Protein AF-0000000066502338 (afdb_homodimer)

Organism: Dictyostelium discoideum (NCBI:txid44689)

InterPro domains:
  IPR036424 Decaprenyl diphosphate synthase-like superfamily [G3DSA:3.40.1180.10] (1-269)

Nearest PDB structures (foldseek):
  4kt8-assembly1_A-2  TM=8.392E-01  e=2.318E-20  Mycobacterium tuberculosis
  3wql-assembly2_C  TM=8.356E-01  e=3.691E-20  Mycobacterium tuberculosis
  3wqk-assembly1_A-2  TM=8.385E-01  e=2.925E-20  Mycobacterium tuberculosis
  3wqn-assembly1_A-2  TM=8.493E-01  e=4.936E-20  Mycobacterium tuberculosis
  4cmx-assembly1_B  TM=8.249E-01  e=7.858E-20  Mycobacterium tuberculosis H37Rv

Structure (mmCIF, N/CA/C/O backbone):
data_AF-0000000066502338-model_v1
#
loop_
_entity.id
_entity.type
_entity.pdbx_description
1 polymer 'Uncharacterized protein'
#
loop_
_atom_site.group_PDB
_atom_site.id
_atom_site.type_symbol
_atom_site.label_atom_id
_atom_site.label_alt_id
_atom_site.label_comp_id
_atom_site.label_asym_id
_atom_site.label_entity_id
_atom_site.label_seq_id
_atom_site.pdbx_PDB_ins_code
_atom_site.Cartn_x
_atom_site.Cartn_y
_atom_site.Cartn_z
_atom_site.occupancy
_atom_site.B_iso_or_equiv
_atom_site.auth_seq_id
_atom_site.auth_comp_id
_atom_site.auth_asym_id
_atom_site.auth_atom_id
_atom_site.pdbx_PDB_model_num
ATOM 1 N N . MET A 1 1 ? 25.75 15.281 -12.422 1 59.78 1 MET A N 1
ATOM 2 C CA . MET A 1 1 ? 25.125 13.984 -12.195 1 59.78 1 MET A CA 1
ATOM 3 C C . MET A 1 1 ? 25.203 13.586 -10.727 1 59.78 1 MET A C 1
ATOM 5 O O . MET A 1 1 ? 26.297 13.602 -10.133 1 59.78 1 MET A O 1
ATOM 9 N N . VAL A 1 2 ? 24.125 13.711 -9.961 1 67.62 2 VAL A N 1
ATOM 10 C CA . VAL A 1 2 ? 24.109 13.375 -8.539 1 67.62 2 VAL A CA 1
ATOM 11 C C . VAL A 1 2 ? 24.312 11.875 -8.359 1 67.62 2 VAL A C 1
ATOM 13 O O . VAL A 1 2 ? 23.484 11.07 -8.812 1 67.62 2 VAL A O 1
ATOM 16 N N . THR A 1 3 ? 25.531 11.547 -7.762 1 78.06 3 THR A N 1
ATOM 17 C CA . THR A 1 3 ? 25.969 10.156 -7.742 1 78.06 3 THR A CA 1
ATOM 18 C C . THR A 1 3 ? 25.688 9.523 -6.379 1 78.06 3 THR A C 1
ATOM 20 O O . THR A 1 3 ? 25.688 8.297 -6.246 1 78.06 3 THR A O 1
ATOM 23 N N . SER A 1 4 ? 25.531 10.453 -5.469 1 90.81 4 SER A N 1
ATOM 24 C CA . SER A 1 4 ? 25.328 9.922 -4.125 1 90.81 4 SER A CA 1
ATOM 25 C C . SER A 1 4 ? 24.328 10.773 -3.346 1 90.81 4 SER A C 1
ATOM 27 O O . SER A 1 4 ? 24.094 11.938 -3.684 1 90.81 4 SER A O 1
ATOM 29 N N . PHE A 1 5 ? 23.828 10.211 -2.287 1 93.38 5 PHE A N 1
ATOM 30 C CA . PHE A 1 5 ? 22.906 10.961 -1.444 1 93.38 5 PHE A CA 1
ATOM 31 C C . PHE A 1 5 ? 23.625 12.125 -0.76 1 93.38 5 PHE A C 1
ATOM 33 O O . PHE A 1 5 ? 23.047 13.203 -0.597 1 93.38 5 PHE A O 1
ATOM 40 N N . GLU A 1 6 ? 24.844 11.891 -0.382 1 94.31 6 GLU A N 1
ATOM 41 C CA . GLU A 1 6 ? 25.609 12.93 0.293 1 94.31 6 GLU A CA 1
ATOM 42 C C . GLU A 1 6 ? 25.688 14.195 -0.565 1 94.31 6 GLU A C 1
ATOM 44 O O . GLU A 1 6 ? 25.484 15.305 -0.07 1 94.31 6 GLU A O 1
ATOM 49 N N . ASN A 1 7 ? 25.953 13.977 -1.744 1 95.94 7 ASN A N 1
ATOM 50 C CA . ASN A 1 7 ? 26.047 15.109 -2.662 1 95.94 7 ASN A CA 1
ATOM 51 C C . ASN A 1 7 ? 24.672 15.727 -2.924 1 95.94 7 ASN A C 1
ATOM 53 O O . ASN A 1 7 ? 24.547 16.953 -3.006 1 95.94 7 ASN A O 1
ATOM 57 N N . PHE A 1 8 ? 23.703 14.898 -3.041 1 96.69 8 PHE A N 1
ATOM 58 C CA . PHE A 1 8 ? 22.328 15.359 -3.242 1 96.69 8 PHE A CA 1
ATOM 59 C C . PHE A 1 8 ? 21.859 16.203 -2.061 1 96.69 8 PHE A C 1
ATOM 61 O O . PHE A 1 8 ? 21.25 17.25 -2.246 1 96.69 8 PHE A O 1
ATOM 68 N N . ASN A 1 9 ? 22.234 15.758 -0.882 1 96.69 9 ASN A N 1
ATOM 69 C CA . ASN A 1 9 ? 21.766 16.391 0.345 1 96.69 9 ASN A CA 1
ATOM 70 C C . ASN A 1 9 ? 22.422 17.75 0.564 1 96.69 9 ASN A C 1
ATOM 72 O O . ASN A 1 9 ? 21.938 18.562 1.357 1 96.69 9 ASN A O 1
ATOM 76 N N . LYS A 1 10 ? 23.5 18.031 -0.138 1 96 10 LYS A N 1
ATOM 77 C CA . LYS A 1 10 ? 24.219 19.297 -0.013 1 96 10 LYS A CA 1
ATOM 78 C C . LYS A 1 10 ? 23.609 20.375 -0.921 1 96 10 LYS A C 1
ATOM 80 O O . LYS A 1 10 ? 23.906 21.562 -0.771 1 96 10 LYS A O 1
ATOM 85 N N . LEU A 1 11 ? 22.812 19.969 -1.781 1 97.5 11 LEU A N 1
ATOM 86 C CA . LEU A 1 11 ? 22.203 20.922 -2.711 1 97.5 11 LEU A CA 1
ATOM 87 C C . LEU A 1 11 ? 21.203 21.812 -1.997 1 97.5 11 LEU A C 1
ATOM 89 O O . LEU A 1 11 ? 20.656 21.438 -0.963 1 97.5 11 LEU A O 1
ATOM 93 N N . SER A 1 12 ? 21 22.953 -2.578 1 97.19 12 SER A N 1
ATOM 94 C CA . SER A 1 12 ? 19.984 23.859 -2.059 1 97.19 12 SER A CA 1
ATOM 95 C C . SER A 1 12 ? 18.578 23.328 -2.377 1 97.19 12 SER A C 1
ATOM 97 O O . SER A 1 12 ? 18.406 22.5 -3.268 1 97.19 12 SER A O 1
ATOM 99 N N . ASP A 1 13 ? 17.609 23.844 -1.681 1 96.75 13 ASP A N 1
ATOM 100 C CA . ASP A 1 13 ? 16.234 23.453 -1.955 1 96.75 13 ASP A CA 1
ATOM 101 C C . ASP A 1 13 ? 15.852 23.766 -3.402 1 96.75 13 ASP A C 1
ATOM 103 O O . ASP A 1 13 ? 15.172 22.969 -4.055 1 96.75 13 ASP A O 1
ATOM 107 N N . LYS A 1 14 ? 16.297 24.875 -3.871 1 96.88 14 LYS A N 1
ATOM 108 C CA . LYS A 1 14 ? 16 25.281 -5.238 1 96.88 14 LYS A CA 1
ATOM 109 C C . LYS A 1 14 ? 16.609 24.312 -6.254 1 96.88 14 LYS A C 1
ATOM 111 O O . LYS A 1 14 ? 15.945 23.938 -7.223 1 96.88 14 LYS A O 1
ATOM 116 N N . GLU A 1 15 ? 17.828 23.922 -6.016 1 97.69 15 GLU A N 1
ATOM 117 C CA . GLU A 1 15 ? 18.484 22.969 -6.906 1 97.69 15 GLU A CA 1
ATOM 118 C C . GLU A 1 15 ? 17.766 21.625 -6.902 1 97.69 15 GLU A C 1
ATOM 120 O O . GLU A 1 15 ? 17.562 21.031 -7.957 1 97.69 15 GLU A O 1
ATOM 125 N N . ILE A 1 16 ? 17.406 21.172 -5.766 1 97.94 16 ILE A N 1
ATOM 126 C CA . ILE A 1 16 ? 16.672 19.922 -5.652 1 97.94 16 I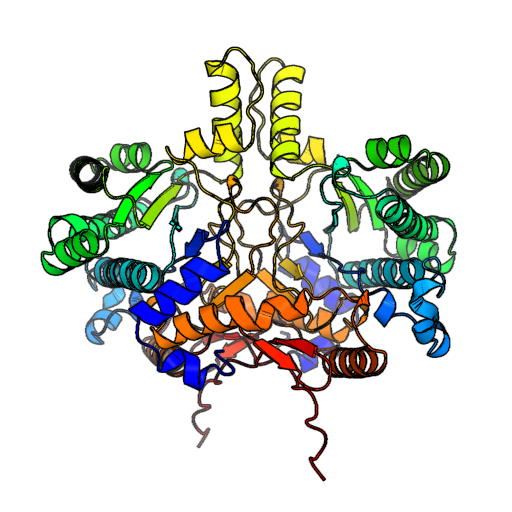LE A CA 1
ATOM 127 C C . ILE A 1 16 ? 15.312 20.047 -6.355 1 97.94 16 ILE A C 1
ATOM 129 O O . ILE A 1 16 ? 14.891 19.141 -7.066 1 97.94 16 ILE A O 1
ATOM 133 N N . SER A 1 17 ? 14.703 21.172 -6.133 1 97.94 17 SER A N 1
ATOM 134 C CA . SER A 1 17 ? 13.414 21.422 -6.773 1 97.94 17 SER A CA 1
ATOM 135 C C . SER A 1 17 ? 13.516 21.281 -8.289 1 97.94 17 SER A C 1
ATOM 137 O O . SER A 1 17 ? 12.672 20.641 -8.922 1 97.94 17 SER A O 1
ATOM 139 N N . GLU A 1 18 ? 14.523 21.812 -8.867 1 97.44 18 GLU A N 1
ATOM 140 C CA . GLU A 1 18 ? 14.719 21.75 -10.312 1 97.44 18 GLU A CA 1
ATOM 141 C C . GLU A 1 18 ? 14.914 20.312 -10.781 1 97.44 18 GLU A C 1
ATOM 143 O O . GLU A 1 18 ? 14.352 19.891 -11.797 1 97.44 18 GLU A O 1
ATOM 148 N N . ILE A 1 19 ? 15.633 19.562 -10.031 1 96.94 19 ILE A N 1
ATOM 149 C CA . ILE A 1 19 ? 15.883 18.172 -10.352 1 96.94 19 ILE A CA 1
ATOM 150 C C . ILE A 1 19 ? 14.57 17.375 -10.266 1 96.94 19 ILE A C 1
ATOM 152 O O . ILE A 1 19 ? 14.258 16.594 -11.156 1 96.94 19 ILE A O 1
ATOM 156 N N . VAL A 1 20 ? 13.789 17.578 -9.219 1 97.38 20 VAL A N 1
ATOM 157 C CA . VAL A 1 20 ? 12.539 16.859 -8.977 1 97.38 20 VAL A CA 1
ATOM 158 C C . VAL A 1 20 ? 11.539 17.172 -10.086 1 97.38 20 VAL A C 1
ATOM 160 O O . VAL A 1 20 ? 10.93 16.266 -10.648 1 97.38 20 VAL A O 1
ATOM 163 N N . ILE A 1 21 ? 11.422 18.438 -10.453 1 96.94 21 ILE A N 1
ATOM 164 C CA . ILE A 1 21 ? 10.484 18.875 -11.484 1 96.94 21 ILE A CA 1
ATOM 165 C C . ILE A 1 21 ? 10.867 18.234 -12.82 1 96.94 21 ILE A C 1
ATOM 167 O O . ILE A 1 21 ? 10 17.75 -13.555 1 96.94 21 ILE A O 1
ATOM 171 N N . GLU A 1 22 ? 12.094 18.188 -13.055 1 95.62 22 GLU A N 1
ATOM 172 C CA . GLU A 1 22 ? 12.578 17.609 -14.305 1 95.62 22 GLU A CA 1
ATOM 173 C C . GLU A 1 22 ? 12.359 16.094 -14.352 1 95.62 22 GLU A C 1
ATOM 175 O O . GLU A 1 22 ? 11.797 15.578 -15.312 1 95.62 22 GLU A O 1
ATOM 180 N N . LYS A 1 23 ? 12.688 15.383 -13.359 1 93.5 23 LYS A N 1
ATOM 181 C CA . LYS A 1 23 ? 12.719 13.922 -13.367 1 93.5 23 LYS A CA 1
ATOM 182 C C . LYS A 1 23 ? 11.32 13.344 -13.18 1 93.5 23 LYS A C 1
ATOM 184 O O . LYS A 1 23 ? 11.039 12.219 -13.609 1 93.5 23 LYS A O 1
ATOM 189 N N . LEU A 1 24 ? 10.523 13.984 -12.469 1 93.25 24 LEU A N 1
ATOM 190 C CA . LEU A 1 24 ? 9.164 13.492 -12.25 1 93.25 24 LEU A CA 1
ATOM 191 C C . LEU A 1 24 ? 8.18 14.148 -13.211 1 93.25 24 LEU A C 1
ATOM 193 O O . LEU A 1 24 ? 6.98 14.203 -12.938 1 93.25 24 LEU A O 1
ATOM 197 N N . SER A 1 25 ? 8.75 14.617 -14.266 1 85.62 25 SER A N 1
ATOM 198 C CA . SER A 1 25 ? 7.902 15.289 -15.242 1 85.62 25 SER A CA 1
ATOM 199 C C . SER A 1 25 ? 6.762 14.383 -15.695 1 85.62 25 SER A C 1
ATOM 201 O O . SER A 1 25 ? 6.988 13.227 -16.062 1 85.62 25 SER A O 1
ATOM 203 N N . GLY A 1 26 ? 5.535 14.734 -15.461 1 82.25 26 GLY A N 1
ATOM 204 C CA . GLY A 1 26 ? 4.352 14.016 -15.898 1 82.25 26 GLY A CA 1
ATOM 205 C C . GLY A 1 26 ? 3.709 13.195 -14.789 1 82.25 26 GLY A C 1
ATOM 206 O O . GLY A 1 26 ? 2.588 12.703 -14.945 1 82.25 26 GLY A O 1
ATOM 207 N N . ASN A 1 27 ? 4.461 12.977 -13.789 1 91.25 27 ASN A N 1
ATOM 208 C CA . ASN A 1 27 ? 3.908 12.195 -12.688 1 91.25 27 ASN A CA 1
ATOM 209 C C . ASN A 1 27 ? 4.449 12.672 -11.336 1 91.25 27 ASN A C 1
ATOM 211 O O . ASN A 1 27 ? 5.012 11.883 -10.578 1 91.25 27 ASN A O 1
ATOM 215 N N . ASN A 1 28 ? 4.262 13.914 -11.039 1 97.31 28 ASN A N 1
ATOM 216 C CA . ASN A 1 28 ? 4.777 14.547 -9.836 1 97.31 28 ASN A CA 1
ATOM 217 C C . ASN A 1 28 ? 3.674 14.773 -8.805 1 97.31 28 ASN A C 1
ATOM 219 O O . ASN A 1 28 ? 3.422 15.914 -8.398 1 97.31 28 ASN A O 1
ATOM 223 N N . THR A 1 29 ? 2.928 13.719 -8.5 1 98.12 29 THR A N 1
ATOM 224 C CA . THR A 1 29 ? 1.911 13.664 -7.457 1 98.12 29 THR A CA 1
ATOM 225 C C . THR A 1 29 ? 2.312 12.672 -6.363 1 98.12 29 THR A C 1
ATOM 227 O O . THR A 1 29 ? 2.705 11.547 -6.652 1 98.12 29 THR A O 1
ATOM 230 N N . ILE A 1 30 ? 2.262 13.125 -5.117 1 98.12 30 ILE A N 1
ATOM 231 C CA . ILE A 1 30 ? 2.59 12.211 -4.031 1 98.12 30 ILE A CA 1
ATOM 232 C C . ILE A 1 30 ? 1.435 12.164 -3.033 1 98.12 30 ILE A C 1
ATOM 234 O O . ILE A 1 30 ? 0.607 13.078 -2.984 1 98.12 30 ILE A O 1
ATOM 238 N N . VAL A 1 31 ? 1.323 11.094 -2.307 1 97.5 31 VAL A N 1
ATOM 239 C CA . VAL A 1 31 ? 0.443 10.984 -1.148 1 97.5 31 VAL A CA 1
ATOM 240 C C . VAL A 1 31 ? 1.262 11.109 0.135 1 97.5 31 VAL A C 1
ATOM 242 O O . VAL A 1 31 ? 2.262 10.406 0.308 1 97.5 31 VAL A O 1
ATOM 245 N N . TYR A 1 32 ? 0.946 12.055 0.908 1 97.06 32 TYR A N 1
ATOM 246 C CA . TYR A 1 32 ? 1.497 12.211 2.25 1 97.06 32 TYR A CA 1
ATOM 247 C C . TYR A 1 32 ? 0.469 11.828 3.309 1 97.06 32 TYR A C 1
ATOM 249 O O . TYR A 1 32 ? -0.317 12.672 3.75 1 97.06 32 TYR A O 1
ATOM 257 N N . ALA A 1 33 ? 0.507 10.508 3.689 1 94.06 33 ALA A N 1
ATOM 258 C CA . ALA A 1 33 ? -0.452 10 4.664 1 94.06 33 ALA A CA 1
ATOM 259 C C . ALA A 1 33 ? -0.039 10.367 6.086 1 94.06 33 ALA A C 1
ATOM 261 O O . ALA A 1 33 ? 0.289 9.492 6.891 1 94.06 33 ALA A O 1
ATOM 262 N N . PHE A 1 34 ? -0.227 11.602 6.391 1 91.12 34 PHE A N 1
ATOM 263 C CA . PHE A 1 34 ? 0.249 12.172 7.641 1 91.12 34 PHE A CA 1
ATOM 264 C C . PHE A 1 34 ? -0.513 11.594 8.828 1 91.12 34 PHE A C 1
ATOM 266 O O . PHE A 1 34 ? -1.744 11.633 8.859 1 91.12 34 PHE A O 1
ATOM 273 N N . ASP A 1 35 ? 0.251 10.969 9.672 1 81 35 ASP A N 1
ATOM 274 C CA . ASP A 1 35 ? -0.307 10.438 10.914 1 81 35 ASP A CA 1
ATOM 275 C C . ASP A 1 35 ? -0.049 11.391 12.078 1 81 35 ASP A C 1
ATOM 277 O O . ASP A 1 35 ? 1.051 11.414 12.633 1 81 35 ASP A O 1
ATOM 281 N N . GLY A 1 36 ? -1.074 12.125 12.43 1 68.81 36 GLY A N 1
ATOM 282 C CA . GLY A 1 36 ? -0.934 13.07 13.523 1 68.81 36 GLY A CA 1
ATOM 283 C C . GLY A 1 36 ? -1.499 12.555 14.836 1 68.81 36 GLY A C 1
ATOM 284 O O . GLY A 1 36 ? -1.736 13.336 15.766 1 68.81 36 GLY A O 1
ATOM 285 N N . SER A 1 37 ? -1.887 11.32 14.883 1 61.16 37 SER A N 1
ATOM 286 C CA . SER A 1 37 ? -2.646 10.781 16 1 61.16 37 SER A CA 1
ATOM 287 C C . SER A 1 37 ? -1.771 10.641 17.25 1 61.16 37 SER A C 1
ATOM 289 O O . SER A 1 37 ? -2.271 10.352 18.344 1 61.16 37 SER A O 1
ATOM 291 N N . THR A 1 38 ? -0.611 10.898 17.156 1 61 38 THR A N 1
ATOM 292 C CA . THR A 1 38 ? 0.198 10.656 18.344 1 61 38 THR A CA 1
ATOM 293 C C . THR A 1 38 ? 0.168 11.859 19.266 1 61 38 THR A C 1
ATOM 295 O O . THR A 1 38 ? 1.185 12.531 19.453 1 61 38 THR A O 1
ATOM 298 N N . PHE A 1 39 ? -0.961 12.016 19.859 1 58.03 39 PHE A N 1
ATOM 299 C CA . PHE A 1 39 ? -1.218 13.211 20.656 1 58.03 39 PHE A CA 1
ATOM 300 C C . PHE A 1 39 ? -0.359 13.219 21.906 1 58.03 39 PHE A C 1
ATOM 302 O O . PHE A 1 39 ? 0.185 14.258 22.297 1 58.03 39 PHE A O 1
ATOM 309 N N . LYS A 1 40 ? -0.246 12.094 22.328 1 60.5 40 LYS A N 1
ATOM 310 C CA . LYS A 1 40 ? 0.475 12.023 23.594 1 60.5 40 LYS A CA 1
ATOM 311 C C . LYS A 1 40 ? 1.975 12.211 23.391 1 60.5 40 LYS A C 1
ATOM 313 O O . LYS A 1 40 ? 2.668 12.727 24.266 1 60.5 40 LYS A O 1
ATOM 318 N N . LEU A 1 41 ? 2.273 11.844 22.281 1 60.5 41 LEU A N 1
ATOM 319 C CA . LEU A 1 41 ? 3.705 11.922 22.016 1 60.5 41 LEU A CA 1
ATOM 320 C C . LEU A 1 41 ? 4.156 13.367 21.875 1 60.5 41 LEU A C 1
ATOM 322 O O . LEU A 1 41 ? 5.332 13.68 22.094 1 60.5 41 LEU A O 1
ATOM 326 N N . ASN A 1 42 ? 3.279 14.102 21.594 1 59.41 42 ASN A N 1
ATOM 327 C CA . ASN A 1 42 ? 3.65 15.477 21.281 1 59.41 42 ASN A CA 1
ATOM 328 C C . ASN A 1 42 ? 3.533 16.375 22.516 1 59.41 42 ASN A C 1
ATOM 330 O O . ASN A 1 42 ? 3.898 17.547 22.469 1 59.41 42 ASN A O 1
ATOM 334 N N . SER A 1 43 ? 3.033 15.766 23.547 1 56.5 43 SER A N 1
ATOM 335 C CA . SER A 1 43 ? 2.91 16.609 24.734 1 56.5 43 SER A CA 1
ATOM 336 C C . SER A 1 43 ? 4.258 16.812 25.422 1 56.5 43 SER A C 1
ATOM 338 O O . SER A 1 43 ? 4.969 15.836 25.688 1 56.5 43 SER A O 1
ATOM 340 N N . ASN A 1 44 ? 4.984 17.812 25.156 1 53.62 44 ASN A N 1
ATOM 341 C CA . ASN A 1 44 ? 6.254 18.172 25.781 1 53.62 44 ASN A CA 1
ATOM 342 C C . ASN A 1 44 ? 6.133 18.234 27.297 1 53.62 44 ASN A C 1
ATOM 344 O O . ASN A 1 44 ? 7.137 18.344 28 1 53.62 44 ASN A O 1
ATOM 348 N N . ASN A 1 45 ? 4.996 18.375 27.859 1 49.84 45 ASN A N 1
ATOM 349 C CA . ASN A 1 45 ? 4.898 18.578 29.297 1 49.84 45 ASN A CA 1
ATOM 350 C C . ASN A 1 45 ? 4.617 17.266 30.031 1 49.84 45 ASN A C 1
ATOM 352 O O . ASN A 1 45 ? 3.605 16.609 29.781 1 49.84 45 ASN A O 1
ATOM 356 N N . GLU A 1 46 ? 5.707 16.812 30.656 1 51.88 46 GLU A N 1
ATOM 357 C CA . GLU A 1 46 ? 5.613 15.641 31.516 1 51.88 46 GLU A CA 1
ATOM 358 C C . GLU A 1 46 ? 4.344 15.672 32.344 1 51.88 46 GLU A C 1
ATOM 360 O O . GLU A 1 46 ? 3.709 14.641 32.562 1 51.88 46 GLU A O 1
ATOM 365 N N . ASN A 1 47 ? 4.18 16.797 32.906 1 50.41 47 ASN A N 1
ATOM 366 C CA . ASN A 1 47 ? 3.014 16.969 33.75 1 50.41 47 ASN A CA 1
ATOM 367 C C . ASN A 1 47 ? 1.714 16.781 32.969 1 50.41 47 ASN A C 1
ATOM 369 O O . ASN A 1 47 ? 0.717 16.312 33.531 1 50.41 47 ASN A O 1
ATOM 373 N N . ASP A 1 48 ? 1.773 17.109 31.828 1 52.38 48 ASP A N 1
ATOM 374 C CA . ASP A 1 48 ? 0.581 16.969 31 1 52.38 48 ASP A CA 1
ATOM 375 C C . ASP A 1 48 ? 0.33 15.5 30.656 1 52.38 48 ASP A C 1
ATOM 377 O O . ASP A 1 48 ? -0.815 15.086 30.453 1 52.38 48 ASP A O 1
ATOM 381 N N . MET A 1 49 ? 1.361 14.859 30.719 1 51.56 49 MET A N 1
ATOM 382 C CA . MET A 1 49 ? 1.267 13.43 30.438 1 51.56 49 MET A CA 1
ATOM 383 C C . MET A 1 49 ? 0.595 12.688 31.594 1 51.56 49 MET A C 1
ATOM 385 O O . MET A 1 49 ? -0.001 11.625 31.391 1 51.56 49 MET A O 1
ATOM 389 N N . GLU A 1 50 ? 0.922 13.086 32.875 1 48.12 50 GLU A N 1
ATOM 390 C CA . GLU A 1 50 ? 0.309 12.445 34.031 1 48.12 50 GLU A CA 1
ATOM 391 C C . GLU A 1 50 ? -1.203 12.648 34.062 1 48.12 50 GLU A C 1
ATOM 393 O O . GLU A 1 50 ? -1.942 11.82 34.594 1 48.12 50 GLU A O 1
ATOM 398 N N . ASN A 1 51 ? -1.659 13.797 33.781 1 42.06 51 ASN A N 1
ATOM 399 C CA . ASN A 1 51 ? -3.088 14.094 33.75 1 42.06 51 ASN A CA 1
ATOM 400 C C . ASN A 1 51 ? -3.666 14 32.344 1 42.06 51 ASN A C 1
ATOM 402 O O . ASN A 1 51 ? -4.266 14.953 31.844 1 42.06 51 ASN A O 1
ATOM 406 N N . ILE A 1 52 ? -3.191 13.188 31.766 1 46.31 52 ILE A N 1
ATOM 407 C CA . ILE A 1 52 ? -3.459 12.93 30.344 1 46.31 52 ILE A CA 1
ATOM 408 C C . ILE A 1 52 ? -4.965 12.875 30.109 1 46.31 52 ILE A C 1
ATOM 410 O O . ILE A 1 52 ? -5.43 13.094 28.984 1 46.31 52 ILE A O 1
ATOM 414 N N . ASP A 1 53 ? -5.582 12.281 31.109 1 43.41 53 ASP A N 1
ATOM 415 C CA . ASP A 1 53 ? -7.027 12.406 30.984 1 43.41 53 ASP A CA 1
ATOM 416 C C . ASP A 1 53 ? -7.438 13.859 30.766 1 43.41 53 ASP A C 1
ATOM 418 O O . ASP A 1 53 ? -8.43 14.133 30.094 1 43.41 53 ASP A O 1
ATOM 422 N N . GLN A 1 54 ? -6.785 14.719 31.609 1 38.81 54 GLN A N 1
ATOM 423 C CA . GLN A 1 54 ? -7.07 16.156 31.578 1 38.81 54 GLN A CA 1
ATOM 424 C C . GLN A 1 54 ? -6.145 16.875 30.594 1 38.81 54 GLN A C 1
ATOM 426 O O . GLN A 1 54 ? -6.227 18.094 30.438 1 38.81 54 GLN A O 1
ATOM 431 N N . CYS A 1 55 ? -4.883 16.5 30.516 1 40.94 55 CYS A N 1
ATOM 432 C CA . CYS A 1 55 ? -3.977 17.172 29.578 1 40.94 55 CYS A CA 1
ATOM 433 C C . CYS A 1 55 ? -4.695 17.547 28.297 1 40.94 55 CYS A C 1
ATOM 435 O O . CYS A 1 55 ? -5.32 16.688 27.656 1 40.94 55 CYS A O 1
ATOM 437 N N . SER A 1 56 ? -4.883 18.734 28.125 1 39.25 56 SER A N 1
ATOM 438 C CA . SER A 1 56 ? -5.746 19.516 27.25 1 39.25 56 SER A CA 1
ATOM 439 C C . SER A 1 56 ? -5.629 19.062 25.797 1 39.25 56 SER A C 1
ATOM 441 O O . SER A 1 56 ? -4.555 19.156 25.203 1 39.25 56 SER A O 1
ATOM 443 N N . THR A 1 57 ? -6.168 17.969 25.391 1 44.66 57 THR A N 1
ATOM 444 C CA . THR A 1 57 ? -6.727 17.531 24.109 1 44.66 57 THR A CA 1
ATOM 445 C C . THR A 1 57 ? -6.629 18.641 23.078 1 44.66 57 THR A C 1
ATOM 447 O O . THR A 1 57 ? -6.68 18.391 21.875 1 44.66 57 THR A O 1
ATOM 450 N N . ALA A 1 58 ? -6.559 19.844 23.688 1 44.62 58 ALA A N 1
ATOM 451 C CA . ALA A 1 58 ? -6.75 20.984 22.781 1 44.62 58 ALA A CA 1
ATOM 452 C C . ALA A 1 58 ? -5.457 21.328 22.062 1 44.62 58 ALA A C 1
ATOM 454 O O . ALA A 1 58 ? -5.488 21.828 20.922 1 44.62 58 ALA A O 1
ATOM 455 N N . MET A 1 59 ? -4.207 21.078 22.766 1 49.94 59 MET A N 1
ATOM 456 C CA . MET A 1 59 ? -3.021 21.672 22.156 1 49.94 59 MET A CA 1
ATOM 457 C C . MET A 1 59 ? -2.371 20.703 21.172 1 49.94 59 MET A C 1
ATOM 459 O O . MET A 1 59 ? -1.755 21.125 20.188 1 49.94 59 MET A O 1
ATOM 463 N N . ALA A 1 60 ? -2.604 19.422 21.391 1 55.5 60 ALA A N 1
ATOM 464 C CA . ALA A 1 60 ? -1.879 18.391 20.656 1 55.5 60 ALA A CA 1
ATOM 465 C C . ALA A 1 60 ? -2.281 18.375 19.188 1 55.5 60 ALA A C 1
ATOM 467 O O . ALA A 1 60 ? -1.425 18.312 18.312 1 55.5 60 ALA A O 1
ATOM 468 N N . PRO A 1 61 ? -3.473 18.672 19.016 1 59.66 61 PRO A N 1
ATOM 469 C CA . PRO A 1 61 ? -3.832 18.672 17.594 1 59.66 61 PRO A CA 1
ATOM 470 C C . PRO A 1 61 ? -3.217 19.828 16.828 1 59.66 61 PRO A C 1
ATOM 472 O O . PRO A 1 61 ? -2.865 19.688 15.656 1 59.66 61 PRO A O 1
ATOM 475 N N . ASN A 1 62 ? -2.803 20.812 17.625 1 71.88 62 ASN A N 1
ATOM 476 C CA . ASN A 1 62 ? -2.271 22 16.953 1 71.88 62 ASN A CA 1
ATOM 477 C C . ASN A 1 62 ? -0.818 21.797 16.531 1 71.88 62 ASN A C 1
ATOM 479 O O . ASN A 1 62 ? -0.412 22.219 15.453 1 71.88 62 ASN A O 1
ATOM 483 N N . VAL A 1 63 ? -0.168 21.062 17.344 1 76.5 63 VAL A N 1
ATOM 484 C CA . VAL A 1 63 ? 1.24 20.828 17.031 1 76.5 63 VAL A CA 1
ATOM 485 C C . VAL A 1 63 ? 1.36 19.938 15.812 1 76.5 63 VAL A C 1
ATOM 487 O O . VAL A 1 63 ? 2.156 20.203 14.906 1 76.5 63 VAL A O 1
ATOM 490 N N . SER A 1 64 ? 0.569 18.984 15.734 1 84.38 64 SER A N 1
ATOM 491 C CA . SER A 1 64 ? 0.613 18.031 14.633 1 84.38 64 SER A CA 1
ATOM 492 C C . SER A 1 64 ? 0.207 18.703 13.32 1 84.38 64 SER A C 1
ATOM 494 O O . SER A 1 64 ? 0.851 18.5 12.289 1 84.38 64 SER A O 1
ATOM 496 N N . ILE A 1 65 ? -0.807 19.484 13.359 1 87.75 65 ILE A N 1
ATOM 497 C CA . ILE A 1 65 ? -1.285 20.125 12.141 1 87.75 65 ILE A CA 1
ATOM 498 C C . ILE A 1 65 ? -0.271 21.172 11.672 1 87.75 65 ILE A C 1
ATOM 500 O O . ILE A 1 65 ? -0.056 21.344 10.469 1 87.75 65 ILE A O 1
ATOM 504 N N . ASN A 1 66 ? 0.302 21.844 12.68 1 88.81 66 ASN A N 1
ATOM 505 C CA . ASN A 1 66 ? 1.35 22.797 12.32 1 88.81 66 ASN A CA 1
ATOM 506 C C . ASN A 1 66 ? 2.516 22.109 11.617 1 88.81 66 ASN A C 1
ATOM 508 O O . ASN A 1 66 ? 2.998 22.594 10.586 1 88.81 66 ASN A O 1
ATOM 512 N N . LYS A 1 67 ? 2.914 21.047 12.164 1 91.69 67 LYS A N 1
ATOM 513 C CA . LYS A 1 67 ? 3.959 20.25 11.523 1 91.69 67 LYS A CA 1
ATOM 514 C C . LYS A 1 67 ? 3.557 19.859 10.102 1 91.69 67 LYS A C 1
ATOM 516 O O . LYS A 1 67 ? 4.359 19.953 9.172 1 91.69 67 LYS A O 1
ATOM 521 N N . LEU A 1 68 ? 2.375 19.438 9.977 1 94.31 68 LEU A N 1
ATOM 522 C CA . LEU A 1 68 ? 1.859 19.062 8.664 1 94.31 68 LEU A CA 1
ATOM 523 C C . LEU A 1 68 ? 1.981 20.219 7.688 1 94.31 68 LEU A C 1
ATOM 525 O O . LEU A 1 68 ? 2.525 20.062 6.59 1 94.31 68 LEU A O 1
ATOM 529 N N . LEU A 1 69 ? 1.535 21.375 8.078 1 96.12 69 LEU A N 1
ATOM 530 C CA . LEU A 1 69 ? 1.503 22.531 7.191 1 96.12 69 LEU A CA 1
ATOM 531 C C . LEU A 1 69 ? 2.914 22.938 6.781 1 96.12 69 LEU A C 1
ATOM 533 O O . LEU A 1 69 ? 3.154 23.281 5.621 1 96.12 69 LEU A O 1
ATOM 537 N N . TYR A 1 70 ? 3.846 22.875 7.676 1 96.25 70 TYR A N 1
ATOM 538 C CA . TYR A 1 70 ? 5.227 23.219 7.355 1 96.25 70 TYR A CA 1
ATOM 539 C C . TYR A 1 70 ? 5.871 22.141 6.492 1 96.25 70 TYR A C 1
ATOM 541 O O . TYR A 1 70 ? 6.668 22.453 5.602 1 96.25 70 TYR A O 1
ATOM 549 N N . ASP A 1 71 ? 5.57 20.906 6.738 1 97.19 71 ASP A N 1
ATOM 550 C CA . ASP A 1 71 ? 6.066 19.828 5.887 1 97.19 71 ASP A CA 1
ATOM 551 C C . ASP A 1 71 ? 5.598 20 4.445 1 97.19 71 ASP A C 1
ATOM 553 O O . ASP A 1 71 ? 6.367 19.781 3.506 1 97.19 71 ASP A O 1
ATOM 557 N N . LEU A 1 72 ? 4.359 20.375 4.285 1 98.19 72 LEU A N 1
ATOM 558 C CA . LEU A 1 72 ? 3.799 20.547 2.947 1 98.19 72 LEU A CA 1
ATOM 559 C C . LEU A 1 72 ? 4.539 21.625 2.178 1 98.19 72 LEU A C 1
ATOM 561 O O . LEU A 1 72 ? 4.883 21.453 1.007 1 98.19 72 LEU A O 1
ATOM 565 N N . VAL A 1 73 ? 4.812 22.719 2.85 1 97.94 73 VAL A N 1
ATOM 566 C CA . VAL A 1 73 ? 5.57 23.781 2.205 1 97.94 73 VAL A CA 1
ATOM 567 C C . VAL A 1 73 ? 6.965 23.266 1.842 1 97.94 73 VAL A C 1
ATOM 569 O O . VAL A 1 73 ? 7.445 23.5 0.73 1 97.94 73 VAL A O 1
ATOM 572 N N . MET A 1 74 ? 7.582 22.609 2.771 1 97.94 74 MET A N 1
ATOM 573 C CA . MET A 1 74 ? 8.922 22.062 2.553 1 97.94 74 MET A CA 1
ATOM 574 C C . MET A 1 74 ? 8.945 21.141 1.342 1 97.94 74 MET A C 1
ATOM 576 O O . MET A 1 74 ? 9.836 21.234 0.499 1 97.94 74 MET A O 1
ATOM 580 N N . MET A 1 75 ? 7.973 20.312 1.192 1 98.56 75 MET A N 1
ATOM 581 C CA . MET A 1 75 ? 7.895 19.375 0.082 1 98.56 75 MET A CA 1
ATOM 582 C C . MET A 1 75 ? 7.691 20.109 -1.241 1 98.56 75 MET A C 1
ATOM 584 O O . MET A 1 75 ? 8.336 19.781 -2.242 1 98.56 75 MET A O 1
ATOM 588 N N . CYS A 1 76 ? 6.82 21.094 -1.224 1 98.56 76 CYS A N 1
ATOM 589 C CA . CYS A 1 76 ? 6.605 21.906 -2.412 1 98.56 76 CYS A CA 1
ATOM 590 C C . CYS A 1 76 ? 7.883 22.641 -2.809 1 98.56 76 CYS A C 1
ATOM 592 O O . CYS A 1 76 ? 8.234 22.688 -3.988 1 98.56 76 CYS A O 1
ATOM 594 N N . GLN A 1 77 ? 8.578 23.125 -1.831 1 98.31 77 GLN A N 1
ATOM 595 C CA . GLN A 1 77 ? 9.828 23.844 -2.084 1 98.31 77 GLN A CA 1
ATOM 596 C C . GLN A 1 77 ? 10.891 22.906 -2.658 1 98.31 77 GLN A C 1
ATOM 598 O O . GLN A 1 77 ? 11.867 23.359 -3.264 1 98.31 77 GLN A O 1
ATOM 603 N N . HIS A 1 78 ? 10.719 21.641 -2.436 1 98.5 78 HIS A N 1
ATOM 604 C CA . HIS A 1 78 ? 11.617 20.641 -3.01 1 98.5 78 HIS A CA 1
ATOM 605 C C . HIS A 1 78 ? 11.125 20.188 -4.383 1 98.5 78 HIS A C 1
ATOM 607 O O . HIS A 1 78 ? 11.68 19.25 -4.961 1 98.5 78 HIS A O 1
ATOM 613 N N . GLY A 1 79 ? 10.031 20.766 -4.914 1 98.19 79 GLY A N 1
ATOM 614 C CA . GLY A 1 79 ? 9.672 20.562 -6.312 1 98.19 79 GLY A CA 1
ATOM 615 C C . GLY A 1 79 ? 8.461 19.672 -6.496 1 98.19 79 GLY A C 1
ATOM 616 O O . GLY A 1 79 ? 8.047 19.406 -7.629 1 98.19 79 GLY A O 1
ATOM 617 N N . ILE A 1 80 ? 7.848 19.188 -5.414 1 98.56 80 ILE A N 1
ATOM 618 C CA . ILE A 1 80 ? 6.633 18.391 -5.551 1 98.56 80 ILE A CA 1
ATOM 619 C C . ILE A 1 80 ? 5.5 19.266 -6.082 1 98.56 80 ILE A C 1
ATOM 621 O O . ILE A 1 80 ? 5.262 20.375 -5.57 1 98.56 80 ILE A O 1
ATOM 625 N N . LYS A 1 81 ? 4.793 18.781 -7.02 1 98.25 81 LYS A N 1
ATOM 626 C CA . LYS A 1 81 ? 3.76 19.578 -7.68 1 98.25 81 LYS A CA 1
ATOM 627 C C . LYS A 1 81 ? 2.416 19.438 -6.973 1 98.25 81 LYS A C 1
ATOM 629 O O . LYS A 1 81 ? 1.726 20.422 -6.727 1 98.25 81 LYS A O 1
ATOM 634 N N . THR A 1 82 ? 2.02 18.219 -6.762 1 98.38 82 THR A N 1
ATOM 635 C CA . THR A 1 82 ? 0.739 17.953 -6.117 1 98.38 82 THR A CA 1
ATOM 636 C C . THR A 1 82 ? 0.923 17.031 -4.918 1 98.38 82 THR A C 1
ATOM 638 O O . THR A 1 82 ? 1.582 15.992 -5.02 1 98.38 82 THR A O 1
ATOM 641 N N . ILE A 1 83 ? 0.409 17.422 -3.809 1 98.31 83 ILE A N 1
ATOM 642 C CA . ILE A 1 83 ? 0.429 16.609 -2.604 1 98.31 83 ILE A CA 1
ATOM 643 C C . ILE A 1 83 ? -1.001 16.297 -2.16 1 98.31 83 ILE A C 1
ATOM 645 O O . ILE A 1 83 ? -1.785 17.219 -1.908 1 98.31 83 ILE A O 1
ATOM 649 N N . CYS A 1 84 ? -1.344 15.047 -2.096 1 97.25 84 CYS A N 1
ATOM 650 C CA . CYS A 1 84 ? -2.625 14.609 -1.553 1 97.25 84 CYS A CA 1
ATOM 651 C C . CYS A 1 84 ? -2.473 14.141 -0.11 1 97.25 84 CYS A C 1
ATOM 653 O O . CYS A 1 84 ? -1.661 13.258 0.18 1 97.25 84 CYS A O 1
ATOM 655 N N . VAL A 1 85 ? -3.252 14.75 0.767 1 96.12 85 VAL A N 1
ATOM 656 C CA . VAL A 1 85 ? -3.23 14.414 2.188 1 96.12 85 VAL A CA 1
ATOM 657 C C . VAL A 1 85 ? -4.602 13.891 2.615 1 96.12 85 VAL A C 1
ATOM 659 O O . VAL A 1 85 ? -5.492 14.672 2.951 1 96.12 85 VAL A O 1
ATOM 662 N N . PRO A 1 86 ? -4.684 12.609 2.652 1 91.75 86 PRO A N 1
ATOM 663 C CA . PRO A 1 86 ? -5.953 12.07 3.146 1 91.75 86 PRO A CA 1
ATOM 664 C C . PRO A 1 86 ? -6.113 12.234 4.656 1 91.75 86 PRO A C 1
ATOM 666 O O . PRO A 1 86 ? -5.246 11.805 5.422 1 91.75 86 PRO A O 1
ATOM 669 N N . MET A 1 87 ? -7.09 13 5.039 1 78.75 87 MET A N 1
ATOM 670 C CA . MET A 1 87 ? -7.422 13.148 6.453 1 78.75 87 MET A CA 1
ATOM 671 C C . MET A 1 87 ? -8.656 12.336 6.809 1 78.75 87 MET A C 1
ATOM 673 O O . MET A 1 87 ? -9.781 12.758 6.543 1 78.75 87 MET A O 1
ATOM 677 N N . TRP A 1 88 ? -8.461 11.172 7.062 1 66.5 88 TRP A N 1
ATOM 678 C CA . TRP A 1 88 ? -9.523 10.172 7.121 1 66.5 88 TRP A CA 1
ATOM 679 C C . TRP A 1 88 ? -10.133 10.109 8.516 1 66.5 88 TRP A C 1
ATOM 681 O O . TRP A 1 88 ? -9.414 10.18 9.516 1 66.5 88 TRP A O 1
ATOM 691 N N . CYS A 1 89 ? -11.375 10.188 8.398 1 62.94 89 CYS A N 1
ATOM 692 C CA . CYS A 1 89 ? -12.227 9.859 9.531 1 62.94 89 CYS A CA 1
ATOM 693 C C . CYS A 1 89 ? -13.039 8.602 9.258 1 62.94 89 CYS A C 1
ATOM 695 O O . CYS A 1 89 ? -13.617 8.453 8.18 1 62.94 89 CYS A O 1
ATOM 697 N N . ASP A 1 90 ? -12.68 7.531 9.844 1 61.88 90 ASP A N 1
ATOM 698 C CA . ASP A 1 90 ? -13.547 6.371 9.664 1 61.88 90 ASP A CA 1
ATOM 699 C C . ASP A 1 90 ? -15.023 6.773 9.672 1 61.88 90 ASP A C 1
ATOM 701 O O . ASP A 1 90 ? -15.344 7.953 9.844 1 61.88 90 ASP A O 1
ATOM 705 N N . LYS A 1 91 ? -15.945 5.832 9.555 1 65.44 91 LYS A N 1
ATOM 706 C CA . LYS A 1 91 ? -17.391 6.059 9.539 1 65.44 91 LYS A CA 1
ATOM 707 C C . LYS A 1 91 ? -17.812 6.938 10.711 1 65.44 91 LYS A C 1
ATOM 709 O O . LYS A 1 91 ? -17.703 6.535 11.875 1 65.44 91 LYS A O 1
ATOM 714 N N . ILE A 1 92 ? -18.25 8.094 10.273 1 68.31 92 ILE A N 1
ATOM 715 C CA . ILE A 1 92 ? -18.609 9.109 11.25 1 68.31 92 ILE A CA 1
ATOM 716 C C . ILE A 1 92 ? -19.594 8.531 12.258 1 68.31 92 ILE A C 1
ATOM 718 O O . ILE A 1 92 ? -19.547 8.844 13.453 1 68.31 92 ILE A O 1
ATOM 722 N N . GLU A 1 93 ? -20.438 7.699 11.711 1 69.88 93 GLU A N 1
ATOM 723 C CA . GLU A 1 93 ? -21.484 7.133 12.562 1 69.88 93 GLU A CA 1
ATOM 724 C C . GLU A 1 93 ? -20.891 6.246 13.648 1 69.88 93 GLU A C 1
ATOM 726 O O . GLU A 1 93 ? -21.5 6.055 14.703 1 69.88 93 GLU A O 1
ATOM 731 N N . ASP A 1 94 ? -19.781 5.789 13.328 1 71.25 94 ASP A N 1
ATOM 732 C CA . ASP A 1 94 ? -19.156 4.848 14.25 1 71.25 94 ASP A CA 1
ATOM 733 C C . ASP A 1 94 ? -18.297 5.578 15.273 1 71.25 94 ASP A C 1
ATOM 735 O O . ASP A 1 94 ? -17.766 4.957 16.203 1 71.25 94 ASP A O 1
ATOM 739 N N . LYS A 1 95 ? -18.297 6.844 15.094 1 75.69 95 LYS A N 1
ATOM 740 C CA . LYS A 1 95 ? -17.391 7.574 15.969 1 75.69 95 LYS A CA 1
ATOM 741 C C . LYS A 1 95 ? -18.141 8.266 17.094 1 75.69 95 LYS A C 1
ATOM 743 O O . LYS A 1 95 ? -19.25 8.75 16.906 1 75.69 95 LYS A O 1
ATOM 748 N N . SER A 1 96 ? -17.5 8.25 18.188 1 78.31 96 SER A N 1
ATOM 749 C CA . SER A 1 96 ? -18.062 8.93 19.344 1 78.31 96 SER A CA 1
ATOM 750 C C . SER A 1 96 ? -18.016 10.445 19.172 1 78.31 96 SER A C 1
ATOM 752 O O . SER A 1 96 ? -17.219 10.961 18.391 1 78.31 96 SER A O 1
ATOM 754 N N . SER A 1 97 ? -18.906 11 19.906 1 80.94 97 SER A N 1
ATOM 755 C CA . SER A 1 97 ? -18.953 12.461 19.891 1 80.94 97 SER A CA 1
ATOM 756 C C . SER A 1 97 ? -17.625 13.055 20.328 1 80.94 97 SER A C 1
ATOM 758 O O . SER A 1 97 ? -17.188 14.07 19.781 1 80.94 97 SER A O 1
ATOM 760 N N . ASP A 1 98 ? -16.969 12.422 21.172 1 79.5 98 ASP A N 1
ATOM 761 C CA . ASP A 1 98 ? -15.672 12.883 21.656 1 79.5 98 ASP A CA 1
ATOM 762 C C . ASP A 1 98 ? -14.625 12.836 20.547 1 79.5 98 ASP A C 1
ATOM 764 O O . ASP A 1 98 ? -13.859 13.781 20.375 1 79.5 98 ASP A O 1
ATOM 768 N N . TYR A 1 99 ? -14.703 11.812 19.828 1 78.12 99 TYR A N 1
ATOM 769 C CA . TYR A 1 99 ? -13.75 11.672 18.75 1 78.12 99 TYR A CA 1
ATOM 770 C C . TYR A 1 99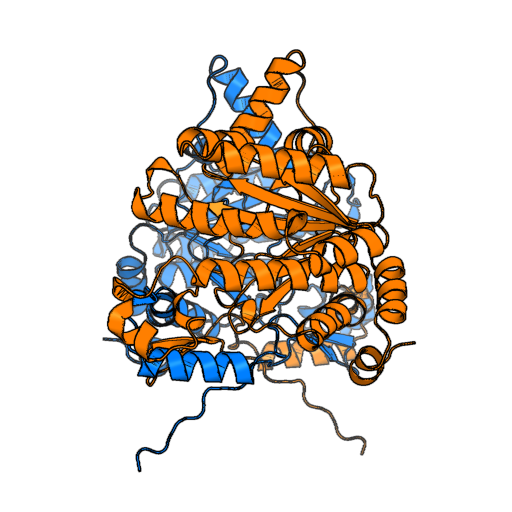 ? -13.969 12.75 17.688 1 78.12 99 TYR A C 1
ATOM 772 O O . TYR A 1 99 ? -13.008 13.359 17.203 1 78.12 99 TYR A O 1
ATOM 780 N N . LEU A 1 100 ? -15.211 12.961 17.422 1 83.62 100 LEU A N 1
ATOM 781 C CA . LEU A 1 100 ? -15.539 13.953 16.406 1 83.62 100 LEU A CA 1
ATOM 782 C C . LEU A 1 100 ? -15.102 15.344 16.828 1 83.62 100 LEU A C 1
ATOM 784 O O . LEU A 1 100 ? -14.562 16.109 16.031 1 83.62 100 LEU A O 1
ATOM 788 N N . SER A 1 101 ? -15.297 15.609 18.062 1 83.81 101 SER A N 1
ATOM 789 C CA . SER A 1 101 ? -14.875 16.906 18.594 1 83.81 101 SER A CA 1
ATOM 790 C C . SER A 1 101 ? -13.359 17.078 18.484 1 83.81 101 SER A C 1
ATOM 792 O O . SER A 1 101 ? -12.891 18.141 18.078 1 83.81 101 SER A O 1
ATOM 794 N N . TYR A 1 102 ? -12.719 16.031 18.734 1 80.12 102 TYR A N 1
ATOM 795 C CA . TYR A 1 102 ? -11.258 16.078 18.625 1 80.12 102 TYR A CA 1
ATOM 796 C C . TYR A 1 102 ? -10.82 16.266 17.188 1 80.12 102 TYR A C 1
ATOM 798 O O . TYR A 1 102 ? -9.883 17.016 16.906 1 80.12 102 TYR A O 1
ATOM 806 N N . PHE A 1 103 ? -11.461 15.586 16.406 1 83.94 103 PHE A N 1
ATOM 807 C CA . PHE A 1 103 ? -11.109 15.664 14.992 1 83.94 103 PHE A CA 1
ATOM 808 C C . PHE A 1 103 ? -11.359 17.062 14.453 1 83.94 103 PHE A C 1
ATOM 810 O O . PHE A 1 103 ? -10.547 17.594 13.688 1 83.94 103 PHE A O 1
ATOM 817 N N . ILE A 1 104 ? -12.445 17.641 14.867 1 87.56 104 ILE A N 1
ATOM 818 C CA . ILE A 1 104 ? -12.758 19 14.445 1 87.56 104 ILE A CA 1
ATOM 819 C C . ILE A 1 104 ? -11.711 19.969 14.992 1 87.56 104 ILE A C 1
ATOM 821 O O . ILE A 1 104 ? -11.273 20.891 14.289 1 87.56 104 ILE A O 1
ATOM 825 N N . GLN A 1 105 ? -11.305 19.766 16.156 1 84.44 105 GLN A N 1
ATOM 826 C CA . GLN A 1 105 ? -10.242 20.578 16.734 1 84.44 105 GLN A CA 1
ATOM 827 C C . GLN A 1 105 ? -8.953 20.453 15.945 1 84.44 105 GLN A C 1
ATOM 829 O O . GLN A 1 105 ? -8.25 21.438 15.727 1 84.44 105 GLN A O 1
ATOM 834 N N . TYR A 1 106 ? -8.727 19.25 15.57 1 84.12 106 TYR A N 1
ATOM 835 C CA . TYR A 1 106 ? -7.574 19 14.711 1 84.12 106 TYR A CA 1
ATOM 836 C C . TYR A 1 106 ? -7.684 19.781 13.406 1 84.12 106 TYR A C 1
ATOM 838 O O . TYR A 1 106 ? -6.754 20.5 13.023 1 84.12 106 TYR A O 1
ATOM 846 N N . LEU A 1 107 ? -8.82 19.781 12.82 1 89.94 107 LEU A N 1
ATOM 847 C CA . LEU A 1 107 ? -9.039 20.469 11.547 1 89.94 107 LEU A CA 1
ATOM 848 C C . LEU A 1 107 ? -8.969 21.984 11.727 1 89.94 107 LEU A C 1
ATOM 850 O O . LEU A 1 107 ? -8.594 22.703 10.797 1 89.94 107 LEU A O 1
ATOM 854 N N . GLN A 1 108 ? -9.297 22.422 12.914 1 91.44 108 GLN A N 1
ATOM 855 C CA . GLN A 1 108 ? -9.25 23.844 13.195 1 91.44 108 GLN A CA 1
ATOM 856 C C . GLN A 1 108 ? -7.828 24.391 13.047 1 91.44 108 GLN A C 1
ATOM 858 O O . GLN A 1 108 ? -7.641 25.562 12.719 1 91.44 108 GLN A O 1
ATOM 863 N N . GLY A 1 109 ? -6.859 23.484 13.234 1 91.12 109 GLY A N 1
ATOM 864 C CA . GLY A 1 109 ? -5.473 23.891 13.055 1 91.12 109 GLY A CA 1
ATOM 865 C C . GLY A 1 109 ? -5.168 24.375 11.648 1 91.12 109 GLY A C 1
ATOM 866 O O . GLY A 1 109 ? -4.227 25.141 11.438 1 91.12 109 GLY A O 1
ATOM 867 N N . LEU A 1 110 ? -5.973 24.031 10.711 1 94.06 110 LEU A N 1
ATOM 868 C CA . LEU A 1 110 ? -5.766 24.422 9.32 1 94.06 110 LEU A CA 1
ATOM 869 C C . LEU A 1 110 ? -6.051 25.922 9.141 1 94.06 110 LEU A C 1
ATOM 871 O O . LEU A 1 110 ? -5.656 26.516 8.133 1 94.06 110 LEU A O 1
ATOM 875 N N . SER A 1 111 ? -6.707 26.469 10.109 1 94.38 111 SER A N 1
ATOM 876 C CA . SER A 1 111 ? -6.996 27.906 10.047 1 94.38 111 SER A CA 1
ATOM 877 C C . SER A 1 111 ? -5.715 28.734 10.094 1 94.38 111 SER A C 1
ATOM 879 O O . SER A 1 111 ? -5.727 29.922 9.766 1 94.38 111 SER A O 1
ATOM 881 N N . GLU A 1 112 ? -4.66 28.094 10.469 1 94.5 112 GLU A N 1
ATOM 882 C CA . GLU A 1 112 ? -3.359 28.75 10.477 1 94.5 112 GLU A CA 1
ATOM 883 C C . GLU A 1 112 ? -2.99 29.266 9.086 1 94.5 112 GLU A C 1
ATOM 885 O O . GLU A 1 112 ? -2.195 30.203 8.953 1 94.5 112 GLU A O 1
ATOM 890 N N . LEU A 1 113 ? -3.564 28.719 8.102 1 95.81 113 LEU A N 1
ATOM 891 C CA . LEU A 1 113 ? -3.309 29.125 6.727 1 95.81 113 LEU A CA 1
ATOM 892 C C . LEU A 1 113 ? -3.92 30.5 6.445 1 95.81 113 LEU A C 1
ATOM 894 O O . LEU A 1 113 ? -3.662 31.094 5.398 1 95.81 113 LEU A O 1
ATOM 898 N N . LEU A 1 114 ? -4.703 31.031 7.375 1 95.94 114 LEU A N 1
ATOM 899 C CA . LEU A 1 114 ? -5.27 32.375 7.285 1 95.94 114 LEU A CA 1
ATOM 900 C C . LEU A 1 114 ? -4.688 33.281 8.359 1 95.94 114 LEU A C 1
ATOM 902 O O . LEU A 1 114 ? -4.59 34.5 8.172 1 95.94 114 LEU A O 1
ATOM 906 N N . GLU A 1 115 ? -4.289 32.688 9.477 1 94.19 115 GLU A N 1
ATOM 907 C CA . GLU A 1 115 ? -4.082 33.438 10.695 1 94.19 115 GLU A CA 1
ATOM 908 C C . GLU A 1 115 ? -2.6 33.594 11.023 1 94.19 115 GLU A C 1
ATOM 910 O O . GLU A 1 115 ? -2.195 34.5 11.742 1 94.19 115 GLU A O 1
ATOM 915 N N . ASN A 1 116 ? -1.835 32.656 10.625 1 94.69 116 ASN A N 1
ATOM 916 C CA . ASN A 1 116 ? -0.395 32.688 10.859 1 94.69 116 ASN A CA 1
ATOM 917 C C . ASN A 1 116 ? 0.341 33.406 9.734 1 94.69 116 ASN A C 1
ATOM 919 O O . ASN A 1 116 ? 0.538 32.812 8.656 1 94.69 116 ASN A O 1
ATOM 923 N N . GLU A 1 117 ? 0.855 34.531 9.977 1 96.06 117 GLU A N 1
ATOM 924 C CA . GLU A 1 117 ? 1.44 35.406 8.969 1 96.06 117 GLU A CA 1
ATOM 925 C C . GLU A 1 117 ? 2.619 34.719 8.273 1 96.06 117 GLU A C 1
ATOM 927 O O . GLU A 1 117 ? 2.77 34.844 7.051 1 96.06 117 GLU A O 1
ATOM 932 N N . GLN A 1 118 ? 3.381 34.125 9.031 1 96.12 118 GLN A N 1
ATOM 933 C CA . GLN A 1 118 ? 4.555 33.469 8.469 1 96.12 118 GLN A CA 1
ATOM 934 C C . GLN A 1 118 ? 4.156 32.344 7.5 1 96.12 118 GLN A C 1
ATOM 936 O O . GLN A 1 118 ? 4.695 32.25 6.398 1 96.12 118 GLN A O 1
ATOM 941 N N . LEU A 1 119 ? 3.232 31.547 7.906 1 95.12 119 LEU A N 1
ATOM 942 C CA . LEU A 1 119 ? 2.773 30.453 7.066 1 95.12 119 LEU A CA 1
ATOM 943 C C . LEU A 1 119 ? 2.096 30.969 5.805 1 95.12 119 LEU A C 1
ATOM 945 O O . LEU A 1 119 ? 2.363 30.484 4.703 1 95.12 119 LEU A O 1
ATOM 949 N N . VAL A 1 120 ? 1.271 31.922 6.008 1 96.25 120 VAL A N 1
ATOM 950 C CA . VAL A 1 120 ? 0.572 32.531 4.879 1 96.25 120 VAL A CA 1
ATOM 951 C C . VAL A 1 120 ? 1.584 33.062 3.863 1 96.25 120 VAL A C 1
ATOM 953 O O . VAL A 1 120 ? 1.448 32.812 2.66 1 96.25 120 VAL A O 1
ATOM 956 N N . LYS A 1 121 ? 2.58 33.719 4.344 1 97.06 121 LYS A N 1
ATOM 957 C CA . LYS A 1 121 ? 3.627 34.25 3.473 1 97.06 121 LYS A CA 1
ATOM 958 C C . LYS A 1 121 ? 4.348 33.125 2.73 1 97.06 121 LYS A C 1
ATOM 960 O O . LYS A 1 121 ? 4.586 33.219 1.525 1 97.06 121 LYS A O 1
ATOM 965 N N . MET A 1 122 ? 4.703 32.094 3.424 1 96.81 122 MET A N 1
ATOM 966 C CA . MET A 1 122 ? 5.406 30.969 2.816 1 96.81 122 MET A CA 1
ATOM 967 C C . MET A 1 122 ? 4.566 30.328 1.72 1 96.81 122 MET A C 1
ATOM 969 O O . MET A 1 122 ? 5.078 30 0.648 1 96.81 122 MET A O 1
ATOM 973 N N . TYR A 1 123 ? 3.273 30.109 1.983 1 96.69 123 TYR A N 1
ATOM 974 C CA . TYR A 1 123 ? 2.379 29.516 1.002 1 96.69 123 TYR A CA 1
ATOM 975 C C . TYR A 1 123 ? 2.227 30.406 -0.22 1 96.69 123 TYR A C 1
ATOM 977 O O . TYR A 1 123 ? 2.197 29.922 -1.354 1 96.69 123 TYR A O 1
ATOM 985 N N . LYS A 1 124 ? 2.172 31.688 -0.008 1 96.62 124 LYS A N 1
ATOM 986 C CA . LYS A 1 124 ? 2.07 32.656 -1.097 1 96.62 124 LYS A CA 1
ATOM 987 C C . LYS A 1 124 ? 3.35 32.688 -1.928 1 96.62 124 LYS A C 1
ATOM 989 O O . LYS A 1 124 ? 3.299 32.594 -3.156 1 96.62 124 LYS A O 1
ATOM 994 N N . GLU A 1 125 ? 4.465 32.781 -1.265 1 97.19 125 GLU A N 1
ATOM 995 C CA . GLU A 1 125 ? 5.754 32.875 -1.944 1 97.19 125 GLU A CA 1
ATOM 996 C C . GLU A 1 125 ? 6.031 31.594 -2.74 1 97.19 125 GLU A C 1
ATOM 998 O O . GLU A 1 125 ? 6.672 31.641 -3.793 1 97.19 125 GLU A O 1
ATOM 1003 N N . THR A 1 126 ? 5.559 30.484 -2.25 1 97.38 126 THR A N 1
ATOM 1004 C CA . THR A 1 126 ? 5.75 29.203 -2.922 1 97.38 126 THR A CA 1
ATOM 1005 C C . THR A 1 126 ? 4.645 28.953 -3.947 1 97.38 126 THR A C 1
ATOM 1007 O O . THR A 1 126 ? 4.68 27.969 -4.688 1 97.38 126 THR A O 1
ATOM 1010 N N . ASN A 1 127 ? 3.592 29.844 -3.961 1 98.06 127 ASN A N 1
ATOM 1011 C CA . ASN A 1 127 ? 2.482 29.812 -4.906 1 98.06 127 ASN A CA 1
ATOM 1012 C C . ASN A 1 127 ? 1.7 28.5 -4.812 1 98.06 127 ASN A C 1
ATOM 1014 O O . ASN A 1 127 ? 1.485 27.828 -5.824 1 98.06 127 ASN A O 1
ATOM 1018 N N . ILE A 1 128 ? 1.265 28.203 -3.598 1 98.44 128 ILE A N 1
ATOM 1019 C CA . ILE A 1 128 ? 0.587 26.953 -3.289 1 98.44 128 ILE A CA 1
ATOM 1020 C C . ILE A 1 128 ? -0.926 27.156 -3.326 1 98.44 128 ILE A C 1
ATOM 1022 O O . ILE A 1 128 ? -1.451 28.062 -2.668 1 98.44 128 ILE A O 1
ATOM 1026 N N . ARG A 1 129 ? -1.603 26.375 -4.043 1 98.31 129 ARG A N 1
ATOM 1027 C CA . ARG A 1 129 ? -3.059 26.281 -4.016 1 98.31 129 ARG A CA 1
ATOM 1028 C C . ARG A 1 129 ? -3.521 25.219 -3.033 1 98.31 129 ARG A C 1
ATOM 1030 O O . ARG A 1 129 ? -2.98 24.109 -3.01 1 98.31 129 ARG A O 1
ATOM 1037 N N . VAL A 1 130 ? -4.523 25.531 -2.242 1 98.31 130 VAL A N 1
ATOM 1038 C CA . VAL A 1 130 ? -5.082 24.578 -1.287 1 98.31 130 VAL A CA 1
ATOM 1039 C C . VAL A 1 130 ? -6.508 24.219 -1.692 1 98.31 130 VAL A C 1
ATOM 1041 O O . VAL A 1 130 ? -7.328 25.094 -1.962 1 98.31 130 VAL A O 1
ATOM 1044 N N . ILE A 1 131 ? -6.805 22.969 -1.768 1 97.94 131 ILE A N 1
ATOM 1045 C CA . ILE A 1 131 ? -8.133 22.469 -2.104 1 97.94 131 ILE A CA 1
ATOM 1046 C C . ILE A 1 131 ? -8.594 21.469 -1.035 1 97.94 131 ILE A C 1
ATOM 1048 O O . ILE A 1 131 ? -7.887 20.516 -0.718 1 97.94 131 ILE A O 1
ATOM 1052 N N . PHE A 1 132 ? -9.695 21.75 -0.447 1 97.12 132 PHE A N 1
ATOM 1053 C CA . PHE A 1 132 ? -10.367 20.766 0.396 1 97.12 132 PHE A CA 1
ATOM 1054 C C . PHE A 1 132 ? -11.32 19.906 -0.427 1 97.12 132 PHE A C 1
ATOM 1056 O O . PHE A 1 132 ? -12.156 20.438 -1.166 1 97.12 132 PHE A O 1
ATOM 1063 N N . TYR A 1 133 ? -11.172 18.578 -0.32 1 94.5 133 TYR A N 1
ATOM 1064 C CA . TYR A 1 133 ? -12.031 17.688 -1.099 1 94.5 133 TYR A CA 1
ATOM 1065 C C . TYR A 1 133 ? -12.688 16.656 -0.206 1 94.5 133 TYR A C 1
ATOM 1067 O O . TYR A 1 133 ? -12.406 16.578 0.994 1 94.5 133 TYR A O 1
ATOM 1075 N N . GLY A 1 134 ? -13.617 15.891 -0.819 1 92.31 134 GLY A N 1
ATOM 1076 C CA . GLY A 1 134 ? -14.336 14.867 -0.081 1 92.31 134 GLY A CA 1
ATOM 1077 C C . GLY A 1 134 ? -15.547 15.406 0.663 1 92.31 134 GLY A C 1
ATOM 1078 O O . GLY A 1 134 ? -16.328 16.172 0.106 1 92.31 134 GLY A O 1
ATOM 1079 N N . ASP A 1 135 ? -15.68 15 1.969 1 91 135 ASP A N 1
ATOM 1080 C CA . ASP A 1 135 ? -16.922 15.227 2.699 1 91 135 ASP A CA 1
ATOM 1081 C C . ASP A 1 135 ? -16.75 16.328 3.754 1 91 135 ASP A C 1
ATOM 1083 O O . ASP A 1 135 ? -17.406 16.297 4.797 1 91 135 ASP A O 1
ATOM 1087 N N . PHE A 1 136 ? -15.836 17.172 3.529 1 92.38 136 PHE A N 1
ATOM 1088 C CA . PHE A 1 136 ? -15.523 18.156 4.566 1 92.38 136 PHE A CA 1
ATOM 1089 C C . PHE A 1 136 ? -16.734 19.031 4.859 1 92.38 136 PHE A C 1
ATOM 1091 O O . PHE A 1 136 ? -17 19.359 6.016 1 92.38 136 PHE A O 1
ATOM 1098 N N . LYS A 1 137 ? -17.531 19.406 3.797 1 94.25 137 LYS A N 1
ATOM 1099 C CA . LYS A 1 137 ? -18.703 20.25 4.016 1 94.25 137 LYS A CA 1
ATOM 1100 C C . LYS A 1 137 ? -19.734 19.531 4.875 1 94.25 137 LYS A C 1
ATOM 1102 O O . LYS A 1 137 ? -20.266 20.094 5.836 1 94.25 137 LYS A O 1
ATOM 1107 N N . LEU A 1 138 ? -19.984 18.312 4.504 1 91.19 138 LEU A N 1
ATOM 1108 C CA . LEU A 1 138 ? -20.953 17.516 5.25 1 91.19 138 LEU A CA 1
ATOM 1109 C C . LEU A 1 138 ? -20.5 17.312 6.691 1 91.19 138 LEU A C 1
ATOM 1111 O O . LEU A 1 138 ? -21.312 17.438 7.621 1 91.19 138 LEU A O 1
ATOM 1115 N N . LEU A 1 139 ? -19.25 16.969 6.863 1 91.75 139 LEU A N 1
ATOM 1116 C CA . LEU A 1 139 ? -18.688 16.75 8.195 1 91.75 139 LEU A CA 1
ATOM 1117 C C . LEU A 1 139 ? -18.844 18 9.062 1 91.75 139 LEU A C 1
ATOM 1119 O O . LEU A 1 139 ? -19.344 17.922 10.188 1 91.75 139 LEU A O 1
ATOM 1123 N N . LEU A 1 140 ? -18.438 19.109 8.531 1 94.56 140 LEU A N 1
ATOM 1124 C CA . LEU A 1 140 ? -18.422 20.344 9.305 1 94.56 140 LEU A CA 1
ATOM 1125 C C . LEU A 1 140 ? -19.844 20.828 9.586 1 94.56 140 LEU A C 1
ATOM 1127 O O . LEU A 1 140 ? -20.109 21.359 10.664 1 94.56 140 LEU A O 1
ATOM 1131 N N . LYS A 1 141 ? -20.734 20.609 8.688 1 94.38 141 LYS A N 1
ATOM 1132 C CA . LYS A 1 141 ? -22.141 20.922 8.93 1 94.38 141 LYS A CA 1
ATOM 1133 C C . LYS A 1 141 ? -22.719 20.016 10.008 1 94.38 141 LYS A C 1
ATOM 1135 O O . LYS A 1 141 ? -23.438 20.484 10.898 1 94.38 141 LYS A O 1
ATOM 1140 N N . HIS A 1 142 ? -22.422 18.75 9.883 1 89.69 142 HIS A N 1
ATOM 1141 C CA . HIS A 1 142 ? -22.891 17.781 10.844 1 89.69 142 HIS A CA 1
ATOM 1142 C C . HIS A 1 142 ? -22.438 18.125 12.258 1 89.69 142 HIS A C 1
ATOM 1144 O O . HIS A 1 142 ? -23.203 17.953 13.219 1 89.69 142 HIS A O 1
ATOM 1150 N N . CYS A 1 143 ? -21.297 18.656 12.383 1 91.56 143 CYS A N 1
ATOM 1151 C CA . CYS A 1 143 ? -20.734 18.969 13.695 1 91.56 143 CYS A CA 1
ATOM 1152 C C . CYS A 1 143 ? -21 20.422 14.055 1 91.56 143 CYS A C 1
ATOM 1154 O O . CYS A 1 143 ? -20.438 20.938 15.031 1 91.56 143 CYS A O 1
ATOM 1156 N N . ASN A 1 144 ? -21.75 21.078 13.328 1 93.75 144 ASN A N 1
ATOM 1157 C CA . ASN A 1 144 ? -22.109 22.484 13.531 1 93.75 144 ASN A CA 1
ATOM 1158 C C . ASN A 1 144 ? -20.875 23.375 13.633 1 93.75 144 ASN A C 1
ATOM 1160 O O . ASN A 1 144 ? -20.812 24.266 14.477 1 93.75 144 ASN A O 1
ATOM 1164 N N . ALA A 1 145 ? -19.891 23.047 12.859 1 95.31 145 ALA A N 1
ATOM 1165 C CA . ALA A 1 145 ? -18.656 23.828 12.789 1 95.31 145 ALA A CA 1
ATOM 1166 C C . ALA A 1 145 ? -18.672 24.75 11.57 1 95.31 145 ALA A C 1
ATOM 1168 O O . ALA A 1 145 ? -17.734 24.719 10.766 1 95.31 145 ALA A O 1
ATOM 1169 N N . LEU A 1 146 ? -19.594 25.625 11.523 1 97.12 146 LEU A N 1
ATOM 1170 C CA . LEU A 1 146 ? -19.844 26.453 10.352 1 97.12 146 LEU A CA 1
ATOM 1171 C C . LEU A 1 146 ? -18.75 27.516 10.188 1 97.12 146 LEU A C 1
ATOM 1173 O O . LEU A 1 146 ? -18.406 27.875 9.062 1 97.12 146 LEU A O 1
ATOM 1177 N N . GLU A 1 147 ? -18.25 28.016 11.273 1 97 147 GLU A N 1
ATOM 1178 C CA . GLU A 1 147 ? -17.156 28.969 11.195 1 97 147 GLU A CA 1
ATOM 1179 C C . GLU A 1 147 ? -15.93 28.359 10.508 1 97 147 GLU A C 1
ATOM 1181 O O . GLU A 1 147 ? -15.305 29 9.656 1 97 147 GLU A O 1
ATOM 1186 N N . LEU A 1 148 ? -15.68 27.188 10.867 1 96.25 148 LEU A N 1
ATOM 1187 C CA . LEU A 1 148 ? -14.562 26.484 10.25 1 96.25 148 LEU A CA 1
ATOM 1188 C C . LEU A 1 148 ? -14.82 26.25 8.773 1 96.25 148 LEU A C 1
ATOM 1190 O O . LEU A 1 148 ? -13.914 26.359 7.945 1 96.25 148 LEU A O 1
ATOM 1194 N N . LEU A 1 149 ? -16 25.875 8.414 1 97.81 149 LEU A N 1
ATOM 1195 C CA . LEU A 1 149 ? -16.391 25.703 7.016 1 97.81 149 LEU A CA 1
ATOM 1196 C C . LEU A 1 149 ? -16.094 26.969 6.215 1 97.81 149 LEU A C 1
ATOM 1198 O O . LEU A 1 149 ? -15.516 26.906 5.129 1 97.81 149 LEU A O 1
ATOM 1202 N N . ASN A 1 150 ? -16.484 28.062 6.766 1 98.06 150 ASN A N 1
ATOM 1203 C CA . ASN A 1 150 ? -16.234 29.328 6.105 1 98.06 150 ASN A CA 1
ATOM 1204 C C . ASN A 1 150 ? -14.734 29.578 5.922 1 98.06 150 ASN A C 1
ATOM 1206 O O . ASN A 1 150 ? -14.305 30.094 4.887 1 98.06 150 ASN A O 1
ATOM 1210 N N . LYS A 1 151 ? -14.016 29.281 6.883 1 97.69 151 LYS A N 1
ATOM 1211 C CA . LYS A 1 151 ? -12.57 29.438 6.797 1 97.69 151 LYS A CA 1
ATOM 1212 C C . LYS A 1 151 ? -11.984 28.578 5.691 1 97.69 151 LYS A C 1
ATOM 1214 O O . LYS A 1 151 ? -11.094 29.016 4.953 1 97.69 151 LYS A O 1
ATOM 1219 N N . PHE A 1 152 ? -12.406 27.344 5.59 1 97.75 152 PHE A N 1
ATOM 1220 C CA . PHE A 1 152 ? -11.945 26.453 4.527 1 97.75 152 PHE A CA 1
ATOM 1221 C C . PHE A 1 152 ? -12.25 27.047 3.156 1 97.75 152 PHE A C 1
ATOM 1223 O O . PHE A 1 152 ? -11.391 27.047 2.271 1 97.75 152 PHE A O 1
ATOM 1230 N N . GLU A 1 153 ? -13.453 27.547 3.021 1 98 153 GLU A N 1
ATOM 1231 C CA . GLU A 1 153 ? -13.844 28.172 1.756 1 98 153 GLU A CA 1
ATOM 1232 C C . GLU A 1 153 ? -12.992 29.391 1.453 1 98 153 GLU A C 1
ATOM 1234 O O . GLU A 1 153 ? -12.586 29.609 0.307 1 98 153 GLU A O 1
ATOM 1239 N N . LEU A 1 154 ? -12.727 30.141 2.463 1 98.19 154 LEU A N 1
ATOM 1240 C CA . LEU A 1 154 ? -11.891 31.328 2.295 1 98.19 154 LEU A CA 1
ATOM 1241 C C . LEU A 1 154 ? -10.469 30.938 1.883 1 98.19 154 LEU A C 1
ATOM 1243 O O . LEU A 1 154 ? -9.875 31.578 1.015 1 98.19 154 LEU A O 1
ATOM 1247 N N . ILE A 1 155 ? -9.914 29.906 2.523 1 98.06 155 ILE A N 1
ATOM 1248 C CA . ILE A 1 155 ? -8.594 29.406 2.172 1 98.06 155 ILE A CA 1
ATOM 1249 C C . ILE A 1 155 ? -8.555 29.016 0.697 1 98.06 155 ILE A C 1
ATOM 1251 O O . ILE A 1 155 ? -7.645 29.406 -0.035 1 98.06 155 ILE A O 1
ATOM 1255 N N . MET A 1 156 ? -9.539 28.281 0.257 1 98 156 MET A N 1
ATOM 1256 C CA . MET A 1 156 ? -9.609 27.828 -1.134 1 98 156 MET A CA 1
ATOM 1257 C C . MET A 1 156 ? -9.719 29.031 -2.078 1 98 156 MET A C 1
ATOM 1259 O O . MET A 1 156 ? -9.062 29.062 -3.119 1 98 156 MET A O 1
ATOM 1263 N N . GLU A 1 157 ? -10.5 30 -1.722 1 97.75 157 GLU A N 1
ATOM 1264 C CA . GLU A 1 157 ? -10.688 31.188 -2.553 1 97.75 157 GLU A CA 1
ATOM 1265 C C . GLU A 1 157 ? -9.398 31.984 -2.666 1 97.75 157 GLU A C 1
ATOM 1267 O O . GLU A 1 157 ? -9.008 32.406 -3.762 1 97.75 157 GLU A O 1
ATOM 1272 N N . GLN A 1 158 ? -8.719 32.156 -1.619 1 96.88 158 GLN A N 1
ATOM 1273 C CA . GLN A 1 158 ? -7.527 33 -1.578 1 96.88 158 GLN A CA 1
ATOM 1274 C C . GLN A 1 158 ? -6.375 32.375 -2.338 1 96.88 158 GLN A C 1
ATOM 1276 O O . GLN A 1 158 ? -5.445 33.062 -2.77 1 96.88 158 GLN A O 1
ATOM 1281 N N . THR A 1 159 ? -6.414 31.078 -2.414 1 97.56 159 THR A N 1
ATOM 1282 C CA . THR A 1 159 ? -5.289 30.406 -3.039 1 97.56 159 THR A CA 1
ATOM 1283 C C . THR A 1 159 ? -5.664 29.891 -4.43 1 97.56 159 THR A C 1
ATOM 1285 O O . THR A 1 159 ? -4.859 29.25 -5.102 1 97.56 159 THR A O 1
ATOM 1288 N N . LYS A 1 160 ? -6.848 30.188 -4.953 1 96.56 160 LYS A N 1
ATOM 1289 C CA . LYS A 1 160 ? -7.418 29.594 -6.164 1 96.56 160 LYS A CA 1
ATOM 1290 C C . LYS A 1 160 ? -6.574 29.938 -7.391 1 96.56 160 LYS A C 1
ATOM 1292 O O . LYS A 1 160 ? -6.555 29.172 -8.367 1 96.56 160 LYS A O 1
ATOM 1297 N N . ASN A 1 161 ? -5.809 31 -7.383 1 95.38 161 ASN A N 1
ATOM 1298 C CA . ASN A 1 161 ? -5.055 31.453 -8.547 1 95.38 161 ASN A CA 1
ATOM 1299 C C . ASN A 1 161 ? -3.594 31.016 -8.477 1 95.38 161 ASN A C 1
ATOM 1301 O O . ASN A 1 161 ? -2.82 31.25 -9.406 1 95.38 161 ASN A O 1
ATOM 1305 N N . ASN A 1 162 ? -3.234 30.359 -7.371 1 95.56 162 ASN A N 1
ATOM 1306 C CA . ASN A 1 162 ? -1.91 29.75 -7.309 1 95.56 162 ASN A CA 1
ATOM 1307 C C . ASN A 1 162 ? -1.829 28.5 -8.18 1 95.56 162 ASN A C 1
ATOM 1309 O O . ASN A 1 162 ? -2.729 27.656 -8.148 1 95.56 162 ASN A O 1
ATOM 1313 N N . THR A 1 163 ? -0.734 28.344 -8.961 1 92.38 163 THR A N 1
ATOM 1314 C CA . THR A 1 163 ? -0.747 27.281 -9.961 1 92.38 163 THR A CA 1
ATOM 1315 C C . THR A 1 163 ? 0.534 26.453 -9.883 1 92.38 163 THR A C 1
ATOM 1317 O O . THR A 1 163 ? 0.652 25.422 -10.547 1 92.38 163 THR A O 1
ATOM 1320 N N . ASN A 1 164 ? 1.487 26.875 -9.094 1 96.06 164 ASN A N 1
ATOM 1321 C CA . ASN A 1 164 ? 2.764 26.156 -9.078 1 96.06 164 ASN A CA 1
ATOM 1322 C C . ASN A 1 164 ? 2.645 24.797 -8.391 1 96.06 164 ASN A C 1
ATOM 1324 O O . ASN A 1 164 ? 3.201 23.812 -8.867 1 96.06 164 ASN A O 1
ATOM 1328 N N . HIS A 1 165 ? 2.004 24.828 -7.281 1 97.94 165 HIS A N 1
ATOM 1329 C CA . HIS A 1 165 ? 1.815 23.625 -6.477 1 97.94 165 HIS A CA 1
ATOM 1330 C C . HIS A 1 165 ? 0.376 23.516 -5.988 1 97.94 165 HIS A C 1
ATOM 1332 O O . HIS A 1 165 ? -0.308 24.516 -5.812 1 97.94 165 HIS A O 1
ATOM 1338 N N . THR A 1 166 ? -0.085 22.281 -5.785 1 98.19 166 THR A N 1
ATOM 1339 C CA . THR A 1 166 ? -1.438 22.047 -5.289 1 98.19 166 THR A CA 1
ATOM 1340 C C . THR A 1 166 ? -1.42 21.094 -4.102 1 98.19 166 THR A C 1
ATOM 1342 O O . THR A 1 166 ? -0.801 20.031 -4.164 1 98.19 166 THR A O 1
ATOM 1345 N N . ILE A 1 167 ? -2.037 21.5 -3.066 1 98.31 167 ILE A N 1
ATOM 1346 C CA . ILE A 1 167 ? -2.25 20.641 -1.903 1 98.31 167 ILE A CA 1
ATOM 1347 C C . ILE A 1 167 ? -3.723 20.25 -1.809 1 98.31 167 ILE A C 1
ATOM 1349 O O . ILE A 1 167 ? -4.598 21.125 -1.79 1 98.31 167 ILE A O 1
ATOM 1353 N N . LEU A 1 168 ? -3.969 18.984 -1.771 1 97.56 168 LEU A N 1
ATOM 1354 C CA . LEU A 1 168 ? -5.309 18.422 -1.624 1 97.56 168 LEU A CA 1
ATOM 1355 C C . LEU A 1 168 ? -5.512 17.859 -0.224 1 97.56 168 LEU A C 1
ATOM 1357 O O . LEU A 1 168 ? -4.879 16.859 0.144 1 97.56 168 LEU A O 1
ATOM 1361 N N . LEU A 1 169 ? -6.363 18.469 0.535 1 96.5 169 LEU A N 1
ATOM 1362 C CA . LEU A 1 169 ? -6.699 18 1.876 1 96.5 169 LEU A CA 1
ATOM 1363 C C . LEU A 1 169 ? -8.062 17.328 1.889 1 96.5 169 LEU A C 1
ATOM 1365 O O . LEU A 1 169 ? -9.094 17.969 1.672 1 96.5 169 LEU A O 1
ATOM 1369 N N . GLY A 1 170 ? -8.023 15.984 2.152 1 93.88 170 GLY A N 1
ATOM 1370 C CA . GLY A 1 170 ? -9.25 15.219 1.988 1 93.88 170 GLY A CA 1
ATOM 1371 C C . GLY A 1 170 ? -9.836 14.742 3.303 1 93.88 170 GLY A C 1
ATOM 1372 O O . GLY A 1 170 ? -9.109 14.258 4.172 1 93.88 170 GLY A O 1
ATOM 1373 N N . THR A 1 171 ? -11.148 14.945 3.391 1 89 171 THR A N 1
ATOM 1374 C CA . THR A 1 171 ? -11.891 14.383 4.516 1 89 171 THR A CA 1
ATOM 1375 C C . THR A 1 171 ? -12.945 13.398 4.027 1 89 171 THR A C 1
ATOM 1377 O O . THR A 1 171 ? -13.742 13.711 3.141 1 89 171 THR A O 1
ATOM 1380 N N . ASN A 1 172 ? -12.812 12.211 4.457 1 82.12 172 ASN A N 1
ATOM 1381 C CA . ASN A 1 172 ? -13.844 11.219 4.172 1 82.12 172 ASN A CA 1
ATOM 1382 C C . ASN A 1 172 ? -14.539 10.742 5.445 1 82.12 172 ASN A C 1
ATOM 1384 O O . ASN A 1 172 ? -13.875 10.492 6.457 1 82.12 172 ASN A O 1
ATOM 1388 N N . ILE A 1 173 ? -15.844 10.703 5.402 1 82.69 173 ILE A N 1
ATOM 1389 C CA . ILE A 1 173 ? -16.578 10.281 6.582 1 82.69 173 ILE A CA 1
ATOM 1390 C C . ILE A 1 173 ? -17.266 8.945 6.312 1 82.69 173 ILE A C 1
ATOM 1392 O O . ILE A 1 173 ? -17.953 8.406 7.18 1 82.69 173 ILE A O 1
ATOM 1396 N N . GLU A 1 174 ? -17.188 8.477 5.105 1 83.38 174 GLU A N 1
ATOM 1397 C CA . GLU A 1 174 ? -17.656 7.148 4.703 1 83.38 174 GLU A CA 1
ATOM 1398 C C . GLU A 1 174 ? -16.484 6.258 4.281 1 83.38 174 GLU A C 1
ATOM 1400 O O . GLU A 1 174 ? -15.375 6.75 4.051 1 83.38 174 GLU A O 1
ATOM 1405 N N . GLU A 1 175 ? -16.828 5 4.227 1 84.56 175 GLU A N 1
ATOM 1406 C CA . GLU A 1 175 ? -15.812 4.098 3.688 1 84.56 175 GLU A CA 1
ATOM 1407 C C . GLU A 1 175 ? -15.469 4.449 2.244 1 84.56 175 GLU A C 1
ATOM 1409 O O . GLU A 1 175 ? -16.344 4.844 1.471 1 84.56 175 GLU A O 1
ATOM 1414 N N . PRO A 1 176 ? -14.203 4.281 1.891 1 86.75 176 PRO A N 1
ATOM 1415 C CA . PRO A 1 176 ? -13.773 4.676 0.547 1 86.75 176 PRO A CA 1
ATOM 1416 C C . PRO A 1 176 ? -14.602 4.012 -0.554 1 86.75 176 PRO A C 1
ATOM 1418 O O . PRO A 1 176 ? -14.922 4.652 -1.561 1 86.75 176 PRO A O 1
ATOM 1421 N N . SER A 1 177 ? -14.961 2.758 -0.361 1 87.06 177 SER A N 1
ATOM 1422 C CA . SER A 1 177 ? -15.766 2.064 -1.361 1 87.06 177 SER A CA 1
ATOM 1423 C C . SER A 1 177 ? -17.125 2.732 -1.534 1 87.06 177 SER A C 1
ATOM 1425 O O . SER A 1 177 ? -17.609 2.893 -2.658 1 87.06 177 SER A O 1
ATOM 1427 N N . GLU A 1 178 ? -17.688 3.131 -0.469 1 88.44 178 GLU A N 1
ATOM 1428 C CA . GLU A 1 178 ? -18.969 3.812 -0.526 1 88.44 178 GLU A CA 1
ATOM 1429 C C . GLU A 1 178 ? -18.859 5.156 -1.239 1 88.44 178 GLU A C 1
ATOM 1431 O O . GLU A 1 178 ? -19.734 5.523 -2.027 1 88.44 178 GLU A O 1
ATOM 1436 N N . THR A 1 179 ? -17.812 5.816 -0.927 1 87.44 179 THR A N 1
ATOM 1437 C CA . THR A 1 179 ? -17.562 7.105 -1.566 1 87.44 179 THR A CA 1
ATOM 1438 C C . THR A 1 179 ? -17.453 6.945 -3.078 1 87.44 179 THR A C 1
ATOM 1440 O O . THR A 1 179 ? -18.047 7.715 -3.84 1 87.44 179 THR A O 1
ATOM 1443 N N . ILE A 1 180 ? -16.75 5.992 -3.508 1 89.81 180 ILE A N 1
ATOM 1444 C CA . ILE A 1 180 ? -16.531 5.762 -4.934 1 89.81 180 ILE A CA 1
ATOM 1445 C C . ILE A 1 180 ? -17.859 5.359 -5.594 1 89.81 180 ILE A C 1
ATOM 1447 O O . ILE A 1 180 ? -18.188 5.844 -6.676 1 89.81 180 ILE A O 1
ATOM 1451 N N . ILE A 1 181 ? -18.609 4.461 -4.961 1 93.69 181 ILE A N 1
ATOM 1452 C CA . ILE A 1 181 ? -19.891 4.031 -5.477 1 93.69 181 ILE A CA 1
ATOM 1453 C C . ILE A 1 181 ? -20.812 5.242 -5.652 1 93.69 181 ILE A C 1
ATOM 1455 O O . ILE A 1 181 ? -21.375 5.445 -6.727 1 93.69 181 ILE A O 1
ATOM 1459 N N . ASN A 1 182 ? -20.844 6.059 -4.633 1 92.75 182 ASN A N 1
ATOM 1460 C CA . ASN A 1 182 ? -21.672 7.254 -4.668 1 92.75 182 ASN A CA 1
ATOM 1461 C C . ASN A 1 182 ? -21.25 8.203 -5.785 1 92.75 182 ASN A C 1
ATOM 1463 O O . ASN A 1 182 ? -22.094 8.734 -6.508 1 92.75 182 ASN A O 1
ATOM 1467 N N . ASN A 1 183 ? -20.016 8.391 -5.926 1 93.25 183 ASN A N 1
ATOM 1468 C CA . ASN A 1 183 ? -19.5 9.305 -6.938 1 93.25 183 ASN A CA 1
ATOM 1469 C C . ASN A 1 183 ? -19.797 8.805 -8.352 1 93.25 183 ASN A C 1
ATOM 1471 O O . ASN A 1 183 ? -20.156 9.594 -9.227 1 93.25 183 ASN A O 1
ATOM 1475 N N . ILE A 1 184 ? -19.656 7.547 -8.555 1 95.81 184 ILE A N 1
ATOM 1476 C CA . ILE A 1 184 ? -19.859 6.957 -9.875 1 95.81 184 ILE A CA 1
ATOM 1477 C C . ILE A 1 184 ? -21.344 7.051 -10.25 1 95.81 184 ILE A C 1
ATOM 1479 O O . ILE A 1 184 ? -21.688 7.5 -11.344 1 95.81 184 ILE A O 1
ATOM 1483 N N . ILE A 1 185 ? -22.188 6.66 -9.352 1 96.56 185 ILE A N 1
ATOM 1484 C CA . ILE A 1 185 ? -23.625 6.664 -9.609 1 96.56 185 ILE A CA 1
ATOM 1485 C C . ILE A 1 185 ? -24.109 8.102 -9.781 1 96.56 185 ILE A C 1
ATOM 1487 O O . ILE A 1 185 ? -24.922 8.383 -10.656 1 96.56 185 ILE A O 1
ATOM 1491 N N . SER A 1 186 ? -23.609 8.977 -8.914 1 95.62 186 SER A N 1
ATOM 1492 C CA . SER A 1 186 ? -23.984 10.383 -9.039 1 95.62 186 SER A CA 1
ATOM 1493 C C . SER A 1 186 ? -23.625 10.93 -10.422 1 95.62 186 SER A C 1
ATOM 1495 O O . SER A 1 186 ? -24.438 11.57 -11.07 1 95.62 186 SER A O 1
ATOM 1497 N N . PHE A 1 187 ? -22.453 10.703 -10.852 1 96.44 187 PHE A N 1
ATOM 1498 C CA . PHE A 1 187 ? -22.016 11.141 -12.18 1 96.44 187 PHE A CA 1
ATOM 1499 C C . PHE A 1 187 ? -22.906 10.531 -13.266 1 96.44 187 PHE A C 1
ATOM 1501 O O . PHE A 1 187 ? -23.359 11.234 -14.164 1 96.44 187 PHE A O 1
ATOM 1508 N N . TYR A 1 188 ? -23.094 9.219 -13.148 1 96.19 188 TYR A N 1
ATOM 1509 C CA . TYR A 1 188 ? -23.875 8.469 -14.125 1 96.19 188 TYR A CA 1
ATOM 1510 C C . TYR A 1 188 ? -25.266 9.07 -14.273 1 96.19 188 TYR A C 1
ATOM 1512 O O . TYR A 1 188 ? -25.734 9.297 -15.391 1 96.19 188 TYR A O 1
ATOM 1520 N N . ASN A 1 189 ? -25.891 9.383 -13.203 1 95 189 ASN A N 1
ATOM 1521 C CA . ASN A 1 189 ? -27.25 9.922 -13.203 1 95 189 ASN A CA 1
ATOM 1522 C C . ASN A 1 189 ? -27.281 11.367 -13.695 1 95 189 ASN A C 1
ATOM 1524 O O . ASN A 1 189 ? -28.156 11.742 -14.477 1 95 189 ASN A O 1
ATOM 1528 N N . LEU A 1 190 ? -26.391 12.164 -13.258 1 95.19 190 LEU A N 1
ATOM 1529 C CA . LEU A 1 190 ? -26.359 13.594 -13.57 1 95.19 190 LEU A CA 1
ATOM 1530 C C . LEU A 1 190 ? -26.047 13.82 -15.047 1 95.19 190 LEU A C 1
ATOM 1532 O O . LEU A 1 190 ? -26.422 14.844 -15.617 1 95.19 190 LEU A O 1
ATOM 1536 N N . ASN A 1 191 ? -25.375 12.883 -15.711 1 95.88 191 ASN A N 1
ATOM 1537 C CA . ASN A 1 191 ? -24.922 13.078 -17.078 1 95.88 191 ASN A CA 1
ATOM 1538 C C . ASN A 1 191 ? -25.703 12.211 -18.062 1 95.88 191 ASN A C 1
ATOM 1540 O O . ASN A 1 191 ? -25.172 11.773 -19.078 1 95.88 191 ASN A O 1
ATOM 1544 N N . GLY A 1 192 ? -26.906 11.844 -17.797 1 94.31 192 GLY A N 1
ATOM 1545 C CA . GLY A 1 192 ? -27.781 11.141 -18.719 1 94.31 192 GLY A CA 1
ATOM 1546 C C . GLY A 1 192 ? -27.422 9.68 -18.906 1 94.31 192 GLY A C 1
ATOM 1547 O O . GLY A 1 192 ? -27.469 9.164 -20.016 1 94.31 192 GLY A O 1
ATOM 1548 N N . ASN A 1 193 ? -26.938 9.078 -17.891 1 93.88 193 ASN A N 1
ATOM 1549 C CA . ASN A 1 193 ? -26.609 7.656 -17.891 1 93.88 193 ASN A CA 1
ATOM 1550 C C . ASN A 1 193 ? -25.391 7.359 -18.75 1 93.88 193 ASN A C 1
ATOM 1552 O O . ASN A 1 193 ? -25.359 6.359 -19.469 1 93.88 193 ASN A O 1
ATOM 1556 N N . VAL A 1 194 ? -24.531 8.32 -18.719 1 95.62 194 VAL A N 1
ATOM 1557 C CA . VAL A 1 194 ? -23.25 8.117 -19.375 1 95.62 194 VAL A CA 1
ATOM 1558 C C . VAL A 1 194 ? -22.219 7.609 -18.359 1 95.62 194 VAL A C 1
ATOM 1560 O O . VAL A 1 194 ? -22.062 8.188 -17.297 1 95.62 194 VAL A O 1
ATOM 1563 N N . LYS A 1 195 ? -21.641 6.555 -18.672 1 95.5 195 LYS A N 1
ATOM 1564 C CA . LYS A 1 195 ? -20.609 5.977 -17.812 1 95.5 195 LYS A CA 1
ATOM 1565 C C . LYS A 1 195 ? -19.422 6.926 -17.688 1 95.5 195 LYS A C 1
ATOM 1567 O O . LYS A 1 195 ? -18.875 7.395 -18.688 1 95.5 195 LYS A O 1
ATOM 1572 N N . PRO A 1 196 ? -18.984 7.207 -16.453 1 96.44 196 PRO A N 1
ATOM 1573 C CA . PRO A 1 196 ? -17.812 8.086 -16.297 1 96.44 196 PRO A CA 1
ATOM 1574 C C . PRO A 1 196 ? -16.5 7.395 -16.641 1 96.44 196 PRO A C 1
ATOM 1576 O O . PRO A 1 196 ? -16.375 6.18 -16.484 1 96.44 196 PRO A O 1
ATOM 1579 N N . THR A 1 197 ? -15.57 8.172 -17.109 1 93.75 197 THR A N 1
ATOM 1580 C CA . THR A 1 197 ? -14.172 7.746 -17.156 1 93.75 197 THR A CA 1
ATOM 1581 C C . THR A 1 197 ? -13.477 8.023 -15.836 1 93.75 197 THR A C 1
ATOM 1583 O O . THR A 1 197 ? -14.016 8.734 -14.984 1 93.75 197 THR A O 1
ATOM 1586 N N . SER A 1 198 ? -12.352 7.453 -15.703 1 91.81 198 SER A N 1
ATOM 1587 C CA . SER A 1 198 ? -11.562 7.75 -14.516 1 91.81 198 SER A CA 1
ATOM 1588 C C . SER A 1 198 ? -11.258 9.242 -14.414 1 91.81 198 SER A C 1
ATOM 1590 O O . SER A 1 198 ? -11.273 9.812 -13.32 1 91.81 198 SER A O 1
ATOM 1592 N N . ILE A 1 199 ? -11.039 9.852 -15.523 1 93.81 199 ILE A N 1
ATOM 1593 C CA . ILE A 1 199 ? -10.727 11.273 -15.578 1 93.81 199 ILE A CA 1
ATOM 1594 C C . ILE A 1 199 ? -11.93 12.094 -15.125 1 93.81 199 ILE A C 1
ATOM 1596 O O . ILE A 1 199 ? -11.781 13.055 -14.367 1 93.81 199 ILE A O 1
ATOM 1600 N N . ASP A 1 200 ? -13.094 11.672 -15.539 1 96.19 200 ASP A N 1
ATOM 1601 C CA . ASP A 1 200 ? -14.32 12.336 -15.117 1 96.19 200 ASP A CA 1
ATOM 1602 C C . ASP A 1 200 ? -14.477 12.297 -13.602 1 96.19 200 ASP A C 1
ATOM 1604 O O . ASP A 1 200 ? -14.789 13.312 -12.977 1 96.19 200 ASP A O 1
ATOM 1608 N N . LEU A 1 201 ? -14.227 11.188 -13.055 1 96 201 LEU A N 1
ATOM 1609 C CA . LEU A 1 201 ? -14.398 11 -11.617 1 96 201 LEU A CA 1
ATOM 1610 C C . LEU A 1 201 ? -13.367 11.805 -10.836 1 96 201 LEU A C 1
ATOM 1612 O O . LEU A 1 201 ? -13.688 12.375 -9.789 1 96 201 LEU A O 1
ATOM 1616 N N . ILE A 1 202 ? -12.156 11.805 -11.32 1 95.62 202 ILE A N 1
ATOM 1617 C CA . ILE A 1 202 ? -11.094 12.562 -10.672 1 95.62 202 ILE A CA 1
ATOM 1618 C C . ILE A 1 202 ? -11.461 14.039 -10.641 1 95.62 202 ILE A C 1
ATOM 1620 O O . ILE A 1 202 ? -11.406 14.68 -9.586 1 95.62 202 ILE A O 1
ATOM 1624 N N . LYS A 1 203 ? -11.891 14.562 -11.727 1 96 203 LYS A N 1
ATOM 1625 C CA . LYS A 1 203 ? -12.266 15.969 -11.797 1 96 203 LYS A CA 1
ATOM 1626 C C . LYS A 1 203 ? -13.461 16.266 -10.898 1 96 203 LYS A C 1
ATOM 1628 O O . LYS A 1 203 ? -13.5 17.312 -10.234 1 96 203 LYS A O 1
ATOM 1633 N N . GLN A 1 204 ? -14.352 15.414 -10.914 1 95.06 204 GLN A N 1
ATOM 1634 C CA . GLN A 1 204 ? -15.531 15.586 -10.078 1 95.06 204 GLN A CA 1
ATOM 1635 C C . GLN A 1 204 ? -15.172 15.57 -8.602 1 95.06 204 GLN A C 1
ATOM 1637 O O . GLN A 1 204 ? -15.672 16.391 -7.824 1 95.06 204 GLN A O 1
ATOM 1642 N N . TYR A 1 205 ? -14.32 14.688 -8.242 1 94.69 205 TYR A N 1
ATOM 1643 C CA . TYR A 1 205 ? -14.039 14.43 -6.828 1 94.69 205 TYR A CA 1
ATOM 1644 C C . TYR A 1 205 ? -13.086 15.484 -6.266 1 94.69 205 TYR A C 1
ATOM 1646 O O . TYR A 1 205 ? -13.297 15.992 -5.16 1 94.69 205 TYR A O 1
ATOM 1654 N N . TYR A 1 206 ? -12.094 15.844 -7.012 1 95 206 TYR A N 1
ATOM 1655 C CA . TYR A 1 206 ? -11.062 16.734 -6.5 1 95 206 TYR A CA 1
ATOM 1656 C C . TYR A 1 206 ? -11.305 18.172 -6.961 1 95 206 TYR A C 1
ATOM 1658 O O . TYR A 1 206 ? -10.703 19.109 -6.434 1 95 206 TYR A O 1
ATOM 1666 N N . GLY A 1 207 ? -12.117 18.359 -7.957 1 93.81 207 GLY A N 1
ATOM 1667 C CA . GLY A 1 207 ? -12.383 19.688 -8.516 1 93.81 207 GLY A CA 1
ATOM 1668 C C . GLY A 1 207 ? -11.352 20.109 -9.547 1 93.81 207 GLY A C 1
ATOM 1669 O O . GLY A 1 207 ? -11.516 21.141 -10.195 1 93.81 207 GLY A O 1
ATOM 1670 N N . VAL A 1 208 ? -10.273 19.375 -9.664 1 94.88 208 VAL A N 1
ATOM 1671 C CA . VAL A 1 208 ? -9.211 19.609 -10.633 1 94.88 208 VAL A CA 1
ATOM 1672 C C . VAL A 1 208 ? -8.664 18.281 -11.148 1 94.88 208 VAL A C 1
ATOM 1674 O O . VAL A 1 208 ? -8.938 17.219 -10.57 1 94.88 208 VAL A O 1
ATOM 1677 N N . MET A 1 209 ? -7.953 18.375 -12.25 1 94.31 209 MET A N 1
ATOM 1678 C CA . MET A 1 209 ? -7.246 17.172 -12.719 1 94.31 209 MET A CA 1
ATOM 1679 C C . MET A 1 209 ? -6.07 16.859 -11.812 1 94.31 209 MET A C 1
ATOM 1681 O O . MET A 1 209 ? -5.293 17.734 -11.445 1 94.31 209 MET A O 1
ATOM 1685 N N . VAL A 1 210 ? -5.988 15.68 -11.383 1 95.69 210 VAL A N 1
ATOM 1686 C CA . VAL A 1 210 ? -4.887 15.18 -10.562 1 95.69 210 VAL A CA 1
ATOM 1687 C C . VAL A 1 210 ? -4.246 13.969 -11.227 1 95.69 210 VAL A C 1
ATOM 1689 O O . VAL A 1 210 ? -4.938 13.023 -11.609 1 95.69 210 VAL A O 1
ATOM 1692 N N . ASP A 1 211 ? -2.955 14.023 -11.359 1 94.38 211 ASP A N 1
ATOM 1693 C CA . ASP A 1 211 ? -2.225 12.914 -11.961 1 94.38 211 ASP A CA 1
ATOM 1694 C C . ASP A 1 211 ? -2.131 11.727 -11 1 94.38 211 ASP A C 1
ATOM 1696 O O . ASP A 1 211 ? -2.361 11.883 -9.797 1 94.38 211 ASP A O 1
ATOM 1700 N N . GLN A 1 212 ? -1.754 10.617 -11.586 1 94.12 212 GLN A N 1
ATOM 1701 C CA . GLN A 1 212 ? -1.506 9.422 -10.781 1 94.12 21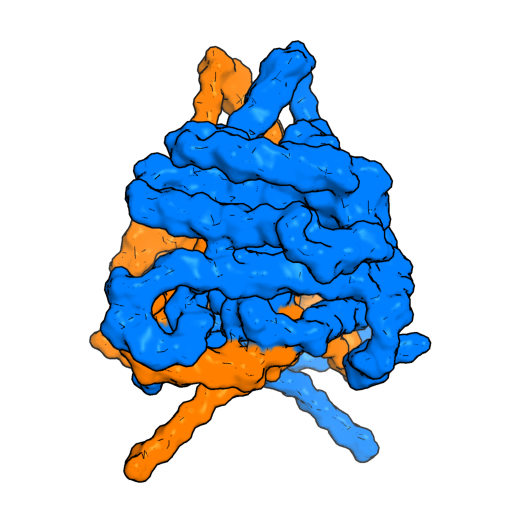2 GLN A CA 1
ATOM 1702 C C . GLN A 1 212 ? -0.378 9.656 -9.781 1 94.12 212 GLN A C 1
ATOM 1704 O O . GLN A 1 212 ? 0.532 10.445 -10.039 1 94.12 212 GLN A O 1
ATOM 1709 N N . VAL A 1 213 ? -0.452 8.969 -8.695 1 96.25 213 VAL A N 1
ATOM 1710 C CA . VAL A 1 213 ? 0.513 9.133 -7.613 1 96.25 213 VAL A CA 1
ATOM 1711 C C . VAL A 1 213 ? 1.806 8.391 -7.957 1 96.25 213 VAL A C 1
ATOM 1713 O O . VAL A 1 213 ? 1.771 7.246 -8.406 1 96.25 213 VAL A O 1
ATOM 1716 N N . SER A 1 214 ? 2.902 9.047 -7.723 1 95.62 214 SER A N 1
ATOM 1717 C CA . SER A 1 214 ? 4.203 8.445 -7.992 1 95.62 214 SER A CA 1
ATOM 1718 C C . SER A 1 214 ? 4.82 7.867 -6.723 1 95.62 214 SER A C 1
ATOM 1720 O O . SER A 1 214 ? 5.594 6.91 -6.777 1 95.62 214 SER A O 1
ATOM 1722 N N . LEU A 1 215 ? 4.496 8.492 -5.645 1 95.88 215 LEU A N 1
ATOM 1723 C CA . LEU A 1 215 ? 5.102 8.078 -4.383 1 95.88 215 LEU A CA 1
ATOM 1724 C C . LEU A 1 215 ? 4.113 8.234 -3.232 1 95.88 215 LEU A C 1
ATOM 1726 O O . LEU A 1 215 ? 3.348 9.203 -3.188 1 95.88 215 LEU A O 1
ATOM 1730 N N . TYR A 1 216 ? 4.078 7.27 -2.387 1 96.94 216 TYR A N 1
ATOM 1731 C CA . TYR A 1 216 ? 3.293 7.266 -1.155 1 96.94 216 TYR A CA 1
ATOM 1732 C C . TYR A 1 216 ? 4.199 7.328 0.068 1 96.94 216 TYR A C 1
ATOM 1734 O O . TYR A 1 216 ? 5.109 6.508 0.219 1 96.94 216 TYR A O 1
ATOM 1742 N N . LEU A 1 217 ? 4.008 8.312 0.87 1 97.19 217 LEU A N 1
ATOM 1743 C CA . LEU A 1 217 ? 4.758 8.453 2.115 1 97.19 217 LEU A CA 1
ATOM 1744 C C . LEU A 1 217 ? 3.852 8.234 3.322 1 97.19 217 LEU A C 1
ATOM 1746 O O . LEU A 1 217 ? 3.051 9.109 3.666 1 97.19 217 LEU A O 1
ATOM 1750 N N . GLY A 1 218 ? 4.02 7.055 3.914 1 95.06 218 GLY A N 1
ATOM 1751 C CA . GLY A 1 218 ? 3.242 6.695 5.09 1 95.06 218 GLY A CA 1
ATOM 1752 C C . GLY A 1 218 ? 4.035 6.777 6.379 1 95.06 218 GLY A C 1
ATOM 1753 O O . GLY A 1 218 ? 5.172 7.258 6.383 1 95.06 218 GLY A O 1
ATOM 1754 N N . SER A 1 219 ? 3.404 6.406 7.48 1 90.31 219 SER A N 1
ATOM 1755 C CA . SER A 1 219 ? 4.027 6.465 8.797 1 90.31 219 SER A CA 1
ATOM 1756 C C . SER A 1 219 ? 4.43 5.074 9.281 1 90.31 219 SER A C 1
ATOM 1758 O O . SER A 1 219 ? 4.496 4.133 8.484 1 90.31 219 SER A O 1
ATOM 1760 N N . HIS A 1 220 ? 4.688 4.953 10.562 1 85.62 220 HIS A N 1
ATOM 1761 C CA . HIS A 1 220 ? 5.215 3.756 11.211 1 85.62 220 HIS A CA 1
ATOM 1762 C C . HIS A 1 220 ? 4.188 2.631 11.203 1 85.62 220 HIS A C 1
ATOM 1764 O O . HIS A 1 220 ? 4.52 1.478 11.484 1 85.62 220 HIS A O 1
ATOM 1770 N N . LYS A 1 221 ? 2.994 2.832 10.797 1 83.56 221 LYS A N 1
ATOM 1771 C CA . LYS A 1 221 ? 1.958 1.804 10.805 1 83.56 221 LYS A CA 1
ATOM 1772 C C . LYS A 1 221 ? 2.154 0.814 9.656 1 83.56 221 LYS A C 1
ATOM 1774 O O . LYS A 1 221 ? 1.634 -0.302 9.703 1 83.56 221 LYS A O 1
ATOM 1779 N N . PHE A 1 222 ? 2.82 1.116 8.672 1 90.38 222 PHE A N 1
ATOM 1780 C CA . PHE A 1 222 ? 3.172 0.269 7.535 1 90.38 222 PHE A CA 1
ATOM 1781 C C . PHE A 1 222 ? 1.92 -0.277 6.859 1 90.38 222 PHE A C 1
ATOM 1783 O O . PHE A 1 222 ? 1.793 -1.487 6.66 1 90.38 222 PHE A O 1
ATOM 1790 N N . THR A 1 223 ? 0.994 0.536 6.582 1 92.69 223 THR A N 1
ATOM 1791 C CA . THR A 1 223 ? -0.24 0.335 5.832 1 92.69 223 THR A CA 1
ATOM 1792 C C . THR A 1 223 ? -0.407 1.417 4.77 1 92.69 223 THR A C 1
ATOM 1794 O O . THR A 1 223 ? 0.446 2.295 4.629 1 92.69 223 THR A O 1
ATOM 1797 N N . THR A 1 224 ? -1.398 1.282 4.008 1 93.06 224 THR A N 1
ATOM 1798 C CA . THR A 1 224 ? -1.715 2.348 3.062 1 93.06 224 THR A CA 1
ATOM 1799 C C . THR A 1 224 ? -3.049 3 3.41 1 93.06 224 THR A C 1
ATOM 1801 O O . THR A 1 224 ? -3.836 3.332 2.521 1 93.06 224 THR A O 1
ATOM 1804 N N . GLN A 1 225 ? -3.236 3.119 4.645 1 86.88 225 GLN A N 1
ATOM 1805 C CA . GLN A 1 225 ? -4.461 3.766 5.098 1 86.88 225 GLN A CA 1
ATOM 1806 C C . GLN A 1 225 ? -4.621 5.145 4.465 1 86.88 225 GLN A C 1
ATOM 1808 O O . GLN A 1 225 ? -3.666 5.922 4.402 1 86.88 225 GLN A O 1
ATOM 1813 N N . GLY A 1 226 ? -5.82 5.402 3.973 1 81.31 226 GLY A N 1
ATOM 1814 C CA . GLY A 1 226 ? -6.117 6.703 3.389 1 81.31 226 GLY A CA 1
ATOM 1815 C C . GLY A 1 226 ? -5.668 6.824 1.945 1 81.31 226 GLY A C 1
ATOM 1816 O O . GLY A 1 226 ? -5.816 7.883 1.329 1 81.31 226 GLY A O 1
ATOM 1817 N N . ARG A 1 227 ? -5.117 5.781 1.417 1 88.88 227 ARG A N 1
ATOM 1818 C CA . ARG A 1 227 ? -4.691 5.805 0.021 1 88.88 227 ARG A CA 1
ATOM 1819 C C . ARG A 1 227 ? -5.863 6.109 -0.903 1 88.88 227 ARG A C 1
ATOM 1821 O O . ARG A 1 227 ? -6.871 5.402 -0.891 1 88.88 227 ARG A O 1
ATOM 1828 N N . PRO A 1 228 ? -5.727 7.129 -1.688 1 90.38 228 PRO A N 1
ATOM 1829 C CA . PRO A 1 228 ? -6.84 7.488 -2.57 1 90.38 228 PRO A CA 1
ATOM 1830 C C . PRO A 1 228 ? -7.02 6.504 -3.723 1 90.38 228 PRO A C 1
ATOM 1832 O O . PRO A 1 228 ? -6.125 6.363 -4.562 1 90.38 228 PRO A O 1
ATOM 1835 N N . ILE A 1 229 ? -8.102 6.02 -3.855 1 88 229 ILE A N 1
ATOM 1836 C CA . ILE A 1 229 ? -8.359 4.914 -4.773 1 88 229 ILE A CA 1
ATOM 1837 C C . ILE A 1 229 ? -8.289 5.41 -6.215 1 88 229 ILE A C 1
ATOM 1839 O O . ILE A 1 229 ? -7.738 4.73 -7.082 1 88 229 ILE A O 1
ATOM 1843 N N . LEU A 1 230 ? -8.742 6.594 -6.523 1 90.25 230 LEU A N 1
ATOM 1844 C CA . LEU A 1 230 ? -8.883 7.074 -7.891 1 90.25 230 LEU A CA 1
ATOM 1845 C C . LEU A 1 230 ? -7.52 7.395 -8.5 1 90.25 230 LEU A C 1
ATOM 1847 O O . LEU A 1 230 ? -7.32 7.238 -9.703 1 90.25 230 LEU A O 1
ATOM 1851 N N . ILE A 1 231 ? -6.621 7.809 -7.672 1 93.56 231 ILE A N 1
ATOM 1852 C CA . ILE A 1 231 ? -5.352 8.258 -8.227 1 93.56 231 ILE A CA 1
ATOM 1853 C C . ILE A 1 231 ? -4.242 7.281 -7.844 1 93.56 231 ILE A C 1
ATOM 1855 O O . ILE A 1 231 ? -3.07 7.508 -8.156 1 93.56 231 ILE A O 1
ATOM 1859 N N . CYS A 1 232 ? -4.59 6.219 -7.145 1 92.62 232 CYS A N 1
ATOM 1860 C CA . CYS A 1 232 ? -3.678 5.133 -6.801 1 92.62 232 CYS A CA 1
ATOM 1861 C C . CYS A 1 232 ? -4.246 3.785 -7.223 1 92.62 232 CYS A C 1
ATOM 1863 O O . CYS A 1 232 ? -4.004 2.771 -6.562 1 92.62 232 CYS A O 1
ATOM 1865 N N . ASP A 1 233 ? -5.043 3.748 -8.219 1 88.25 233 ASP A N 1
ATOM 1866 C CA . ASP A 1 233 ? -5.816 2.551 -8.539 1 88.25 233 ASP A CA 1
ATOM 1867 C C . ASP A 1 233 ? -4.906 1.416 -9 1 88.25 233 ASP A C 1
ATOM 1869 O O . ASP A 1 233 ? -5.18 0.245 -8.727 1 88.25 233 ASP A O 1
ATOM 1873 N N . LYS A 1 234 ? -3.797 1.715 -9.547 1 86.69 234 LYS A N 1
ATOM 1874 C CA . LYS A 1 234 ? -2.904 0.68 -10.062 1 86.69 234 LYS A CA 1
ATOM 1875 C C . LYS A 1 234 ? -1.985 0.152 -8.961 1 86.69 234 LYS A C 1
ATOM 1877 O O . LYS A 1 234 ? -1.396 -0.922 -9.102 1 86.69 234 LYS A O 1
ATOM 1882 N N . GLY A 1 235 ? -1.787 0.958 -7.957 1 90.31 235 GLY A N 1
ATOM 1883 C CA . GLY A 1 235 ? -0.917 0.558 -6.859 1 90.31 235 GLY A CA 1
ATOM 1884 C C . GLY A 1 235 ? 0.554 0.57 -7.234 1 90.31 235 GLY A C 1
ATOM 1885 O O . GLY A 1 235 ? 1.358 -0.142 -6.629 1 90.31 235 GLY A O 1
ATOM 1886 N N . ASN A 1 236 ? 0.976 1.384 -8.227 1 89.06 236 ASN A N 1
ATOM 1887 C CA . ASN A 1 236 ? 2.344 1.363 -8.734 1 89.06 236 ASN A CA 1
ATOM 1888 C C . ASN A 1 236 ? 3.221 2.391 -8.023 1 89.06 236 ASN A C 1
ATOM 1890 O O . ASN A 1 236 ? 4.43 2.451 -8.266 1 89.06 236 ASN A O 1
ATOM 1894 N N . GLU A 1 237 ? 2.619 3.176 -7.203 1 94 237 GLU A N 1
ATOM 1895 C CA . GLU A 1 237 ? 3.426 4.184 -6.52 1 94 237 GLU A CA 1
ATOM 1896 C C . GLU A 1 237 ? 4.461 3.533 -5.605 1 94 237 GLU A C 1
ATOM 1898 O O . GLU A 1 237 ? 4.191 2.498 -4.992 1 94 237 GLU A O 1
ATOM 1903 N N . ASP A 1 238 ? 5.637 4.152 -5.574 1 95.06 238 ASP A N 1
ATOM 1904 C CA . ASP A 1 238 ? 6.66 3.693 -4.641 1 95.06 238 ASP A CA 1
ATOM 1905 C C . ASP A 1 238 ? 6.266 4 -3.199 1 95.06 238 ASP A C 1
ATOM 1907 O O . ASP A 1 238 ? 5.789 5.098 -2.9 1 95.06 238 ASP A O 1
ATOM 1911 N N . LEU A 1 239 ? 6.445 3.031 -2.355 1 96.38 239 LEU A N 1
ATOM 1912 C CA . LEU A 1 239 ? 6.031 3.197 -0.967 1 96.38 239 LEU A CA 1
ATOM 1913 C C . LEU A 1 239 ? 7.223 3.555 -0.084 1 96.38 239 LEU A C 1
ATOM 1915 O O . LEU A 1 239 ? 8.297 2.967 -0.22 1 96.38 239 LEU A O 1
ATOM 1919 N N . TYR A 1 240 ? 7.035 4.516 0.754 1 96.62 240 TYR A N 1
ATOM 1920 C CA . TYR A 1 240 ? 7.988 4.914 1.783 1 96.62 240 TYR A CA 1
ATOM 1921 C C . TYR A 1 240 ? 7.297 5.094 3.129 1 96.62 240 TYR A C 1
ATOM 1923 O O . TYR A 1 240 ? 6.16 5.57 3.191 1 96.62 240 TYR A O 1
ATOM 1931 N N . TYR A 1 241 ? 8.039 4.758 4.18 1 95.19 241 TYR A N 1
ATOM 1932 C CA . TYR A 1 241 ? 7.461 4.848 5.516 1 95.19 241 TYR A CA 1
ATOM 1933 C C . TYR A 1 241 ? 8.469 5.418 6.508 1 95.19 241 TYR A C 1
ATOM 1935 O O . TYR A 1 241 ? 9.586 4.906 6.633 1 95.19 241 TYR A O 1
ATOM 1943 N N . SER A 1 242 ? 8.031 6.457 7.164 1 93.44 242 SER A N 1
ATOM 1944 C CA . SER A 1 242 ? 8.844 6.879 8.305 1 93.44 242 SER A CA 1
ATOM 1945 C C . SER A 1 242 ? 8.836 5.82 9.406 1 93.44 242 SER A C 1
ATOM 1947 O O . SER A 1 242 ? 7.871 5.066 9.547 1 93.44 242 SER A O 1
ATOM 1949 N N . ILE A 1 243 ? 9.891 5.848 10.125 1 90.94 243 ILE A N 1
ATOM 1950 C CA . ILE A 1 243 ? 9.984 4.879 11.211 1 90.94 243 ILE A CA 1
ATOM 1951 C C . ILE A 1 243 ? 9.062 5.301 12.359 1 90.94 243 ILE A C 1
ATOM 1953 O O . ILE A 1 243 ? 8.477 4.453 13.031 1 90.94 243 ILE A O 1
ATOM 1957 N N . GLY A 1 244 ? 8.961 6.559 12.57 1 85.88 244 GLY A N 1
ATOM 1958 C CA . GLY A 1 244 ? 8.047 7.117 13.555 1 85.88 244 GLY A CA 1
ATOM 1959 C C . GLY A 1 244 ? 6.941 7.949 12.938 1 85.88 244 GLY A C 1
ATOM 1960 O O . GLY A 1 244 ? 6.777 7.961 11.719 1 85.88 244 GLY A O 1
ATOM 1961 N N . SER A 1 245 ? 6.172 8.477 13.812 1 85.5 245 SER A N 1
ATOM 1962 C CA . SER A 1 245 ? 5.156 9.398 13.32 1 85.5 245 SER A CA 1
ATOM 1963 C C . SER A 1 245 ? 5.781 10.508 12.484 1 85.5 245 SER A C 1
ATOM 1965 O O . SER A 1 245 ? 6.977 10.789 12.602 1 85.5 245 SER A O 1
ATOM 1967 N N . HIS A 1 246 ? 5.02 11.055 11.609 1 89.5 246 HIS A N 1
ATOM 1968 C CA . HIS A 1 246 ? 5.527 12.039 10.656 1 89.5 246 HIS A CA 1
ATOM 1969 C C . HIS A 1 246 ? 5.98 13.312 11.367 1 89.5 246 HIS A C 1
ATOM 1971 O O . HIS A 1 246 ? 6.707 14.117 10.789 1 89.5 246 HIS A O 1
ATOM 1977 N N . GLU A 1 247 ? 5.578 13.461 12.539 1 85.44 247 GLU A N 1
ATOM 1978 C CA . GLU A 1 247 ? 6.047 14.602 13.312 1 85.44 247 GLU A CA 1
ATOM 1979 C C . GLU A 1 247 ? 7.566 14.594 13.461 1 85.44 247 GLU A C 1
ATOM 1981 O O . GLU A 1 247 ? 8.18 15.641 13.672 1 85.44 247 GLU A O 1
ATOM 1986 N N . TYR A 1 248 ? 8.141 13.531 13.273 1 87.69 248 TYR A N 1
ATOM 1987 C CA . TYR A 1 248 ? 9.578 13.383 13.484 1 87.69 248 TYR A CA 1
ATOM 1988 C C . TYR A 1 248 ? 10.32 13.312 12.148 1 87.69 248 TYR A C 1
ATOM 1990 O O . TYR A 1 248 ? 11.547 13.273 12.117 1 87.69 248 TYR A O 1
ATOM 1998 N N . LEU A 1 249 ? 9.586 13.227 11.094 1 91 249 LEU A N 1
ATOM 1999 C CA . LEU A 1 249 ? 10.234 13.172 9.797 1 91 249 LEU A CA 1
ATOM 2000 C C . LEU A 1 249 ? 11.016 14.453 9.523 1 91 249 LEU A C 1
ATOM 2002 O O . LEU A 1 249 ? 10.445 15.547 9.547 1 91 249 LEU A O 1
ATOM 2006 N N . SER A 1 250 ? 12.273 14.359 9.266 1 94.44 250 SER A N 1
ATOM 2007 C CA . SER A 1 250 ? 13.117 15.516 9.008 1 94.44 250 SER A CA 1
ATOM 2008 C C . SER A 1 250 ? 13.203 15.82 7.516 1 94.44 250 SER A C 1
ATOM 2010 O O . SER A 1 250 ? 12.812 15 6.684 1 94.44 250 SER A O 1
ATOM 2012 N N . LYS A 1 251 ? 13.711 16.984 7.25 1 96.69 251 LYS A N 1
ATOM 2013 C CA . LYS A 1 251 ? 13.992 17.359 5.871 1 96.69 251 LYS A CA 1
ATOM 2014 C C . LYS A 1 251 ? 14.953 16.375 5.211 1 96.69 251 LYS A C 1
ATOM 2016 O O . LYS A 1 251 ? 14.758 16 4.055 1 96.69 251 LYS A O 1
ATOM 2021 N N . ASN A 1 252 ? 15.914 15.984 5.996 1 96.06 252 ASN A N 1
ATOM 2022 C CA . ASN A 1 252 ? 16.875 15.016 5.477 1 96.06 252 ASN A CA 1
ATOM 2023 C C . ASN A 1 252 ? 16.203 13.68 5.156 1 96.06 252 ASN A C 1
ATOM 2025 O O . ASN A 1 252 ? 16.547 13.039 4.156 1 96.06 252 ASN A O 1
ATOM 2029 N N . GLY A 1 253 ? 15.328 13.273 6.016 1 95.75 253 GLY A N 1
ATOM 2030 C CA . GLY A 1 253 ? 14.562 12.07 5.727 1 95.75 253 GLY A CA 1
ATOM 2031 C C . GLY A 1 253 ? 13.797 12.148 4.422 1 95.75 253 GLY A C 1
ATOM 2032 O O . GLY A 1 253 ? 13.805 11.203 3.629 1 95.75 253 GLY A O 1
ATOM 2033 N N . PHE A 1 254 ? 13.195 13.312 4.18 1 97.88 254 PHE A N 1
ATOM 2034 C CA . PHE A 1 254 ? 12.445 13.5 2.945 1 97.88 254 PHE A CA 1
ATOM 2035 C C . PHE A 1 254 ? 13.375 13.516 1.742 1 97.88 254 PHE A C 1
ATOM 2037 O O . PHE A 1 254 ? 13.062 12.961 0.691 1 97.88 254 PHE A O 1
ATOM 2044 N N . ARG A 1 255 ? 14.484 14.086 1.888 1 97.94 255 ARG A N 1
ATOM 2045 C CA . ARG A 1 255 ? 15.453 14.125 0.797 1 97.94 255 ARG A CA 1
ATOM 2046 C C . ARG A 1 255 ? 15.969 12.727 0.472 1 97.94 255 ARG A C 1
ATOM 2048 O O . ARG A 1 255 ? 16.25 12.422 -0.687 1 97.94 255 ARG A O 1
ATOM 2055 N N . LYS A 1 256 ? 16.062 11.852 1.445 1 96.94 256 LYS A N 1
ATOM 2056 C CA . LYS A 1 256 ? 16.422 10.453 1.184 1 96.94 256 LYS A CA 1
ATOM 2057 C C . LYS A 1 256 ? 15.367 9.781 0.308 1 96.94 256 LYS A C 1
ATOM 2059 O O . LYS A 1 256 ? 15.703 9.031 -0.61 1 96.94 256 LYS A O 1
ATOM 2064 N N . VAL A 1 257 ? 14.133 10.039 0.643 1 97.31 257 VAL A N 1
ATOM 2065 C CA . VAL A 1 257 ? 13.023 9.516 -0.151 1 97.31 257 VAL A CA 1
ATOM 2066 C C . VAL A 1 257 ? 13.148 9.992 -1.596 1 97.31 257 VAL A C 1
ATOM 2068 O O . VAL A 1 257 ? 13.086 9.188 -2.529 1 97.31 257 VAL A O 1
ATOM 2071 N N . LEU A 1 258 ? 13.391 11.289 -1.737 1 97.38 258 LEU A N 1
ATOM 2072 C CA . LEU A 1 258 ? 13.508 11.859 -3.074 1 97.38 258 LEU A CA 1
ATOM 2073 C C . LEU A 1 258 ? 14.68 11.242 -3.826 1 97.38 258 LEU A C 1
ATOM 2075 O O . LEU A 1 258 ? 14.555 10.906 -5.008 1 97.38 258 LEU A O 1
ATOM 2079 N N . PHE A 1 259 ? 15.766 11.109 -3.154 1 96.44 259 PHE A N 1
ATOM 2080 C CA . PHE A 1 259 ? 16.953 10.562 -3.801 1 96.44 259 PHE A CA 1
ATOM 2081 C C . PHE A 1 259 ? 16.688 9.141 -4.293 1 96.44 259 PHE A C 1
ATOM 2083 O O . PHE A 1 259 ? 17.031 8.797 -5.426 1 96.44 259 PHE A O 1
ATOM 2090 N N . ASP A 1 260 ? 16.141 8.344 -3.461 1 95.62 260 ASP A N 1
ATOM 2091 C CA . ASP A 1 260 ? 15.812 6.98 -3.881 1 95.62 260 ASP A CA 1
ATOM 2092 C C . ASP A 1 260 ? 14.875 6.988 -5.086 1 95.62 260 ASP A C 1
ATOM 2094 O O . ASP A 1 260 ? 15.148 6.34 -6.098 1 95.62 260 ASP A O 1
ATOM 2098 N N . LYS A 1 261 ? 13.797 7.73 -5 1 95.19 261 LYS A N 1
ATOM 2099 C CA . LYS A 1 261 ? 12.773 7.816 -6.043 1 95.19 261 LYS A CA 1
ATOM 2100 C C . LYS A 1 261 ? 13.383 8.219 -7.379 1 95.19 261 LYS A C 1
ATOM 2102 O O . LYS A 1 261 ? 13.047 7.656 -8.422 1 95.19 261 LYS A O 1
ATOM 2107 N N . LEU A 1 262 ? 14.281 9.125 -7.316 1 94.31 262 LEU A N 1
ATOM 2108 C CA . LEU A 1 262 ? 14.766 9.766 -8.539 1 94.31 262 LEU A CA 1
ATOM 2109 C C . LEU A 1 262 ? 15.938 8.992 -9.125 1 94.31 262 LEU A C 1
ATOM 2111 O O . LEU A 1 262 ? 16.125 8.961 -10.344 1 94.31 262 LEU A O 1
ATOM 2115 N N . PHE A 1 263 ? 16.703 8.328 -8.273 1 91.81 263 PHE A N 1
ATOM 2116 C CA . PHE A 1 263 ? 17.969 7.84 -8.781 1 91.81 263 PHE A CA 1
ATOM 2117 C C . PHE A 1 263 ? 18.125 6.344 -8.523 1 91.81 263 PHE A C 1
ATOM 2119 O O . PHE A 1 263 ? 18.75 5.633 -9.305 1 91.81 263 PHE A O 1
ATOM 2126 N N . CYS A 1 264 ? 17.578 5.828 -7.426 1 91.06 264 CYS A N 1
ATOM 2127 C CA . CYS A 1 264 ? 17.859 4.441 -7.07 1 91.06 264 CYS A CA 1
ATOM 2128 C C . CYS A 1 264 ? 16.781 3.51 -7.598 1 91.06 264 CYS A C 1
ATOM 2130 O O . CYS A 1 264 ? 17.078 2.496 -8.227 1 91.06 264 CYS A O 1
ATOM 2132 N N . ARG A 1 265 ? 15.477 3.801 -7.359 1 86.94 265 ARG A N 1
ATOM 2133 C CA . ARG A 1 265 ? 14.336 2.943 -7.684 1 86.94 265 ARG A CA 1
ATOM 2134 C C . ARG A 1 265 ? 14.242 2.709 -9.188 1 86.94 265 ARG A C 1
ATOM 2136 O O . ARG A 1 265 ? 13.695 1.696 -9.625 1 86.94 265 ARG A O 1
ATOM 2143 N N . LYS A 1 266 ? 14.688 3.531 -9.984 1 70.94 266 LYS A N 1
ATOM 2144 C CA . LYS A 1 266 ? 14.562 3.455 -11.438 1 70.94 266 LYS A CA 1
ATOM 2145 C C . LYS A 1 266 ? 15.258 2.213 -11.984 1 70.94 266 LYS A C 1
ATOM 2147 O O . LYS A 1 266 ? 14.82 1.64 -12.984 1 70.94 266 LYS A O 1
ATOM 2152 N N . VAL A 1 267 ? 16.281 1.705 -11.273 1 59.44 267 VAL A N 1
ATOM 2153 C CA . VAL A 1 267 ? 17.062 0.561 -11.719 1 59.44 267 VAL A CA 1
ATOM 2154 C C . VAL A 1 267 ? 16.266 -0.725 -11.523 1 59.44 267 VAL A C 1
ATOM 2156 O O . VAL A 1 267 ? 16.312 -1.63 -12.359 1 59.44 267 VAL A O 1
ATOM 2159 N N . ALA A 1 268 ? 15.625 -0.783 -10.297 1 55.81 268 ALA A N 1
ATOM 2160 C CA . ALA A 1 268 ? 14.828 -1.972 -10 1 55.81 268 ALA A CA 1
ATOM 2161 C C . ALA A 1 268 ? 13.859 -2.283 -11.141 1 55.81 268 ALA A C 1
ATOM 2163 O O . ALA A 1 268 ? 13.5 -3.441 -11.359 1 55.81 268 ALA A O 1
ATOM 2164 N N . ASN A 1 269 ? 13.617 -1.189 -11.828 1 54.5 269 ASN A N 1
ATOM 2165 C CA . ASN A 1 269 ? 12.664 -1.349 -12.922 1 54.5 269 ASN A CA 1
ATOM 2166 C C . ASN A 1 269 ? 13.359 -1.684 -14.234 1 54.5 269 ASN A C 1
ATOM 2168 O O . ASN A 1 269 ? 12.711 -1.791 -15.273 1 54.5 269 ASN A O 1
ATOM 2172 N N . ALA A 1 270 ? 14.695 -1.719 -14.062 1 52.09 270 ALA A N 1
ATOM 2173 C CA . ALA A 1 270 ? 15.375 -2.082 -15.305 1 52.09 270 ALA A CA 1
ATOM 2174 C C . ALA A 1 270 ? 14.992 -3.492 -15.742 1 52.09 270 ALA A C 1
ATOM 2176 O O . ALA A 1 270 ? 14.797 -4.379 -14.914 1 52.09 270 ALA A O 1
ATOM 2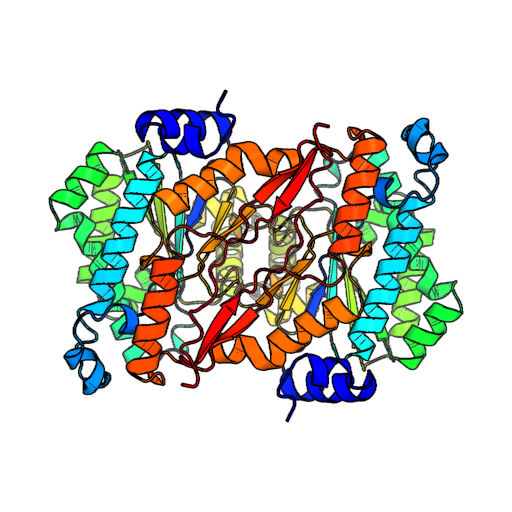177 N N . LYS A 1 271 ? 14.672 -3.572 -16.969 1 58.03 271 LYS A N 1
ATOM 2178 C CA . LYS A 1 271 ? 14.188 -4.773 -17.656 1 58.03 271 LYS A CA 1
ATOM 2179 C C . LYS A 1 271 ? 15.195 -5.91 -17.547 1 58.03 271 LYS A C 1
ATOM 2181 O O . LYS A 1 271 ? 16.391 -5.711 -17.797 1 58.03 271 LYS A O 1
ATOM 2186 N N . GLU A 1 272 ? 14.852 -6.895 -16.812 1 57.75 272 GLU A N 1
ATOM 2187 C CA . GLU A 1 272 ? 15.609 -8.117 -16.609 1 57.75 272 GLU A CA 1
ATOM 2188 C C . GLU A 1 272 ? 16.422 -8.492 -17.844 1 57.75 272 GLU A C 1
ATOM 2190 O O . GLU A 1 272 ? 17.547 -8.992 -17.734 1 57.75 272 GLU A O 1
ATOM 2195 N N . TYR A 1 273 ? 15.867 -7.996 -18.922 1 58.91 273 TYR A N 1
ATOM 2196 C CA . TYR A 1 273 ? 16.516 -8.445 -20.156 1 58.91 273 TYR A CA 1
ATOM 2197 C C . TYR A 1 273 ? 17.781 -7.66 -20.422 1 58.91 273 TYR A C 1
ATOM 2199 O O . TYR A 1 273 ? 18.609 -8.062 -21.25 1 58.91 273 TYR A O 1
ATOM 2207 N N . GLN A 1 274 ? 17.922 -6.656 -19.656 1 65.94 274 GLN A N 1
ATOM 2208 C CA . GLN A 1 274 ? 19.109 -5.84 -19.875 1 65.94 274 GLN A CA 1
ATOM 2209 C C . GLN A 1 274 ? 20.219 -6.215 -18.906 1 65.94 274 GLN A C 1
ATOM 2211 O O . GLN A 1 274 ? 21.344 -5.711 -19.016 1 65.94 274 GLN A O 1
ATOM 2216 N N . LEU A 1 275 ? 19.875 -7.188 -18.156 1 71.81 275 LEU A N 1
ATOM 2217 C CA . LEU A 1 275 ? 20.875 -7.543 -17.141 1 71.81 275 LEU A CA 1
ATOM 2218 C C . LEU A 1 275 ? 21.859 -8.57 -17.688 1 71.81 275 LEU A C 1
ATOM 2220 O O . LEU A 1 275 ? 21.484 -9.445 -18.469 1 71.81 275 LEU A O 1
ATOM 2224 N N . LYS A 1 276 ? 23.109 -8.414 -17.359 1 75.19 276 LYS A N 1
ATOM 2225 C CA . LYS A 1 276 ? 24.156 -9.383 -17.688 1 75.19 276 LYS A CA 1
ATOM 2226 C C . LYS A 1 276 ? 24.078 -10.609 -16.781 1 75.19 276 LYS A C 1
ATOM 2228 O O . LYS A 1 276 ? 23.484 -10.555 -15.711 1 75.19 276 LYS A O 1
ATOM 2233 N N . ILE A 1 277 ? 24.641 -11.617 -17.25 1 76.44 277 ILE A N 1
ATOM 2234 C CA . ILE A 1 277 ? 24.641 -12.875 -16.516 1 76.44 277 ILE A CA 1
ATOM 2235 C C . ILE A 1 277 ? 25.219 -12.664 -15.125 1 76.44 277 ILE A C 1
ATOM 2237 O O . ILE A 1 277 ? 24.703 -13.195 -14.133 1 76.44 277 ILE A O 1
ATOM 2241 N N . HIS A 1 278 ? 26.25 -11.906 -15.117 1 80.75 278 HIS A N 1
ATOM 2242 C CA . HIS A 1 278 ? 26.906 -11.625 -13.844 1 80.75 278 HIS A CA 1
ATOM 2243 C C . HIS A 1 278 ? 25.938 -10.922 -12.883 1 80.75 278 HIS A C 1
ATOM 2245 O O . HIS A 1 278 ? 25.875 -11.273 -11.703 1 80.75 278 HIS A O 1
ATOM 2251 N N . ASP A 1 279 ? 25.172 -9.961 -13.344 1 80 279 ASP A N 1
ATOM 2252 C CA . ASP A 1 279 ? 24.219 -9.219 -12.539 1 80 279 ASP A CA 1
ATOM 2253 C C . ASP A 1 279 ? 23.125 -10.141 -12.008 1 80 279 ASP A C 1
ATOM 2255 O O . ASP A 1 279 ? 22.734 -10.047 -10.836 1 80 279 ASP A O 1
ATOM 2259 N N . ILE A 1 280 ? 22.766 -11.055 -12.781 1 80.56 280 ILE A N 1
ATOM 2260 C CA . ILE A 1 280 ? 21.703 -11.992 -12.422 1 80.56 280 ILE A CA 1
ATOM 2261 C C . ILE A 1 280 ? 22.188 -12.914 -11.305 1 80.56 280 ILE A C 1
ATOM 2263 O O . ILE A 1 280 ? 21.453 -13.188 -10.352 1 80.56 280 ILE A O 1
ATOM 2267 N N . LYS A 1 281 ? 23.422 -13.367 -11.477 1 83.56 281 LYS A N 1
ATOM 2268 C CA . LYS A 1 281 ? 23.984 -14.25 -10.453 1 83.56 281 LYS A CA 1
ATOM 2269 C C . LYS A 1 281 ? 24.078 -13.539 -9.102 1 83.56 281 LYS A C 1
ATOM 2271 O O . LYS A 1 281 ? 23.734 -14.117 -8.07 1 83.56 281 LYS A O 1
ATOM 2276 N N . MET A 1 282 ? 24.469 -12.344 -9.125 1 84.94 282 MET A N 1
ATOM 2277 C CA . MET A 1 282 ? 24.578 -11.562 -7.898 1 84.94 282 MET A CA 1
ATOM 2278 C C . MET A 1 282 ? 23.203 -11.305 -7.289 1 84.94 282 MET A C 1
ATOM 2280 O O . MET A 1 282 ? 23.031 -11.383 -6.07 1 84.94 282 MET A O 1
ATOM 2284 N N . MET A 1 283 ? 22.312 -11.039 -8.109 1 85.5 283 MET A N 1
ATOM 2285 C CA . MET A 1 283 ? 20.938 -10.812 -7.652 1 85.5 283 MET A CA 1
ATOM 2286 C C . MET A 1 283 ? 20.359 -12.07 -7.016 1 85.5 283 MET A C 1
ATOM 2288 O O . MET A 1 283 ? 19.75 -12.008 -5.953 1 85.5 283 MET A O 1
ATOM 2292 N N . LYS A 1 284 ? 20.594 -13.164 -7.672 1 85.06 284 LYS A N 1
ATOM 2293 C CA . LYS A 1 284 ? 20.109 -14.438 -7.152 1 85.06 284 LYS A CA 1
ATOM 2294 C C . LYS A 1 284 ? 20.703 -14.734 -5.777 1 85.06 284 LYS A C 1
ATOM 2296 O O . LYS A 1 284 ? 20 -15.148 -4.863 1 85.06 284 LYS A O 1
ATOM 2301 N N . GLN A 1 285 ? 21.984 -14.523 -5.684 1 88.25 285 GLN A N 1
ATOM 2302 C CA . GLN A 1 285 ? 22.656 -14.766 -4.41 1 88.25 285 GLN A CA 1
ATOM 2303 C C . GLN A 1 285 ? 22.109 -13.844 -3.318 1 88.25 285 GLN A C 1
ATOM 2305 O O . GLN A 1 285 ? 21.906 -14.273 -2.182 1 88.25 285 GLN A O 1
ATOM 2310 N N . PHE A 1 286 ? 21.875 -12.688 -3.686 1 89.38 286 PHE A N 1
ATOM 2311 C CA . PHE A 1 286 ? 21.297 -11.734 -2.752 1 89.38 286 PHE A CA 1
ATOM 2312 C C . PHE A 1 286 ? 19.906 -12.195 -2.297 1 89.38 286 PHE A C 1
ATOM 2314 O O . PHE A 1 286 ? 19.609 -12.164 -1.104 1 89.38 286 PHE A O 1
ATOM 2321 N N . TYR A 1 287 ? 19.062 -12.602 -3.242 1 88.19 287 TYR A N 1
ATOM 2322 C CA . TYR A 1 287 ? 17.719 -13.07 -2.926 1 88.19 287 TYR A CA 1
ATOM 2323 C C . TYR A 1 287 ? 17.766 -14.32 -2.049 1 88.19 287 TYR A C 1
ATOM 2325 O O . TYR A 1 287 ? 17 -14.445 -1.092 1 88.19 287 TYR A O 1
ATOM 2333 N N . LEU A 1 288 ? 18.719 -15.188 -2.334 1 91.19 288 LEU A N 1
ATOM 2334 C CA . LEU A 1 288 ? 18.859 -16.406 -1.553 1 91.19 288 LEU A CA 1
ATOM 2335 C C . LEU A 1 288 ? 19.297 -16.094 -0.125 1 91.19 288 LEU A C 1
ATOM 2337 O O . LEU A 1 288 ? 18.766 -16.672 0.83 1 91.19 288 LEU A O 1
ATOM 2341 N N . ASN A 1 289 ? 20.203 -15.141 0.019 1 92.56 289 ASN A N 1
ATOM 2342 C CA . ASN A 1 289 ? 20.688 -14.742 1.336 1 92.56 289 ASN A CA 1
ATOM 2343 C C . ASN A 1 289 ? 19.594 -14.109 2.174 1 92.56 289 ASN A C 1
ATOM 2345 O O . ASN A 1 289 ? 19.688 -14.062 3.402 1 92.56 289 ASN A O 1
ATOM 2349 N N . ASN A 1 290 ? 18.562 -13.617 1.476 1 94.06 290 ASN A N 1
ATOM 2350 C CA . ASN A 1 290 ? 17.5 -12.906 2.172 1 94.06 290 ASN A CA 1
ATOM 2351 C C . ASN A 1 290 ? 16.172 -13.656 2.084 1 94.06 290 ASN A C 1
ATOM 2353 O O . ASN A 1 290 ? 15.109 -13.062 2.221 1 94.06 290 ASN A O 1
ATOM 2357 N N . CYS A 1 291 ? 16.25 -14.961 1.842 1 92.94 291 CYS A N 1
ATOM 2358 C CA . CYS A 1 291 ? 15.055 -15.75 1.592 1 92.94 291 CYS A CA 1
ATOM 2359 C C . CYS A 1 291 ? 14.18 -15.812 2.836 1 92.94 291 CYS A C 1
ATOM 2361 O O . CYS A 1 291 ? 12.984 -16.125 2.744 1 92.94 291 CYS A O 1
ATOM 2363 N N . GLU A 1 292 ? 14.734 -15.469 4.02 1 92.94 292 GLU A N 1
ATOM 2364 C CA . GLU A 1 292 ? 13.977 -15.523 5.262 1 92.94 292 GLU A CA 1
ATOM 2365 C C . GLU A 1 292 ? 13.688 -14.125 5.801 1 92.94 292 GLU A C 1
ATOM 2367 O O . GLU A 1 292 ? 13.047 -13.969 6.844 1 92.94 292 GLU A O 1
ATOM 2372 N N . ASN A 1 293 ? 14.164 -13.141 5.09 1 92.5 293 ASN A N 1
ATOM 2373 C CA . ASN A 1 293 ? 13.969 -11.758 5.527 1 92.5 293 ASN A CA 1
ATOM 2374 C C . ASN A 1 293 ? 12.773 -11.117 4.828 1 92.5 293 ASN A C 1
ATOM 2376 O O . ASN A 1 293 ? 12.578 -11.297 3.627 1 92.5 293 ASN A O 1
ATOM 2380 N N . VAL A 1 294 ? 11.977 -10.516 5.633 1 94.44 294 VAL A N 1
ATOM 2381 C CA . VAL A 1 294 ? 10.758 -9.891 5.125 1 94.44 294 VAL A CA 1
ATOM 2382 C C . VAL A 1 294 ? 10.656 -8.461 5.66 1 94.44 294 VAL A C 1
ATOM 2384 O O . VAL A 1 294 ? 10.648 -8.25 6.875 1 94.44 294 VAL A O 1
ATOM 2387 N N . MET A 1 295 ? 10.562 -7.492 4.754 1 93.12 295 MET A N 1
ATOM 2388 C CA . MET A 1 295 ? 10.297 -6.117 5.172 1 93.12 295 MET A CA 1
ATOM 2389 C C . MET A 1 295 ? 8.883 -5.977 5.73 1 93.12 295 MET A C 1
ATOM 2391 O O . MET A 1 295 ? 7.934 -6.523 5.168 1 93.12 295 MET A O 1
ATOM 2395 N N . GLY A 1 296 ? 8.766 -5.168 6.789 1 92.88 296 GLY A N 1
ATOM 2396 C CA . GLY A 1 296 ? 7.484 -4.992 7.453 1 92.88 296 GLY A CA 1
ATOM 2397 C C . GLY A 1 296 ? 7.348 -5.82 8.719 1 92.88 296 GLY A C 1
ATOM 2398 O O . GLY A 1 296 ? 6.422 -5.617 9.5 1 92.88 296 GLY A O 1
ATOM 2399 N N . VAL A 1 297 ? 8.25 -6.797 8.836 1 94.06 297 VAL A N 1
ATOM 2400 C CA . VAL A 1 297 ? 8.297 -7.551 10.086 1 94.06 297 VAL A CA 1
ATOM 2401 C C . VAL A 1 297 ? 8.992 -6.719 11.156 1 94.06 297 VAL A C 1
ATOM 2403 O O . VAL A 1 297 ? 9.969 -6.02 10.875 1 94.06 297 VAL A O 1
ATOM 2406 N N . GLY A 1 298 ? 8.438 -6.766 12.328 1 92.31 298 GLY A N 1
ATOM 2407 C CA . GLY A 1 298 ? 9.023 -6.027 13.438 1 92.31 298 GLY A CA 1
ATOM 2408 C C . GLY A 1 298 ? 8.93 -6.758 14.758 1 92.31 298 GLY A C 1
ATOM 2409 O O . GLY A 1 298 ? 8.758 -7.977 14.789 1 92.31 298 GLY A O 1
ATOM 2410 N N . ASN A 1 299 ? 9.266 -6.008 15.758 1 89.81 299 ASN A N 1
ATOM 2411 C CA . ASN A 1 299 ? 9.25 -6.516 17.125 1 89.81 299 ASN A CA 1
ATOM 2412 C C . ASN A 1 299 ? 8.617 -5.508 18.094 1 89.81 299 ASN A C 1
ATOM 2414 O O . ASN A 1 299 ? 8.344 -4.367 17.703 1 89.81 299 ASN A O 1
ATOM 2418 N N . VAL A 1 300 ? 8.367 -6.008 19.234 1 88.12 300 VAL A N 1
ATOM 2419 C CA . VAL A 1 300 ? 7.848 -5.16 20.297 1 88.12 300 VAL A CA 1
ATOM 2420 C C . VAL A 1 300 ? 8.969 -4.781 21.266 1 88.12 300 VAL A C 1
ATOM 2422 O O . VAL A 1 300 ? 9.727 -5.645 21.703 1 88.12 300 VAL A O 1
ATOM 2425 N N . ASN A 1 301 ? 9.07 -3.512 21.438 1 85.62 301 ASN A N 1
ATOM 2426 C CA . ASN A 1 301 ? 10.039 -3.094 22.453 1 85.62 301 ASN A CA 1
ATOM 2427 C C . ASN A 1 301 ? 9.594 -3.48 23.859 1 85.62 301 ASN A C 1
ATOM 2429 O O . ASN A 1 301 ? 8.547 -3.025 24.328 1 85.62 301 ASN A O 1
ATOM 2433 N N . PRO A 1 302 ? 10.359 -4.219 24.516 1 79.5 302 PRO A N 1
ATOM 2434 C CA . PRO A 1 302 ? 9.93 -4.668 25.828 1 79.5 302 PRO A CA 1
ATOM 2435 C C . PRO A 1 302 ? 9.898 -3.531 26.859 1 79.5 302 PRO A C 1
ATOM 2437 O O . PRO A 1 302 ? 9.188 -3.621 27.859 1 79.5 302 PRO A O 1
ATOM 2440 N N . ASN A 1 303 ? 10.688 -2.477 26.719 1 77.12 303 ASN A N 1
ATOM 2441 C CA . ASN A 1 303 ? 10.758 -1.373 27.656 1 77.12 303 ASN A CA 1
ATOM 2442 C C . ASN A 1 303 ? 9.82 -0.236 27.281 1 77.12 303 ASN A C 1
ATOM 2444 O O . ASN A 1 303 ? 9.656 0.725 28.031 1 77.12 303 ASN A O 1
ATOM 2448 N N . GLY A 1 304 ? 9.023 -0.329 26.328 1 75.88 304 GLY A N 1
ATOM 2449 C CA . GLY A 1 304 ? 8.164 0.761 25.891 1 75.88 304 GLY A CA 1
ATOM 2450 C C . GLY A 1 304 ? 6.855 0.286 25.297 1 75.88 304 GLY A C 1
ATOM 2451 O O . GLY A 1 304 ? 5.926 1.076 25.109 1 75.88 304 GLY A O 1
ATOM 2452 N N . ASN A 1 305 ? 6.855 -0.991 24.984 1 80.62 305 ASN A N 1
ATOM 2453 C CA . ASN A 1 305 ? 5.645 -1.646 24.5 1 80.62 305 ASN A CA 1
ATOM 2454 C C . ASN A 1 305 ? 5.164 -1.039 23.188 1 80.62 305 ASN A C 1
ATOM 2456 O O . ASN A 1 305 ? 3.99 -0.691 23.047 1 80.62 305 ASN A O 1
ATOM 2460 N N . TYR A 1 306 ? 6.031 -0.687 22.344 1 80.94 306 TYR A N 1
ATOM 2461 C CA . TYR A 1 306 ? 5.703 -0.229 21 1 80.94 306 TYR A CA 1
ATOM 2462 C C . TYR A 1 306 ? 6.34 -1.126 19.953 1 80.94 306 TYR A C 1
ATOM 2464 O O . TYR A 1 306 ? 7.363 -1.763 20.203 1 80.94 306 TYR A O 1
ATOM 2472 N N . TRP A 1 307 ? 5.668 -1.236 18.875 1 87.88 307 TRP A N 1
ATOM 2473 C CA . TRP A 1 307 ? 6.172 -1.995 17.734 1 87.88 307 TRP A CA 1
ATOM 2474 C C . TRP A 1 307 ? 7.215 -1.191 16.969 1 87.88 307 TRP A C 1
ATOM 2476 O O . TRP A 1 307 ? 7.059 0.017 16.781 1 87.88 307 TRP A O 1
ATOM 2486 N N . TYR A 1 308 ? 8.273 -1.814 16.531 1 88.06 308 TYR A N 1
ATOM 2487 C CA . TYR A 1 308 ? 9.266 -1.222 15.641 1 88.06 308 TYR A CA 1
ATOM 2488 C C . TYR A 1 308 ? 9.703 -2.215 14.57 1 88.06 308 TYR A C 1
ATOM 2490 O O . TYR A 1 308 ? 9.773 -3.42 14.828 1 88.06 308 TYR A O 1
ATOM 2498 N N . PRO A 1 309 ? 9.875 -1.736 13.359 1 89.75 309 PRO A N 1
ATOM 2499 C CA . PRO A 1 309 ? 10.328 -2.629 12.289 1 89.75 309 PRO A CA 1
ATOM 2500 C C . PRO A 1 309 ? 11.766 -3.102 12.492 1 89.75 309 PRO A C 1
ATOM 2502 O O . PRO A 1 309 ? 12.617 -2.334 12.961 1 89.75 309 PRO A O 1
ATOM 2505 N N . ASP A 1 310 ? 12.062 -4.324 12.117 1 88.62 310 ASP A N 1
ATOM 2506 C CA . ASP A 1 310 ? 13.406 -4.879 12.172 1 88.62 310 ASP A CA 1
ATOM 2507 C C . ASP A 1 310 ? 14.172 -4.602 10.883 1 88.62 310 ASP A C 1
ATOM 2509 O O . ASP A 1 310 ? 13.578 -4.543 9.805 1 88.62 310 ASP A O 1
ATOM 2513 N N . PRO A 1 311 ? 15.484 -4.363 11.102 1 83.44 311 PRO A N 1
ATOM 2514 C CA . PRO A 1 311 ? 16.281 -4.328 9.875 1 83.44 311 PRO A CA 1
ATOM 2515 C C . PRO A 1 311 ? 16.438 -5.707 9.234 1 83.44 311 PRO A C 1
ATOM 2517 O O . PRO A 1 311 ? 17.281 -6.504 9.68 1 83.44 311 PRO A O 1
ATOM 2520 N N . GLN A 1 312 ? 15.727 -6.152 8.25 1 77.88 312 GLN A N 1
ATOM 2521 C CA . GLN A 1 312 ? 15.57 -7.512 7.738 1 77.88 312 GLN A CA 1
ATOM 2522 C C . GLN A 1 312 ? 16.391 -7.719 6.465 1 77.88 312 GLN A C 1
ATOM 2524 O O . GLN A 1 312 ? 16.125 -8.656 5.707 1 77.88 312 GLN A O 1
ATOM 2529 N N . VAL A 1 313 ? 17.297 -6.879 6.176 1 86.25 313 VAL A N 1
ATOM 2530 C CA . VAL A 1 313 ? 17.984 -7.062 4.902 1 86.25 313 VAL A CA 1
ATOM 2531 C C . VAL A 1 313 ? 19.469 -7.32 5.148 1 86.25 313 VAL A C 1
ATOM 2533 O O . VAL A 1 313 ? 20.125 -6.562 5.863 1 86.25 313 VAL A O 1
ATOM 2536 N N . ILE A 1 314 ? 19.922 -8.414 4.672 1 86.62 314 ILE A N 1
ATOM 2537 C CA . ILE A 1 314 ? 21.359 -8.664 4.578 1 86.62 314 ILE A CA 1
ATOM 2538 C C . ILE A 1 314 ? 21.922 -8 3.32 1 86.62 314 ILE A C 1
ATOM 2540 O O . ILE A 1 314 ? 21.5 -8.32 2.205 1 86.62 314 ILE A O 1
ATOM 2544 N N . LEU A 1 315 ? 22.828 -7.18 3.514 1 86.88 315 LEU A N 1
ATOM 2545 C CA . LEU A 1 315 ? 23.359 -6.391 2.408 1 86.88 315 LEU A CA 1
ATOM 2546 C C . LEU A 1 315 ? 24.203 -7.254 1.48 1 86.88 315 LEU A C 1
ATOM 2548 O O . LEU A 1 315 ? 24.766 -8.273 1.903 1 86.88 315 LEU A O 1
ATOM 2552 N N . PRO A 1 316 ? 24.188 -6.859 0.28 1 83.81 316 PRO A N 1
ATOM 2553 C CA . PRO A 1 316 ? 25.047 -7.609 -0.645 1 83.81 316 PRO A CA 1
ATOM 2554 C C . PRO A 1 316 ? 26.531 -7.551 -0.263 1 83.81 316 PRO A C 1
ATOM 2556 O O . PRO A 1 316 ? 26.969 -6.57 0.336 1 83.81 316 PRO A O 1
ATOM 2559 N N . SER A 1 317 ? 27.297 -8.789 -0.473 1 71.88 317 SER A N 1
ATOM 2560 C CA . SER A 1 317 ? 28.734 -8.836 -0.203 1 71.88 317 SER A CA 1
ATOM 2561 C C . SER A 1 317 ? 29.5 -7.902 -1.132 1 71.88 317 SER A C 1
ATOM 2563 O O . SER A 1 317 ? 29.188 -7.793 -2.316 1 71.88 317 SER A O 1
ATOM 2565 N N . VAL A 1 318 ? 30.141 -6.871 -0.634 1 61.84 318 VAL A N 1
ATOM 2566 C CA . VAL A 1 318 ? 31.047 -6.043 -1.441 1 61.84 318 VAL A CA 1
ATOM 2567 C C . VAL A 1 318 ? 32.219 -6.875 -1.909 1 61.84 318 VAL A C 1
ATOM 2569 O O . VAL A 1 318 ? 32.938 -7.457 -1.092 1 61.84 318 VAL A O 1
ATOM 2572 N N . ASP A 1 319 ? 32.312 -7.727 -2.807 1 52.03 319 ASP A N 1
ATOM 2573 C CA . ASP A 1 319 ? 33.625 -8.242 -3.236 1 52.03 319 ASP A CA 1
ATOM 2574 C C . ASP A 1 319 ? 34.688 -7.156 -3.152 1 52.03 319 ASP A C 1
ATOM 2576 O O . ASP A 1 319 ? 34.406 -5.98 -3.393 1 52.03 319 ASP A O 1
ATOM 2580 N N . GLY A 1 320 ? 35.969 -7.391 -2.467 1 36.16 320 GLY A N 1
ATOM 2581 C CA . GLY A 1 320 ? 37.219 -6.652 -2.504 1 36.16 320 GLY A CA 1
ATOM 2582 C C . GLY A 1 320 ? 37.531 -6.07 -3.871 1 36.16 320 GLY A C 1
ATOM 2583 O O . GLY A 1 320 ? 37.469 -6.777 -4.879 1 36.16 320 GLY A O 1
ATOM 2584 N N . ALA A 1 321 ? 37.75 -4.816 -4.137 1 29.97 321 ALA A N 1
ATOM 2585 C CA . ALA A 1 321 ? 38.781 -4.125 -4.906 1 29.97 321 ALA A CA 1
ATOM 2586 C C . ALA A 1 321 ? 40.156 -4.777 -4.703 1 29.97 321 ALA A C 1
ATOM 2588 O O . ALA A 1 321 ? 41.156 -4.227 -5.117 1 29.97 321 ALA A O 1
ATOM 2589 N N . ASN A 1 322 ? 40.219 -5.918 -3.979 1 25.59 322 ASN A N 1
ATOM 2590 C CA . ASN A 1 322 ? 41.594 -6.215 -4.312 1 25.59 322 ASN A CA 1
ATOM 2591 C C . ASN A 1 322 ? 41.75 -6.715 -5.75 1 25.59 322 ASN A C 1
ATOM 2593 O O . ASN A 1 322 ? 40.969 -7.57 -6.191 1 25.59 322 ASN A O 1
ATOM 2597 N N . MET B 1 1 ? 1.718 -20.031 25.391 1 59.97 1 MET B N 1
ATOM 2598 C CA . MET B 1 1 ? 1.861 -18.656 24.953 1 59.97 1 MET B CA 1
ATOM 2599 C C . MET B 1 1 ? 3.143 -18.453 24.141 1 59.97 1 MET B C 1
ATOM 2601 O O . MET B 1 1 ? 4.223 -18.859 24.594 1 59.97 1 MET B O 1
ATOM 2605 N N . VAL B 1 2 ? 3.035 -18.375 22.844 1 68.06 2 VAL B N 1
ATOM 2606 C CA . VAL B 1 2 ? 4.199 -18.203 21.984 1 68.06 2 VAL B CA 1
ATOM 2607 C C . VAL B 1 2 ? 4.832 -16.844 22.25 1 68.06 2 VAL B C 1
ATOM 2609 O O . VAL B 1 2 ? 4.203 -15.805 22 1 68.06 2 VAL B O 1
ATOM 2612 N N . THR B 1 3 ? 6.09 -16.906 22.844 1 78.12 3 THR B N 1
ATOM 2613 C CA . THR B 1 3 ? 6.703 -15.68 23.344 1 78.12 3 THR B CA 1
ATOM 2614 C C . THR B 1 3 ? 7.762 -15.172 22.375 1 78.12 3 THR B C 1
ATOM 2616 O O . THR B 1 3 ? 8.188 -14.016 22.453 1 78.12 3 THR B O 1
ATOM 2619 N N . SER B 1 4 ? 8.133 -16.109 21.562 1 90.75 4 SER B N 1
ATOM 2620 C CA . SER B 1 4 ? 9.18 -15.711 20.625 1 90.75 4 SER B CA 1
ATOM 2621 C C . SER B 1 4 ? 8.984 -16.359 19.266 1 90.75 4 SER B C 1
ATOM 2623 O O . SER B 1 4 ? 8.297 -17.375 19.141 1 90.75 4 SER B O 1
ATOM 2625 N N . PHE B 1 5 ? 9.648 -15.836 18.297 1 93.5 5 PHE B N 1
ATOM 2626 C CA . PHE B 1 5 ? 9.578 -16.422 16.969 1 93.5 5 PHE B CA 1
ATOM 2627 C C . PHE B 1 5 ? 10.219 -17.797 16.938 1 93.5 5 PHE B C 1
ATOM 2629 O O . PHE B 1 5 ? 9.734 -18.703 16.266 1 93.5 5 PHE B O 1
ATOM 2636 N N . GLU B 1 6 ? 11.297 -17.906 17.656 1 94.31 6 GLU B N 1
ATOM 2637 C CA . GLU B 1 6 ? 11.992 -19.188 17.688 1 94.31 6 GLU B CA 1
ATOM 2638 C C . GLU B 1 6 ? 11.062 -20.312 18.141 1 94.31 6 GLU B C 1
ATOM 2640 O O . GLU B 1 6 ? 11.039 -21.391 17.531 1 94.31 6 GLU B O 1
ATOM 2645 N N . ASN B 1 7 ? 10.352 -20.031 19.109 1 95.88 7 ASN B N 1
ATOM 2646 C CA . ASN B 1 7 ? 9.414 -21.031 19.609 1 95.88 7 ASN B CA 1
ATOM 2647 C C . ASN B 1 7 ? 8.25 -21.234 18.641 1 95.88 7 ASN B C 1
ATOM 2649 O O . ASN B 1 7 ? 7.801 -22.375 18.438 1 95.88 7 ASN B O 1
ATOM 2653 N N . PHE B 1 8 ? 7.805 -20.188 18.062 1 96.69 8 PHE B N 1
ATOM 2654 C CA . PHE B 1 8 ? 6.734 -20.25 17.078 1 96.69 8 PHE B CA 1
ATOM 2655 C C . PHE B 1 8 ? 7.16 -21.078 15.867 1 96.69 8 PHE B C 1
ATOM 2657 O O . PHE B 1 8 ? 6.387 -21.906 15.375 1 96.69 8 PHE B O 1
ATOM 2664 N N . ASN B 1 9 ? 8.398 -20.891 15.477 1 96.69 9 ASN B N 1
ATOM 2665 C CA . ASN B 1 9 ? 8.906 -21.531 14.273 1 96.69 9 ASN B CA 1
ATOM 2666 C C . ASN B 1 9 ? 9.117 -23.016 14.477 1 96.69 9 ASN B C 1
ATOM 2668 O O . ASN B 1 9 ? 9.242 -23.766 13.508 1 96.69 9 ASN B O 1
ATOM 2672 N N . LYS B 1 10 ? 9.141 -23.484 15.711 1 96.12 10 LYS B N 1
ATOM 2673 C CA . LYS B 1 10 ? 9.336 -24.906 16.031 1 96.12 10 LYS B CA 1
ATOM 2674 C C . LYS B 1 10 ? 8.016 -25.656 16 1 96.12 10 LYS B C 1
ATOM 2676 O O . LYS B 1 10 ? 8 -26.891 15.984 1 96.12 10 LYS B O 1
ATOM 2681 N N . LEU B 1 11 ? 6.984 -24.969 15.984 1 97.5 11 LEU B N 1
ATOM 2682 C CA . LEU B 1 11 ? 5.672 -25.609 15.977 1 97.5 11 LEU B CA 1
ATOM 2683 C C . LEU B 1 11 ? 5.41 -26.312 14.648 1 97.5 11 LEU B C 1
ATOM 2685 O O . LEU B 1 11 ? 5.98 -25.938 13.625 1 97.5 11 LEU B O 1
ATOM 2689 N N . SER B 1 12 ? 4.555 -27.281 14.703 1 97.19 12 SER B N 1
ATOM 2690 C CA . SER B 1 12 ? 4.129 -27.938 13.477 1 97.19 12 SER B CA 1
ATOM 2691 C C . SER B 1 12 ? 3.201 -27.047 12.664 1 97.19 12 SER B C 1
ATOM 2693 O O . SER B 1 12 ? 2.631 -26.094 13.188 1 97.19 12 SER B O 1
ATOM 2695 N N . ASP B 1 13 ? 3.066 -27.375 11.414 1 96.81 13 ASP B N 1
ATOM 2696 C CA . ASP B 1 13 ? 2.146 -26.625 10.57 1 96.81 13 ASP B CA 1
ATOM 2697 C C . ASP B 1 13 ? 0.73 -26.656 11.141 1 96.81 13 ASP B C 1
ATOM 2699 O O . ASP B 1 13 ? 0.035 -25.641 11.125 1 96.81 13 ASP B O 1
ATOM 2703 N N . LYS B 1 14 ? 0.34 -27.75 11.641 1 96.94 14 LYS B N 1
ATOM 2704 C CA . LYS B 1 14 ? -0.997 -27.906 12.211 1 96.94 14 LYS B CA 1
ATOM 2705 C C . LYS B 1 14 ? -1.182 -27 13.43 1 96.94 14 LYS B C 1
ATOM 2707 O O . LYS B 1 14 ? -2.217 -26.344 13.57 1 96.94 14 LYS B O 1
ATOM 2712 N N . GLU B 1 15 ? -0.193 -26.984 14.289 1 97.69 15 GLU B N 1
ATOM 2713 C CA . GLU B 1 15 ? -0.257 -26.125 15.469 1 97.69 15 GLU B CA 1
ATOM 2714 C C . GLU B 1 15 ? -0.329 -24.656 15.078 1 97.69 15 GLU B C 1
ATOM 2716 O O . GLU B 1 15 ? -1.111 -23.891 15.648 1 97.69 15 GLU B O 1
ATOM 2721 N N . ILE B 1 16 ? 0.456 -24.266 14.125 1 97.94 16 ILE B N 1
ATOM 2722 C CA . ILE B 1 16 ? 0.434 -22.891 13.641 1 97.94 16 ILE B CA 1
ATOM 2723 C C . ILE B 1 16 ? -0.926 -22.578 13.023 1 97.94 16 ILE B C 1
ATOM 2725 O O . ILE B 1 16 ? -1.493 -21.516 13.258 1 97.94 16 ILE B O 1
ATOM 2729 N N . SER B 1 17 ? -1.411 -23.531 12.281 1 97.94 17 SER B N 1
ATOM 2730 C CA . SER B 1 17 ? -2.721 -23.359 11.664 1 97.94 17 SER B CA 1
ATOM 2731 C C . SER B 1 17 ? -3.795 -23.078 12.703 1 97.94 17 SER B C 1
ATOM 2733 O O . SER B 1 17 ? -4.617 -22.172 12.516 1 97.94 17 SER B O 1
ATOM 2735 N N . GLU B 1 18 ? -3.785 -23.766 13.773 1 97.38 18 GLU B N 1
ATOM 2736 C CA . GLU B 1 18 ? -4.77 -23.578 14.836 1 97.38 18 GLU B CA 1
ATOM 2737 C C . GLU B 1 18 ? -4.652 -22.188 15.461 1 97.38 18 GLU B C 1
ATOM 2739 O O . GLU B 1 18 ? -5.66 -21.531 15.711 1 97.38 18 GLU B O 1
ATOM 2744 N N . ILE B 1 19 ? -3.459 -21.766 15.641 1 96.94 19 ILE B N 1
ATOM 2745 C CA . ILE B 1 19 ? -3.213 -20.438 16.203 1 96.94 19 ILE B CA 1
ATOM 2746 C C . ILE B 1 19 ? -3.711 -19.359 15.242 1 96.94 19 ILE B C 1
ATOM 2748 O O . ILE B 1 19 ? -4.379 -18.406 15.656 1 96.94 19 ILE B O 1
ATOM 2752 N N . VAL B 1 20 ? -3.404 -19.484 13.953 1 97.38 20 VAL B N 1
ATOM 2753 C CA . VAL B 1 20 ? -3.768 -18.516 12.93 1 97.38 20 VAL B CA 1
ATOM 2754 C C . VAL B 1 20 ? -5.285 -18.422 12.82 1 97.38 20 VAL B C 1
ATOM 2756 O O . VAL B 1 20 ? -5.852 -17.328 12.812 1 97.38 20 VAL B O 1
ATOM 2759 N N . ILE B 1 21 ? -5.965 -19.547 12.789 1 96.88 21 ILE B N 1
ATOM 2760 C CA . ILE B 1 21 ? -7.418 -19.594 12.664 1 96.88 21 ILE B CA 1
ATOM 2761 C C . ILE B 1 21 ? -8.062 -18.922 13.867 1 96.88 21 ILE B C 1
ATOM 2763 O O . ILE B 1 21 ? -9.016 -18.156 13.727 1 96.88 21 ILE B O 1
ATOM 2767 N N . GLU B 1 22 ? -7.504 -19.156 14.969 1 95.5 22 GLU B N 1
ATOM 2768 C CA . GLU B 1 22 ? -8.047 -18.578 16.203 1 95.5 22 GLU B CA 1
ATOM 2769 C C . GLU B 1 22 ? -7.828 -17.078 16.25 1 95.5 22 GLU B C 1
ATOM 2771 O O . GLU B 1 22 ? -8.766 -16.312 16.484 1 95.5 22 GLU B O 1
ATOM 2776 N N . LYS B 1 23 ? -6.68 -16.594 15.969 1 93.38 23 LYS B N 1
ATOM 2777 C CA . LYS B 1 23 ? -6.305 -15.195 16.172 1 93.38 23 LYS B CA 1
ATOM 2778 C C . LYS B 1 23 ? -6.832 -14.312 15.047 1 93.38 23 LYS B C 1
ATOM 2780 O O . LYS B 1 23 ? -7.051 -13.109 15.242 1 93.38 23 LYS B O 1
ATOM 2785 N N . LEU B 1 24 ? -6.906 -14.797 13.906 1 93.19 24 LEU B N 1
ATOM 2786 C CA . LEU B 1 24 ? -7.406 -14.016 12.789 1 93.19 24 LEU B CA 1
ATOM 2787 C C . LEU B 1 24 ? -8.883 -14.289 12.547 1 93.19 24 LEU B C 1
ATOM 2789 O O . LEU B 1 24 ? -9.383 -14.109 11.43 1 93.19 24 LEU B O 1
ATOM 2793 N N . SER B 1 25 ? -9.492 -14.711 13.617 1 84.31 25 SER B N 1
ATOM 2794 C CA . SER B 1 25 ? -10.906 -15.031 13.492 1 84.31 25 SER B CA 1
ATOM 2795 C C . SER B 1 25 ? -11.703 -13.828 12.984 1 84.31 25 SER B C 1
ATOM 2797 O O . SER B 1 25 ? -11.578 -12.727 13.516 1 84.31 25 SER B O 1
ATOM 2799 N N . GLY B 1 26 ? -12.297 -13.867 11.805 1 81.38 26 GLY B N 1
ATOM 2800 C CA . GLY B 1 26 ? -13.148 -12.836 11.234 1 81.38 26 GLY B CA 1
ATOM 2801 C C . GLY B 1 26 ? -12.469 -12.031 10.141 1 81.38 26 GLY B C 1
ATOM 2802 O O . GLY B 1 26 ? -13.117 -11.281 9.414 1 81.38 26 GLY B O 1
ATOM 2803 N N . ASN B 1 27 ? -11.195 -12.133 10.164 1 91.25 27 ASN B N 1
ATOM 2804 C CA . ASN B 1 27 ? -10.477 -11.391 9.133 1 91.25 27 ASN B CA 1
ATOM 2805 C C . ASN B 1 27 ? -9.242 -12.148 8.656 1 91.25 27 ASN B C 1
ATOM 2807 O O . ASN B 1 27 ? -8.125 -11.617 8.703 1 91.25 27 ASN B O 1
ATOM 2811 N N . ASN B 1 28 ? -9.43 -13.336 8.188 1 97.31 28 ASN B N 1
ATOM 2812 C CA . ASN B 1 28 ? -8.359 -14.227 7.746 1 97.31 28 ASN B CA 1
ATOM 2813 C C . ASN B 1 28 ? -8.273 -14.289 6.227 1 97.31 28 ASN B C 1
ATOM 2815 O O . ASN B 1 28 ? -8.406 -15.359 5.637 1 97.31 28 ASN B O 1
ATOM 2819 N N . THR B 1 29 ? -8.195 -13.125 5.586 1 98.12 29 THR B N 1
ATOM 2820 C CA . THR B 1 29 ? -7.977 -12.945 4.156 1 98.12 29 THR B CA 1
ATOM 2821 C C . THR B 1 29 ? -6.648 -12.234 3.9 1 98.12 29 THR B C 1
ATOM 2823 O O . THR B 1 29 ? -6.355 -11.211 4.523 1 98.12 29 THR B O 1
ATOM 2826 N N . ILE B 1 30 ? -5.828 -12.812 3.029 1 98.19 30 ILE B N 1
ATOM 2827 C CA . ILE B 1 30 ? -4.566 -12.148 2.715 1 98.19 30 ILE B CA 1
ATOM 2828 C C . ILE B 1 30 ? -4.457 -11.93 1.208 1 98.19 30 ILE B C 1
ATOM 2830 O O . ILE B 1 30 ? -5.133 -12.602 0.426 1 98.19 30 ILE B O 1
ATOM 2834 N N . VAL B 1 31 ? -3.705 -10.953 0.799 1 97.56 31 VAL B N 1
ATOM 2835 C CA . VAL B 1 31 ? -3.301 -10.773 -0.591 1 97.56 31 VAL B CA 1
ATOM 2836 C C . VAL B 1 31 ? -1.862 -11.258 -0.777 1 97.56 31 VAL B C 1
ATOM 2838 O O . VAL B 1 31 ? -0.966 -10.859 -0.031 1 97.56 31 VAL B O 1
ATOM 2841 N N . TYR B 1 32 ? -1.687 -12.18 -1.622 1 97.06 32 TYR B N 1
ATOM 2842 C CA . TYR B 1 32 ? -0.368 -12.633 -2.055 1 97.06 32 TYR B CA 1
ATOM 2843 C C . TYR B 1 32 ? -0.059 -12.133 -3.463 1 97.06 32 TYR B C 1
ATOM 2845 O O . TYR B 1 32 ? -0.392 -12.797 -4.449 1 97.06 32 TYR B O 1
ATOM 2853 N N . ALA B 1 33 ? 0.587 -10.93 -3.506 1 93.94 33 ALA B N 1
ATOM 2854 C CA . ALA B 1 33 ? 0.913 -10.32 -4.789 1 93.94 33 ALA B CA 1
ATOM 2855 C C . ALA B 1 33 ? 2.16 -10.953 -5.398 1 93.94 33 ALA B C 1
ATOM 2857 O O . ALA B 1 33 ? 3.195 -10.297 -5.535 1 93.94 33 ALA B O 1
ATOM 2858 N N . PHE B 1 34 ? 1.991 -12.109 -5.883 1 91.19 34 PHE B N 1
ATOM 2859 C CA . PHE B 1 34 ? 3.09 -12.938 -6.363 1 91.19 34 PHE B CA 1
ATOM 2860 C C . PHE B 1 34 ? 3.713 -12.336 -7.617 1 91.19 34 PHE B C 1
ATOM 2862 O O . PHE B 1 34 ? 3.014 -12.055 -8.594 1 91.19 34 PHE B O 1
ATOM 2869 N N . ASP B 1 35 ? 4.961 -12.047 -7.473 1 81.12 35 ASP B N 1
ATOM 2870 C CA . ASP B 1 35 ? 5.73 -11.555 -8.609 1 81.12 35 ASP B CA 1
ATOM 2871 C C . ASP B 1 35 ? 6.543 -12.68 -9.25 1 81.12 35 ASP B C 1
ATOM 2873 O O . ASP B 1 35 ? 7.598 -13.062 -8.742 1 81.12 35 ASP B O 1
ATOM 2877 N N . GLY B 1 36 ? 6.047 -13.156 -10.375 1 68.94 36 GLY B N 1
ATOM 2878 C CA . GLY B 1 36 ? 6.734 -14.242 -11.062 1 68.94 36 GLY B CA 1
ATOM 2879 C C . GLY B 1 36 ? 7.535 -13.773 -12.258 1 68.94 36 GLY B C 1
ATOM 2880 O O . GLY B 1 36 ? 7.906 -14.578 -13.117 1 68.94 36 GLY B O 1
ATOM 2881 N N . SER B 1 37 ? 7.664 -12.5 -12.414 1 61.22 37 SER B N 1
ATOM 2882 C CA . SER B 1 37 ? 8.219 -11.938 -13.641 1 61.22 37 SER B CA 1
ATOM 2883 C C . SER B 1 37 ? 9.727 -12.188 -13.734 1 61.22 37 SER B C 1
ATOM 2885 O O . SER B 1 37 ? 10.344 -11.922 -14.766 1 61.22 37 SER B O 1
ATOM 2887 N N . THR B 1 38 ? 10.258 -12.719 -12.82 1 61.19 38 THR B N 1
ATOM 2888 C CA . THR B 1 38 ? 11.711 -12.828 -12.898 1 61.19 38 THR B CA 1
ATOM 2889 C C . THR B 1 38 ? 12.117 -14.094 -13.656 1 61.19 38 THR B C 1
ATOM 2891 O O . THR B 1 38 ? 12.68 -15.016 -13.07 1 61.19 38 THR B O 1
ATOM 2894 N N . PHE B 1 39 ? 11.883 -14.016 -14.93 1 58.22 39 PHE B N 1
ATOM 2895 C CA . PHE B 1 39 ? 12.055 -15.195 -15.773 1 58.22 39 PHE B CA 1
ATOM 2896 C C . PHE B 1 39 ? 13.531 -15.586 -15.867 1 58.22 39 PHE B C 1
ATOM 2898 O O . PHE B 1 39 ? 13.867 -16.766 -15.797 1 58.22 39 PHE B O 1
ATOM 2905 N N . LYS B 1 40 ? 14.211 -14.594 -15.906 1 60.28 40 LYS B N 1
ATOM 2906 C CA . LYS B 1 40 ? 15.633 -14.867 -16.109 1 60.28 40 LYS B CA 1
ATOM 2907 C C . LYS B 1 40 ? 16.281 -15.398 -14.82 1 60.28 40 LYS B C 1
ATOM 2909 O O . LYS B 1 40 ? 17.234 -16.188 -14.875 1 60.28 40 LYS B O 1
ATOM 2914 N N . LEU B 1 41 ? 15.664 -14.977 -13.875 1 60.34 41 LEU B N 1
ATOM 2915 C CA . LEU B 1 41 ? 16.25 -15.367 -12.594 1 60.34 41 LEU B CA 1
ATOM 2916 C C . LEU B 1 41 ? 16.031 -16.859 -12.336 1 60.34 41 LEU B C 1
ATOM 2918 O O . LEU B 1 41 ? 16.797 -17.469 -11.586 1 60.34 41 LEU B O 1
ATOM 2922 N N . ASN B 1 42 ? 15.133 -17.297 -12.953 1 59.47 42 ASN B N 1
ATOM 2923 C CA . ASN B 1 42 ? 14.758 -18.672 -12.633 1 59.47 42 ASN B CA 1
ATOM 2924 C C . ASN B 1 42 ? 15.406 -19.656 -13.594 1 59.47 42 ASN B C 1
ATOM 2926 O O . ASN B 1 42 ? 15.273 -20.875 -13.414 1 59.47 42 ASN B O 1
ATOM 2930 N N . SER B 1 43 ? 16.094 -19.078 -14.531 1 57.16 43 SER B N 1
ATOM 2931 C CA . SER B 1 43 ? 16.719 -20 -15.461 1 57.16 43 SER B CA 1
ATOM 2932 C C . SER B 1 43 ? 17.984 -20.609 -14.867 1 57.16 43 SER B C 1
ATOM 2934 O O . SER B 1 43 ? 18.828 -19.875 -14.344 1 57.16 43 SER B O 1
ATOM 2936 N N . ASN B 1 44 ? 17.953 -21.75 -14.305 1 54.06 44 ASN B N 1
ATOM 2937 C CA . ASN B 1 44 ? 19.109 -22.469 -13.766 1 54.06 44 ASN B CA 1
ATOM 2938 C C . ASN B 1 44 ? 20.188 -22.688 -14.812 1 54.06 44 ASN B C 1
ATOM 2940 O O . ASN B 1 44 ? 21.297 -23.125 -14.492 1 54.06 44 ASN B O 1
ATOM 2944 N N . ASN B 1 45 ? 19.938 -22.594 -16.062 1 50.5 45 ASN B N 1
ATOM 2945 C CA . ASN B 1 45 ? 20.922 -22.922 -17.062 1 50.5 45 ASN B CA 1
ATOM 2946 C C . ASN B 1 45 ? 21.625 -21.688 -17.609 1 50.5 45 ASN B C 1
ATOM 2948 O O . ASN B 1 45 ? 20.969 -20.781 -18.125 1 50.5 45 ASN B O 1
ATOM 2952 N N . GLU B 1 46 ? 22.875 -21.578 -17.141 1 52.59 46 GLU B N 1
ATOM 2953 C CA . GLU B 1 46 ? 23.75 -20.516 -17.641 1 52.59 46 GLU B CA 1
ATOM 2954 C C . GLU B 1 46 ? 23.594 -20.344 -19.141 1 52.59 46 GLU B C 1
ATOM 2956 O O . GLU B 1 46 ? 23.609 -19.219 -19.641 1 52.59 46 GLU B O 1
ATOM 2961 N N . ASN B 1 47 ? 23.625 -21.453 -19.734 1 50.66 47 ASN B N 1
ATOM 2962 C CA . ASN B 1 47 ? 23.516 -21.438 -21.188 1 50.66 47 ASN B CA 1
ATOM 2963 C C . ASN B 1 47 ? 22.172 -20.859 -21.625 1 50.66 47 ASN B C 1
ATOM 2965 O O . ASN B 1 47 ? 22.094 -20.219 -22.688 1 50.66 47 ASN B O 1
ATOM 2969 N N . ASP B 1 48 ? 21.266 -21.062 -20.875 1 52.84 48 ASP B N 1
ATOM 2970 C CA . ASP B 1 48 ? 19.938 -20.531 -21.203 1 52.84 48 ASP B CA 1
ATOM 2971 C C . ASP B 1 48 ? 19.875 -19.031 -21 1 52.84 48 ASP B C 1
ATOM 2973 O O . ASP B 1 48 ? 19.125 -18.328 -21.688 1 52.84 48 ASP B O 1
ATOM 2977 N N . MET B 1 49 ? 20.703 -18.656 -20.188 1 51.94 49 MET B N 1
ATOM 2978 C CA . MET B 1 49 ? 20.797 -17.219 -19.906 1 51.94 49 MET B CA 1
ATOM 2979 C C . MET B 1 49 ? 21.422 -16.469 -21.078 1 51.94 49 MET B C 1
ATOM 2981 O O . MET B 1 49 ? 21.141 -15.297 -21.297 1 51.94 49 MET B O 1
ATOM 2985 N N . GLU B 1 50 ? 22.5 -17.078 -21.688 1 48.62 50 GLU B N 1
ATOM 2986 C CA . GLU B 1 50 ? 23.156 -16.438 -22.828 1 48.62 50 GLU B CA 1
ATOM 2987 C C . GLU B 1 50 ? 22.203 -16.297 -24.016 1 48.62 50 GLU B C 1
ATOM 2989 O O . GLU B 1 50 ? 22.344 -15.375 -24.812 1 48.62 50 GLU B O 1
ATOM 2994 N N . ASN B 1 51 ? 21.469 -17.281 -24.297 1 42.69 51 ASN B N 1
ATOM 2995 C CA . ASN B 1 51 ? 20.531 -17.25 -25.422 1 42.69 51 ASN B CA 1
ATOM 2996 C C . ASN B 1 51 ? 19.125 -16.859 -24.984 1 42.69 51 ASN B C 1
ATOM 2998 O O . ASN B 1 51 ? 18.156 -17.516 -25.344 1 42.69 51 ASN B O 1
ATOM 3002 N N . ILE B 1 52 ? 19.141 -16.125 -24.156 1 47.06 52 ILE B N 1
ATOM 3003 C CA . ILE B 1 52 ? 17.938 -15.648 -23.484 1 47.06 52 ILE B CA 1
ATOM 3004 C C . ILE B 1 52 ? 16.906 -15.227 -24.516 1 47.06 52 ILE B C 1
ATOM 3006 O O . ILE B 1 52 ? 15.703 -15.203 -24.234 1 47.06 52 ILE B O 1
ATOM 3010 N N . ASP B 1 53 ? 17.5 -14.625 -25.562 1 43.72 53 ASP B N 1
ATOM 3011 C CA . ASP B 1 53 ? 16.531 -14.383 -26.625 1 43.72 53 ASP B CA 1
ATOM 3012 C C . ASP B 1 53 ? 15.789 -15.664 -27 1 43.72 53 ASP B C 1
ATOM 3014 O O . ASP B 1 53 ? 14.609 -15.617 -27.359 1 43.72 53 ASP B O 1
ATOM 3018 N N . GLN B 1 54 ? 16.641 -16.734 -27.125 1 39.59 54 GLN B N 1
ATOM 3019 C CA . GLN B 1 54 ? 16.109 -18.031 -27.531 1 39.59 54 GLN B CA 1
ATOM 3020 C C . GLN B 1 54 ? 15.688 -18.859 -26.328 1 39.59 54 GLN B C 1
ATOM 3022 O O . GLN B 1 54 ? 15.211 -19.984 -26.469 1 39.59 54 GLN B O 1
ATOM 3027 N N . CYS B 1 55 ? 16.438 -18.828 -25.234 1 41.22 55 CYS B N 1
ATOM 3028 C CA . CYS B 1 55 ? 16.078 -19.609 -24.047 1 41.22 55 CYS B CA 1
ATOM 3029 C C . CYS B 1 55 ? 14.578 -19.594 -23.812 1 41.22 55 CYS B C 1
ATOM 3031 O O . CYS B 1 55 ? 13.969 -18.516 -23.766 1 41.22 55 CYS B O 1
ATOM 3033 N N . SER B 1 56 ? 13.984 -20.641 -23.984 1 39.41 56 SER B N 1
ATOM 3034 C CA . SER B 1 56 ? 12.594 -21.031 -24.172 1 39.41 56 SER B CA 1
ATOM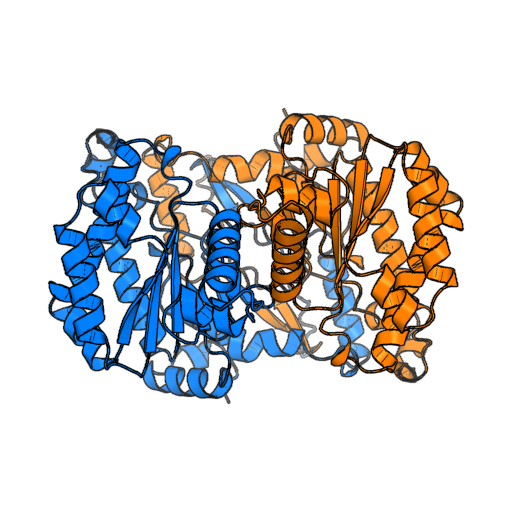 3035 C C . SER B 1 56 ? 11.703 -20.422 -23.094 1 39.41 56 SER B C 1
ATOM 3037 O O . SER B 1 56 ? 11.867 -20.703 -21.906 1 39.41 56 SER B O 1
ATOM 3039 N N . THR B 1 57 ? 11.375 -19.172 -23.125 1 45.03 57 THR B N 1
ATOM 3040 C CA . THR B 1 57 ? 10.203 -18.438 -22.672 1 45.03 57 THR B CA 1
ATOM 3041 C C . THR B 1 57 ? 9.18 -19.391 -22.062 1 45.03 57 THR B C 1
ATOM 3043 O O . THR B 1 57 ? 8.312 -18.984 -21.281 1 45.03 57 THR B O 1
ATOM 3046 N N . ALA B 1 58 ? 9.352 -20.641 -22.547 1 45.34 58 ALA B N 1
ATOM 3047 C CA . ALA B 1 58 ? 8.266 -21.562 -22.234 1 45.34 58 ALA B CA 1
ATOM 3048 C C . ALA B 1 58 ? 8.422 -22.141 -20.828 1 45.34 58 ALA B C 1
ATOM 3050 O O . ALA B 1 58 ? 7.426 -22.453 -20.172 1 45.34 58 ALA B O 1
ATOM 3051 N N . MET B 1 59 ? 9.758 -22.297 -20.328 1 50.5 59 MET B N 1
ATOM 3052 C CA . MET B 1 59 ? 9.875 -23.078 -19.109 1 50.5 59 MET B CA 1
ATOM 3053 C C . MET B 1 59 ? 9.773 -22.188 -17.875 1 50.5 59 MET B C 1
ATOM 3055 O O . MET B 1 59 ? 9.281 -22.609 -16.828 1 50.5 59 MET B O 1
ATOM 3059 N N . ALA B 1 60 ? 10.156 -20.922 -18.062 1 55.25 60 ALA B N 1
ATOM 3060 C CA . ALA B 1 60 ? 10.289 -20.031 -16.922 1 55.25 60 ALA B CA 1
ATOM 3061 C C . ALA B 1 60 ? 8.93 -19.719 -16.297 1 55.25 60 ALA B C 1
ATOM 3063 O O . ALA B 1 60 ? 8.766 -19.75 -15.078 1 55.25 60 ALA B O 1
ATOM 3064 N N . PRO B 1 61 ? 8.023 -19.656 -17.141 1 59.94 61 PRO B N 1
ATOM 3065 C CA . PRO B 1 61 ? 6.727 -19.375 -16.516 1 59.94 61 PRO B CA 1
ATOM 3066 C C . PRO B 1 61 ? 6.195 -20.547 -15.711 1 59.94 61 PRO B C 1
ATOM 3068 O O . PRO B 1 61 ? 5.539 -20.359 -14.688 1 59.94 61 PRO B O 1
ATOM 3071 N N . ASN B 1 62 ? 6.812 -21.703 -16.016 1 72.12 62 ASN B N 1
ATOM 3072 C CA . ASN B 1 62 ? 6.301 -22.875 -15.32 1 72.12 62 ASN B CA 1
ATOM 3073 C C . ASN B 1 62 ? 6.883 -23 -13.914 1 72.12 62 ASN B C 1
ATOM 3075 O O . ASN B 1 62 ? 6.18 -23.391 -12.977 1 72.12 62 ASN B O 1
ATOM 3079 N N . VAL B 1 63 ? 8.078 -22.562 -13.82 1 76.5 63 VAL B N 1
ATOM 3080 C CA . VAL B 1 63 ? 8.719 -22.656 -12.516 1 76.5 63 VAL B CA 1
ATOM 3081 C C . VAL B 1 63 ? 8.07 -21.672 -11.547 1 76.5 63 VAL B C 1
ATOM 3083 O O . VAL B 1 63 ? 7.773 -22.016 -10.398 1 76.5 63 VAL B O 1
ATOM 3086 N N . SER B 1 64 ? 7.793 -20.547 -12.008 1 84.12 64 SER B N 1
ATOM 3087 C CA . SER B 1 64 ? 7.203 -19.5 -11.164 1 84.12 64 SER B CA 1
ATOM 3088 C C . SER B 1 64 ? 5.785 -19.875 -10.742 1 84.12 64 SER B C 1
ATOM 3090 O O . SER B 1 64 ? 5.418 -19.719 -9.578 1 84.12 64 SER B O 1
ATOM 3092 N N . ILE B 1 65 ? 5.027 -20.391 -11.641 1 87.62 65 ILE B N 1
ATOM 3093 C CA . ILE B 1 65 ? 3.645 -20.734 -11.328 1 87.62 65 ILE B CA 1
ATOM 3094 C C . ILE B 1 65 ? 3.613 -21.938 -10.383 1 87.62 65 ILE B C 1
ATOM 3096 O O . ILE B 1 65 ? 2.771 -22 -9.484 1 87.62 65 ILE B O 1
ATOM 3100 N N . ASN B 1 66 ? 4.547 -22.844 -10.641 1 88.75 66 ASN B N 1
ATOM 3101 C CA . ASN B 1 66 ? 4.645 -23.984 -9.734 1 88.75 66 ASN B CA 1
ATOM 3102 C C . ASN B 1 66 ? 4.953 -23.531 -8.305 1 88.75 66 ASN B C 1
ATOM 3104 O O . ASN B 1 66 ? 4.32 -23.984 -7.352 1 88.75 66 ASN B O 1
ATOM 3108 N N . LYS B 1 67 ? 5.875 -22.672 -8.227 1 91.75 67 LYS B N 1
ATOM 3109 C CA . LYS B 1 67 ? 6.191 -22.094 -6.918 1 91.75 67 LYS B CA 1
ATOM 3110 C C . LYS B 1 67 ? 4.965 -21.438 -6.297 1 91.75 67 LYS B C 1
ATOM 3112 O O . LYS B 1 67 ? 4.695 -21.609 -5.109 1 91.75 67 LYS B O 1
ATOM 3117 N N . LEU B 1 68 ? 4.293 -20.719 -7.074 1 94.25 68 LEU B N 1
ATOM 3118 C CA . LEU B 1 68 ? 3.074 -20.078 -6.605 1 94.25 68 LEU B CA 1
ATOM 3119 C C . LEU B 1 68 ? 2.096 -21.094 -6.043 1 94.25 68 LEU B C 1
ATOM 3121 O O . LEU B 1 68 ? 1.606 -20.953 -4.922 1 94.25 68 LEU B O 1
ATOM 3125 N N . LEU B 1 69 ? 1.852 -22.141 -6.77 1 96.06 69 LEU B N 1
ATOM 3126 C CA . LEU B 1 69 ? 0.854 -23.125 -6.383 1 96.06 69 LEU B CA 1
ATOM 3127 C C . LEU B 1 69 ? 1.257 -23.828 -5.09 1 96.06 69 LEU B C 1
ATOM 3129 O O . LEU B 1 69 ? 0.416 -24.062 -4.223 1 96.06 69 LEU B O 1
ATOM 3133 N N . TYR B 1 70 ? 2.512 -24.109 -4.918 1 96.25 70 TYR B N 1
ATOM 3134 C CA . TYR B 1 70 ? 2.984 -24.75 -3.695 1 96.25 70 TYR B CA 1
ATOM 3135 C C . TYR B 1 70 ? 2.963 -23.781 -2.523 1 96.25 70 TYR B C 1
ATOM 3137 O O . 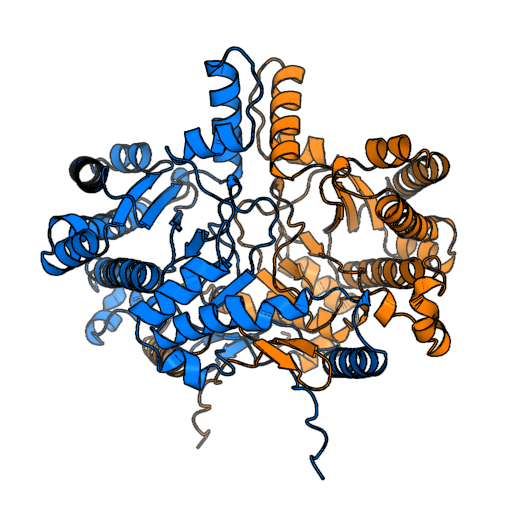TYR B 1 70 ? 2.668 -24.172 -1.391 1 96.25 70 TYR B O 1
ATOM 3145 N N . ASP B 1 71 ? 3.277 -22.547 -2.77 1 97.19 71 ASP B N 1
ATOM 3146 C CA . ASP B 1 71 ? 3.184 -21.531 -1.722 1 97.19 71 ASP B CA 1
ATOM 3147 C C . ASP B 1 71 ? 1.753 -21.406 -1.204 1 97.19 71 ASP B C 1
ATOM 3149 O O . ASP B 1 71 ? 1.532 -21.281 0.002 1 97.19 71 ASP B O 1
ATOM 3153 N N . LEU B 1 72 ? 0.827 -21.438 -2.102 1 98.19 72 LEU B N 1
ATOM 3154 C CA . LEU B 1 72 ? -0.573 -21.297 -1.718 1 98.19 72 LEU B CA 1
ATOM 3155 C C . LEU B 1 72 ? -1.005 -22.422 -0.799 1 98.19 72 LEU B C 1
ATOM 3157 O O . LEU B 1 72 ? -1.664 -22.203 0.217 1 98.19 72 LEU B O 1
ATOM 3161 N N . VAL B 1 73 ? -0.602 -23.609 -1.146 1 98 73 VAL B N 1
ATOM 3162 C CA . VAL B 1 73 ? -0.917 -24.75 -0.291 1 98 73 VAL B CA 1
ATOM 3163 C C . VAL B 1 73 ? -0.262 -24.562 1.076 1 98 73 VAL B C 1
ATOM 3165 O O . VAL B 1 73 ? -0.902 -24.766 2.111 1 98 73 VAL B O 1
ATOM 3168 N N . MET B 1 74 ? 0.975 -24.188 1.047 1 98 74 MET B N 1
ATOM 3169 C CA . MET B 1 74 ? 1.723 -23.984 2.285 1 98 74 MET B CA 1
ATOM 3170 C C . MET B 1 74 ? 1.031 -22.953 3.172 1 98 74 MET B C 1
ATOM 3172 O O . MET B 1 74 ? 0.879 -23.172 4.375 1 98 74 MET B O 1
ATOM 3176 N N . MET B 1 75 ? 0.556 -21.891 2.625 1 98.56 75 MET B N 1
ATOM 3177 C CA . MET B 1 75 ? -0.108 -20.828 3.375 1 98.56 75 MET B CA 1
ATOM 3178 C C . MET B 1 75 ? -1.431 -21.328 3.955 1 98.56 75 MET B C 1
ATOM 3180 O O . MET B 1 75 ? -1.747 -21.047 5.113 1 98.56 75 MET B O 1
ATOM 3184 N N . CYS B 1 76 ? -2.18 -22.062 3.15 1 98.56 76 CYS B N 1
ATOM 3185 C CA . CYS B 1 76 ? -3.428 -22.641 3.627 1 98.56 76 CYS B CA 1
ATOM 3186 C C . CYS B 1 76 ? -3.174 -23.625 4.77 1 98.56 76 CYS B C 1
ATOM 3188 O O . CYS B 1 76 ? -3.893 -23.609 5.77 1 98.56 76 CYS B O 1
ATOM 3190 N N . GLN B 1 77 ? -2.139 -24.391 4.641 1 98.31 77 GLN B N 1
ATOM 3191 C CA . GLN B 1 77 ? -1.785 -25.344 5.676 1 98.31 77 GLN B CA 1
ATOM 3192 C C . GLN B 1 77 ? -1.375 -24.656 6.965 1 98.31 77 GLN B C 1
ATOM 3194 O O . GLN B 1 77 ? -1.39 -25.25 8.039 1 98.31 77 GLN B O 1
ATOM 3199 N N . HIS B 1 78 ? -0.981 -23.422 6.84 1 98.44 78 HIS B N 1
ATOM 3200 C CA . HIS B 1 78 ? -0.649 -22.625 8.016 1 98.44 78 HIS B CA 1
ATOM 3201 C C . HIS B 1 78 ? -1.876 -21.891 8.547 1 98.44 78 HIS B C 1
ATOM 3203 O O . HIS B 1 78 ? -1.762 -21.047 9.438 1 98.44 78 HIS B O 1
ATOM 3209 N N . GLY B 1 79 ? -3.076 -22.094 7.977 1 98.19 79 GLY B N 1
ATOM 3210 C CA . GLY B 1 79 ? -4.312 -21.641 8.594 1 98.19 79 GLY B CA 1
ATOM 3211 C C . GLY B 1 79 ? -4.945 -20.469 7.879 1 98.19 79 GLY B C 1
ATOM 3212 O O . GLY B 1 79 ? -5.984 -19.953 8.305 1 98.19 79 GLY B O 1
ATOM 3213 N N . ILE B 1 80 ? -4.336 -19.984 6.785 1 98.56 80 ILE B N 1
ATOM 3214 C CA . ILE B 1 80 ? -4.949 -18.906 6.027 1 98.56 80 ILE B CA 1
ATOM 3215 C C . ILE B 1 80 ? -6.242 -19.391 5.379 1 98.56 80 ILE B C 1
ATOM 3217 O O . ILE B 1 80 ? -6.262 -20.453 4.746 1 98.56 80 ILE B O 1
ATOM 3221 N N . LYS B 1 81 ? -7.258 -18.641 5.48 1 98.25 81 LYS B N 1
ATOM 3222 C CA . LYS B 1 81 ? -8.57 -19.047 5 1 98.25 81 LYS B CA 1
ATOM 3223 C C . LYS B 1 81 ? -8.773 -18.656 3.537 1 98.25 81 LYS B C 1
ATOM 3225 O O . LYS B 1 81 ? -9.234 -19.469 2.729 1 98.25 81 LYS B O 1
ATOM 3230 N N . THR B 1 82 ? -8.531 -17.422 3.246 1 98.44 82 THR B N 1
ATOM 3231 C CA . THR B 1 82 ? -8.719 -16.922 1.89 1 98.44 82 THR B CA 1
ATOM 3232 C C . THR B 1 82 ? -7.449 -16.219 1.396 1 98.44 82 THR B C 1
ATOM 3234 O O . THR B 1 82 ? -6.883 -15.375 2.094 1 98.44 82 THR B O 1
ATOM 3237 N N . ILE B 1 83 ? -6.984 -16.625 0.252 1 98.38 83 ILE B N 1
ATOM 3238 C CA . ILE B 1 83 ? -5.836 -15.984 -0.382 1 98.38 83 ILE B CA 1
ATOM 3239 C C . ILE B 1 83 ? -6.254 -15.391 -1.726 1 98.38 83 ILE B C 1
ATOM 3241 O O . ILE B 1 83 ? -6.75 -16.109 -2.6 1 98.38 83 ILE B O 1
ATOM 3245 N N . CYS B 1 84 ? -6.098 -14.109 -1.877 1 97.31 84 CYS B N 1
ATOM 3246 C CA . CYS B 1 84 ? -6.312 -13.43 -3.15 1 97.31 84 CYS B CA 1
ATOM 3247 C C . CYS B 1 84 ? -4.996 -13.203 -3.879 1 97.31 84 CYS B C 1
ATOM 3249 O O . CYS B 1 84 ? -4.074 -12.602 -3.326 1 97.31 84 CYS B O 1
ATOM 3251 N N . VAL B 1 85 ? -4.918 -13.695 -5.094 1 96.19 85 VAL B N 1
ATOM 3252 C CA . VAL B 1 85 ? -3.729 -13.562 -5.926 1 96.19 85 VAL B CA 1
ATOM 3253 C C . VAL B 1 85 ? -4.066 -12.758 -7.184 1 96.19 85 VAL B C 1
ATOM 3255 O O . VAL B 1 85 ? -4.527 -13.328 -8.18 1 96.19 85 VAL B O 1
ATOM 3258 N N . PRO B 1 86 ? -3.748 -11.508 -7.109 1 91.75 86 PRO B N 1
ATOM 3259 C CA . PRO B 1 86 ? -3.969 -10.727 -8.328 1 91.75 86 PRO B CA 1
ATOM 3260 C C . PRO B 1 86 ? -2.938 -11.031 -9.414 1 91.75 86 PRO B C 1
ATOM 3262 O O . PRO B 1 86 ? -1.732 -10.93 -9.172 1 91.75 86 PRO B O 1
ATOM 3265 N N . MET B 1 87 ? -3.404 -11.57 -10.508 1 78.94 87 MET B N 1
ATOM 3266 C CA . MET B 1 87 ? -2.545 -11.805 -11.672 1 78.94 87 MET B CA 1
ATOM 3267 C C . MET B 1 87 ? -2.783 -10.742 -12.742 1 78.94 87 MET B C 1
ATOM 3269 O O . MET B 1 87 ? -3.791 -10.789 -13.453 1 78.94 87 MET B O 1
ATOM 3273 N N . TRP B 1 88 ? -2.154 -9.719 -12.609 1 66.38 88 TRP B N 1
ATOM 3274 C CA . TRP B 1 88 ? -2.479 -8.484 -13.328 1 66.38 88 TRP B CA 1
ATOM 3275 C C . TRP B 1 88 ? -1.73 -8.422 -14.656 1 66.38 88 TRP B C 1
ATOM 3277 O O . TRP B 1 88 ? -0.55 -8.773 -14.727 1 66.38 88 TRP B O 1
ATOM 3287 N N . CYS B 1 89 ? -2.518 -8.172 -15.555 1 61.66 89 CYS B N 1
ATOM 3288 C CA . CYS B 1 89 ? -2.062 -7.754 -16.875 1 61.66 89 CYS B CA 1
ATOM 3289 C C . CYS B 1 89 ? -2.502 -6.324 -17.172 1 61.66 89 CYS B C 1
ATOM 3291 O O . CYS B 1 89 ? -3.688 -6.004 -17.078 1 61.66 89 CYS B O 1
ATOM 3293 N N . ASP B 1 90 ? -1.577 -5.473 -17.094 1 61.25 90 ASP B N 1
ATOM 3294 C CA . ASP B 1 90 ? -1.977 -4.125 -17.5 1 61.25 90 ASP B CA 1
ATOM 3295 C C . ASP B 1 90 ? -2.803 -4.152 -18.781 1 61.25 90 ASP B C 1
ATOM 3297 O O . ASP B 1 90 ? -2.924 -5.199 -19.422 1 61.25 90 ASP B O 1
ATOM 3301 N N . LYS B 1 91 ? -3.352 -3.006 -19.234 1 65.31 91 LYS B N 1
ATOM 3302 C CA . LYS B 1 91 ? -4.207 -2.824 -20.406 1 65.31 91 LYS B CA 1
ATOM 3303 C C . LYS B 1 91 ? -3.768 -3.729 -21.547 1 65.31 91 LYS B C 1
ATOM 3305 O O . LYS B 1 91 ? -2.703 -3.523 -22.141 1 65.31 91 LYS B O 1
ATOM 3310 N N . ILE B 1 92 ? -4.594 -4.688 -21.719 1 67.69 92 ILE B N 1
ATOM 3311 C CA . ILE B 1 92 ? -4.297 -5.707 -22.719 1 67.69 92 ILE B CA 1
ATOM 3312 C C . ILE B 1 92 ? -3.961 -5.039 -24.062 1 67.69 92 ILE B C 1
ATOM 3314 O O . ILE B 1 92 ? -3.086 -5.508 -24.781 1 67.69 92 ILE B O 1
ATOM 3318 N N . GLU B 1 93 ? -4.676 -3.965 -24.281 1 69.69 93 GLU B N 1
ATOM 3319 C CA . GLU B 1 93 ? -4.5 -3.283 -25.562 1 69.69 93 GLU B CA 1
ATOM 3320 C C . GLU B 1 93 ? -3.09 -2.709 -25.688 1 69.69 93 GLU B C 1
ATOM 3322 O O . GLU B 1 93 ? -2.594 -2.51 -26.797 1 69.69 93 GLU B O 1
ATOM 3327 N N . ASP B 1 94 ? -2.574 -2.486 -24.562 1 70.38 94 ASP B N 1
ATOM 3328 C CA . ASP B 1 94 ? -1.261 -1.85 -24.547 1 70.38 94 ASP B CA 1
ATOM 3329 C C . ASP B 1 94 ? -0.146 -2.893 -24.609 1 70.38 94 ASP B C 1
ATOM 3331 O O . ASP B 1 94 ? 1.033 -2.543 -24.703 1 70.38 94 ASP B O 1
ATOM 3335 N N . LYS B 1 95 ? -0.616 -4.082 -24.656 1 75.62 95 LYS B N 1
ATOM 3336 C CA . LYS B 1 95 ? 0.416 -5.113 -24.578 1 75.62 95 LYS B CA 1
ATOM 3337 C C . LYS B 1 95 ? 0.68 -5.727 -25.953 1 75.62 95 LYS B C 1
ATOM 3339 O O . LYS B 1 95 ? -0.241 -5.879 -26.766 1 75.62 95 LYS B O 1
ATOM 3344 N N . SER B 1 96 ? 1.897 -5.996 -26.141 1 78 96 SER B N 1
ATOM 3345 C CA . SER B 1 96 ? 2.299 -6.648 -27.375 1 78 96 SER B CA 1
ATOM 3346 C C . SER B 1 96 ? 1.797 -8.086 -27.422 1 78 96 SER B C 1
ATOM 3348 O O . SER B 1 96 ? 1.516 -8.695 -26.391 1 78 96 SER B O 1
ATOM 3350 N N . SER B 1 97 ? 1.701 -8.492 -28.641 1 80.19 97 SER B N 1
ATOM 3351 C CA . SER B 1 97 ? 1.294 -9.875 -28.859 1 80.19 97 SER B CA 1
ATOM 3352 C C . SER B 1 97 ? 2.25 -10.844 -28.172 1 80.19 97 SER B C 1
ATOM 3354 O O . SER B 1 97 ? 1.824 -11.859 -27.609 1 80.19 97 SER B O 1
ATOM 3356 N N . ASP B 1 98 ? 3.447 -10.492 -28.094 1 78.56 98 ASP B N 1
ATOM 3357 C CA . ASP B 1 98 ? 4.453 -11.336 -27.453 1 78.56 98 ASP B CA 1
ATOM 3358 C C . ASP B 1 98 ? 4.219 -11.414 -25.953 1 78.56 98 ASP B C 1
ATOM 3360 O O . ASP B 1 98 ? 4.277 -12.5 -25.359 1 78.56 98 ASP B O 1
ATOM 3364 N N . TYR B 1 99 ? 3.879 -10.336 -25.453 1 77.81 99 TYR B N 1
ATOM 3365 C CA . TYR B 1 99 ? 3.631 -10.312 -24.016 1 77.81 99 TYR B CA 1
ATOM 3366 C C . TYR B 1 99 ? 2.408 -11.148 -23.656 1 77.81 99 TYR B C 1
ATOM 3368 O O . TYR B 1 99 ? 2.43 -11.914 -22.688 1 77.81 99 TYR B O 1
ATOM 3376 N N . LEU B 1 100 ? 1.425 -11 -24.484 1 83.31 100 LEU B N 1
ATOM 3377 C CA . LEU B 1 100 ? 0.194 -11.742 -24.234 1 83.31 100 LEU B CA 1
ATOM 3378 C C . LEU B 1 100 ? 0.435 -13.242 -24.328 1 83.31 100 LEU B C 1
ATOM 3380 O O . LEU B 1 100 ? -0.073 -14.016 -23.516 1 83.31 100 LEU B O 1
ATOM 3384 N N . SER B 1 101 ? 1.194 -13.602 -25.266 1 83.5 101 SER B N 1
ATOM 3385 C CA . SER B 1 101 ? 1.529 -15.016 -25.438 1 83.5 101 SER B CA 1
ATOM 3386 C C . SER B 1 101 ? 2.27 -15.555 -24.219 1 83.5 101 SER B C 1
ATOM 3388 O O . SER B 1 101 ? 1.966 -16.641 -23.734 1 83.5 101 SER B O 1
ATOM 3390 N N . TYR B 1 102 ? 3.098 -14.742 -23.734 1 79.75 102 TYR B N 1
ATOM 3391 C CA . TYR B 1 102 ? 3.855 -15.133 -22.547 1 79.75 102 TYR B CA 1
ATOM 3392 C C . TYR B 1 102 ? 2.943 -15.242 -21.344 1 79.75 102 TYR B C 1
ATOM 3394 O O . TYR B 1 102 ? 3.076 -16.172 -20.531 1 79.75 102 TYR B O 1
ATOM 3402 N N . PHE B 1 103 ? 2.139 -14.352 -21.266 1 83.62 103 PHE B N 1
ATOM 3403 C CA . PHE B 1 103 ? 1.227 -14.336 -20.141 1 83.62 103 PHE B CA 1
ATOM 3404 C C . PHE B 1 103 ? 0.31 -15.555 -20.156 1 83.62 103 PHE B C 1
ATOM 3406 O O . PHE B 1 103 ? 0.06 -16.172 -19.125 1 83.62 103 PHE B O 1
ATOM 3413 N N . ILE B 1 104 ? -0.146 -15.891 -21.328 1 87.25 104 ILE B N 1
ATOM 3414 C CA . ILE B 1 104 ? -0.997 -17.062 -21.484 1 87.25 104 ILE B CA 1
ATOM 3415 C C . ILE B 1 104 ? -0.208 -18.328 -21.125 1 87.25 104 ILE B C 1
ATOM 3417 O O . ILE B 1 104 ? -0.73 -19.219 -20.453 1 87.25 104 ILE B O 1
ATOM 3421 N N . GLN B 1 105 ? 0.989 -18.359 -21.516 1 84.31 105 GLN B N 1
ATOM 3422 C CA . GLN B 1 105 ? 1.852 -19.484 -21.156 1 84.31 105 GLN B CA 1
ATOM 3423 C C . GLN B 1 105 ? 2.021 -19.594 -19.641 1 84.31 105 GLN B C 1
ATOM 3425 O O . GLN B 1 105 ? 2.01 -20.688 -19.078 1 84.31 105 GLN B O 1
ATOM 3430 N N . TYR B 1 106 ? 2.16 -18.453 -19.094 1 83.69 106 TYR B N 1
ATOM 3431 C CA . TYR B 1 106 ? 2.232 -18.391 -17.641 1 83.69 106 TYR B CA 1
ATOM 3432 C C . TYR B 1 106 ? 0.964 -18.953 -17 1 83.69 106 TYR B C 1
ATOM 3434 O O . TYR B 1 106 ? 1.03 -19.812 -16.125 1 83.69 106 TYR B O 1
ATOM 3442 N N . LEU B 1 107 ? -0.144 -18.594 -17.516 1 89.56 107 LEU B N 1
ATOM 3443 C CA . LEU B 1 107 ? -1.426 -19.031 -16.984 1 89.56 107 LEU B CA 1
ATOM 3444 C C . LEU B 1 107 ? -1.625 -20.531 -17.219 1 89.56 107 LEU B C 1
ATOM 3446 O O . LEU B 1 107 ? -2.305 -21.203 -16.438 1 89.56 107 LEU B O 1
ATOM 3450 N N . GLN B 1 108 ? -1.013 -21.016 -18.266 1 91 108 GLN B N 1
ATOM 3451 C CA . GLN B 1 108 ? -1.127 -22.438 -18.578 1 91 108 GLN B CA 1
ATOM 3452 C C . GLN B 1 108 ? -0.552 -23.297 -17.453 1 91 108 GLN B C 1
ATOM 3454 O O . GLN B 1 108 ? -0.988 -24.438 -17.25 1 91 108 GLN B O 1
ATOM 3459 N N . GLY B 1 109 ? 0.388 -22.703 -16.719 1 90.88 109 GLY B N 1
ATOM 3460 C CA . GLY B 1 109 ? 0.96 -23.406 -15.594 1 90.88 109 GLY B CA 1
ATOM 3461 C C . GLY B 1 109 ? -0.067 -23.766 -14.539 1 90.88 109 GLY B C 1
ATOM 3462 O O . GLY B 1 109 ? 0.133 -24.703 -13.766 1 90.88 109 GLY B O 1
ATOM 3463 N N . LEU B 1 110 ? -1.169 -23.125 -14.539 1 93.88 110 LEU B N 1
ATOM 3464 C CA . LEU B 1 110 ? -2.221 -23.391 -13.562 1 93.88 110 LEU B CA 1
ATOM 3465 C C . LEU B 1 110 ? -2.902 -24.719 -13.852 1 93.88 110 LEU B C 1
ATOM 3467 O O . LEU B 1 110 ? -3.6 -25.266 -12.992 1 93.88 110 LEU B O 1
ATOM 3471 N N . SER B 1 111 ? -2.68 -25.219 -15.008 1 94.19 111 SER B N 1
ATOM 3472 C CA . SER B 1 111 ? -3.254 -26.5 -15.375 1 94.19 111 SER B CA 1
ATOM 3473 C C . SER B 1 111 ? -2.68 -27.625 -14.516 1 94.19 111 SER B C 1
ATOM 3475 O O . SER B 1 111 ? -3.238 -28.719 -14.461 1 94.19 111 SER B O 1
ATOM 3477 N N . GLU B 1 112 ? -1.617 -27.328 -13.859 1 94.25 112 GLU B N 1
ATOM 3478 C CA . GLU B 1 112 ? -1.018 -28.297 -12.938 1 94.25 112 GLU B CA 1
ATOM 3479 C C . GLU B 1 112 ? -2.004 -28.703 -11.852 1 94.25 112 GLU B C 1
ATOM 3481 O O . GLU B 1 112 ? -1.878 -29.781 -11.266 1 94.25 112 GLU B O 1
ATOM 3486 N N . LEU B 1 113 ? -2.955 -27.906 -11.617 1 95.81 113 LEU B N 1
ATOM 3487 C CA . LEU B 1 113 ? -3.971 -28.203 -10.609 1 95.81 113 LEU B CA 1
ATOM 3488 C C . LEU B 1 113 ? -4.887 -29.328 -11.07 1 95.81 113 LEU B C 1
ATOM 3490 O O . LEU B 1 113 ? -5.684 -29.844 -10.289 1 95.81 113 LEU B O 1
ATOM 3494 N N . LEU B 1 114 ? -4.758 -29.766 -12.328 1 95.88 114 LEU B N 1
ATOM 3495 C CA . LEU B 1 114 ? -5.496 -30.906 -12.875 1 95.88 114 LEU B CA 1
ATOM 3496 C C . LEU B 1 114 ? -4.551 -32.062 -13.211 1 95.88 114 LEU B C 1
ATOM 3498 O O . LEU B 1 114 ? -4.945 -33.219 -13.172 1 95.88 114 LEU B O 1
ATOM 3502 N N . GLU B 1 115 ? -3.312 -31.703 -13.523 1 93.88 115 GLU B N 1
ATOM 3503 C CA . GLU B 1 115 ? -2.445 -32.656 -14.219 1 93.88 115 GLU B CA 1
ATOM 3504 C C . GLU B 1 115 ? -1.352 -33.188 -13.297 1 93.88 115 GLU B C 1
ATOM 3506 O O . GLU B 1 115 ? -0.778 -34.25 -13.547 1 93.88 115 GLU B O 1
ATOM 3511 N N . ASN B 1 116 ? -0.981 -32.406 -12.352 1 94.5 116 ASN B N 1
ATOM 3512 C CA . ASN B 1 116 ? 0.035 -32.812 -11.391 1 94.5 116 ASN B CA 1
ATOM 3513 C C . ASN B 1 116 ? -0.58 -33.562 -10.211 1 94.5 116 ASN B C 1
ATOM 3515 O O . ASN B 1 116 ? -1.153 -32.938 -9.312 1 94.5 116 ASN B O 1
ATOM 3519 N N . GLU B 1 117 ? -0.365 -34.812 -10.117 1 96 117 GLU B N 1
ATOM 3520 C CA . GLU B 1 117 ? -1.021 -35.688 -9.141 1 96 117 GLU B CA 1
ATOM 3521 C C . GLU B 1 117 ? -0.704 -35.25 -7.715 1 96 117 GLU B C 1
ATOM 3523 O O . GLU B 1 117 ? -1.586 -35.25 -6.852 1 96 117 GLU B O 1
ATOM 3528 N N . GLN B 1 118 ? 0.482 -34.938 -7.52 1 96.06 118 GLN B N 1
ATOM 3529 C CA . GLN B 1 118 ? 0.893 -34.531 -6.18 1 96.06 118 GLN B CA 1
ATOM 3530 C C . GLN B 1 118 ? 0.182 -33.25 -5.75 1 96.06 118 GLN B C 1
ATOM 3532 O O . GLN B 1 118 ? -0.334 -33.156 -4.633 1 96.06 118 GLN B O 1
ATOM 3537 N N . LEU B 1 119 ? 0.154 -32.281 -6.617 1 94.94 119 LEU B N 1
ATOM 3538 C CA . LEU B 1 119 ? -0.493 -31.016 -6.316 1 94.94 119 LEU B CA 1
ATOM 3539 C C . LEU B 1 119 ? -1.994 -31.203 -6.117 1 94.94 119 LEU B C 1
ATOM 3541 O O . LEU B 1 119 ? -2.572 -30.672 -5.168 1 94.94 119 LEU B O 1
ATOM 3545 N N . VAL B 1 120 ? -2.551 -31.953 -6.988 1 96.19 120 VAL B N 1
ATOM 3546 C CA . VAL B 1 120 ? -3.982 -32.219 -6.898 1 96.19 120 VAL B CA 1
ATOM 3547 C C . VAL B 1 120 ? -4.309 -32.844 -5.547 1 96.19 120 VAL B C 1
ATOM 3549 O O . VAL B 1 120 ? -5.258 -32.438 -4.879 1 96.19 120 VAL B O 1
ATOM 3552 N N . LYS B 1 121 ? -3.529 -33.812 -5.156 1 97 121 LYS B N 1
ATOM 3553 C CA . LYS B 1 121 ? -3.723 -34.469 -3.871 1 97 121 LYS B CA 1
ATOM 3554 C C . LYS B 1 121 ? -3.6 -33.469 -2.715 1 97 121 LYS B C 1
ATOM 3556 O O . LYS B 1 121 ? -4.422 -33.469 -1.796 1 97 121 LYS B O 1
ATOM 3561 N N . MET B 1 122 ? -2.594 -32.656 -2.752 1 96.69 122 MET B N 1
ATOM 3562 C CA . MET B 1 122 ? -2.371 -31.688 -1.69 1 96.69 122 MET B CA 1
ATOM 3563 C C . MET B 1 122 ? -3.549 -30.719 -1.582 1 96.69 122 MET B C 1
ATOM 3565 O O . MET B 1 122 ? -3.996 -30.406 -0.479 1 96.69 122 MET B O 1
ATOM 3569 N N . TYR B 1 123 ? -4.031 -30.219 -2.727 1 96.44 123 TYR B N 1
ATOM 3570 C CA . TYR B 1 123 ? -5.16 -29.297 -2.732 1 96.44 123 TYR B CA 1
ATOM 3571 C C . TYR B 1 123 ? -6.418 -29.969 -2.193 1 96.44 123 TYR B C 1
ATOM 3573 O O . TYR B 1 123 ? -7.188 -29.359 -1.451 1 96.44 123 TYR B O 1
ATOM 3581 N N . LYS B 1 124 ? -6.602 -31.219 -2.52 1 96.5 124 LYS B N 1
ATOM 3582 C CA . LYS B 1 124 ? -7.746 -31.984 -2.033 1 96.5 124 LYS B CA 1
ATOM 3583 C C . LYS B 1 124 ? -7.645 -32.219 -0.531 1 96.5 124 LYS B C 1
ATOM 3585 O O . LYS B 1 124 ? -8.602 -31.984 0.208 1 96.5 124 LYS B O 1
ATOM 3590 N N . GLU B 1 125 ? -6.512 -32.688 -0.098 1 97.06 125 GLU B N 1
ATOM 3591 C CA . GLU B 1 125 ? -6.297 -33 1.312 1 97.06 125 GLU B CA 1
ATOM 3592 C C . GLU B 1 125 ? -6.43 -31.75 2.18 1 97.06 125 GLU B C 1
ATOM 3594 O O . GLU B 1 125 ? -6.883 -31.828 3.322 1 97.06 125 GLU B O 1
ATOM 3599 N N . THR B 1 126 ? -6.047 -30.625 1.647 1 97.38 126 THR B N 1
ATOM 3600 C CA . THR B 1 126 ? -6.133 -29.359 2.373 1 97.38 126 THR B CA 1
ATOM 3601 C C . THR B 1 126 ? -7.508 -28.719 2.191 1 97.38 126 THR B C 1
ATOM 3603 O O . THR B 1 126 ? -7.805 -27.703 2.805 1 97.38 126 THR B O 1
ATOM 3606 N N . ASN B 1 127 ? -8.359 -29.312 1.271 1 98.06 127 ASN B N 1
ATOM 3607 C CA . ASN B 1 127 ? -9.734 -28.875 1.015 1 98.06 127 ASN B CA 1
ATOM 3608 C C . ASN B 1 127 ? -9.789 -27.438 0.516 1 98.06 127 ASN B C 1
ATOM 3610 O O . ASN B 1 127 ? -10.523 -26.609 1.064 1 98.06 127 ASN B O 1
ATOM 3614 N N . ILE B 1 128 ? -9.023 -27.188 -0.536 1 98.44 128 ILE B N 1
ATOM 3615 C CA . ILE B 1 128 ? -8.867 -25.859 -1.098 1 98.44 128 ILE B CA 1
ATOM 3616 C C . ILE B 1 128 ? -9.828 -25.672 -2.266 1 98.44 128 ILE B C 1
ATOM 3618 O O . ILE B 1 128 ? -9.859 -26.484 -3.193 1 98.44 128 ILE B O 1
ATOM 3622 N N . ARG B 1 129 ? -10.602 -24.672 -2.246 1 98.38 129 ARG B N 1
ATOM 3623 C CA . ARG B 1 129 ? -11.406 -24.219 -3.373 1 98.38 129 ARG B CA 1
ATOM 3624 C C . ARG B 1 129 ? -10.656 -23.188 -4.215 1 98.38 129 ARG B C 1
ATOM 3626 O O . ARG B 1 129 ? -10.047 -22.266 -3.678 1 98.38 129 ARG B O 1
ATOM 3633 N N . VAL B 1 130 ? -10.703 -23.344 -5.512 1 98.31 130 VAL B N 1
ATOM 3634 C CA . VAL B 1 130 ? -10.047 -22.406 -6.422 1 98.31 130 VAL B CA 1
ATOM 3635 C C . VAL B 1 130 ? -11.102 -21.656 -7.227 1 98.31 130 VAL B C 1
ATOM 3637 O O . VAL B 1 130 ? -12.016 -22.266 -7.793 1 98.31 130 VAL B O 1
ATOM 3640 N N . ILE B 1 131 ? -11.023 -20.359 -7.258 1 97.94 131 ILE B N 1
ATOM 3641 C CA . ILE B 1 131 ? -11.93 -19.5 -8.008 1 97.94 131 ILE B CA 1
ATOM 3642 C C . ILE B 1 131 ? -11.125 -18.562 -8.914 1 97.94 131 ILE B C 1
ATOM 3644 O O . ILE B 1 131 ? -10.227 -17.859 -8.445 1 97.94 131 ILE B O 1
ATOM 3648 N N . PHE B 1 132 ? -11.383 -18.625 -10.164 1 97.12 132 PHE B N 1
ATOM 3649 C CA . PHE B 1 132 ? -10.875 -17.625 -11.094 1 97.12 132 PHE B CA 1
ATOM 3650 C C . PHE B 1 132 ? -11.852 -16.453 -11.211 1 97.12 132 PHE B C 1
ATOM 3652 O O . PHE B 1 132 ? -13.039 -16.656 -11.469 1 97.12 132 PHE B O 1
ATOM 3659 N N . TYR B 1 133 ? -11.352 -15.227 -10.984 1 94.62 133 TYR B N 1
ATOM 3660 C CA . TYR B 1 133 ? -12.227 -14.062 -11.047 1 94.62 133 TYR B CA 1
ATOM 3661 C C . TYR B 1 133 ? -11.656 -13.008 -11.984 1 94.62 133 TYR B C 1
ATOM 3663 O O . TYR B 1 133 ? -10.547 -13.156 -12.5 1 94.62 133 TYR B O 1
ATOM 3671 N N . GLY B 1 134 ? -12.492 -11.977 -12.242 1 92.44 134 GLY B N 1
ATOM 3672 C CA . GLY B 1 134 ? -12.078 -10.898 -13.133 1 92.44 134 GLY B CA 1
ATOM 3673 C C . GLY B 1 134 ? -12.344 -11.195 -14.594 1 92.44 134 GLY B C 1
ATOM 3674 O O . GLY B 1 134 ? -13.422 -11.672 -14.953 1 92.44 134 GLY B O 1
ATOM 3675 N N . ASP B 1 135 ? -11.297 -10.945 -15.461 1 91 135 ASP B N 1
ATOM 3676 C CA . ASP B 1 135 ? -11.508 -10.93 -16.906 1 91 135 ASP B CA 1
ATOM 3677 C C . ASP B 1 135 ? -10.875 -12.156 -17.562 1 91 135 ASP B C 1
ATOM 3679 O O . ASP B 1 135 ? -10.43 -12.086 -18.703 1 91 135 ASP B O 1
ATOM 3683 N N . PHE B 1 136 ? -10.734 -13.172 -16.828 1 92.25 136 PHE B N 1
ATOM 3684 C CA . PHE B 1 136 ? -10 -14.32 -17.344 1 92.25 136 PHE B CA 1
ATOM 3685 C C . PHE B 1 136 ? -10.703 -14.898 -18.578 1 92.25 136 PHE B C 1
ATOM 3687 O O . PHE B 1 136 ? -10.047 -15.289 -19.547 1 92.25 136 PHE B O 1
ATOM 3694 N N . LYS B 1 137 ? -12.078 -14.93 -18.562 1 94.12 137 LYS B N 1
ATOM 3695 C CA . LYS B 1 137 ? -12.805 -15.461 -19.719 1 94.12 137 LYS B CA 1
ATOM 3696 C C . LYS B 1 137 ? -12.57 -14.617 -20.953 1 94.12 137 LYS B C 1
ATOM 3698 O O . LYS B 1 137 ? -12.281 -15.148 -22.031 1 94.12 137 LYS B O 1
ATOM 3703 N N . LEU B 1 138 ? -12.695 -13.344 -20.766 1 91 138 LEU B N 1
ATOM 3704 C CA . LEU B 1 138 ? -12.484 -12.422 -21.891 1 91 138 LEU B CA 1
ATOM 3705 C C . LEU B 1 138 ? -11.062 -12.523 -22.422 1 91 138 LEU B C 1
ATOM 3707 O O . LEU B 1 138 ? -10.852 -12.562 -23.625 1 91 138 LEU B O 1
ATOM 3711 N N . LEU B 1 139 ? -10.109 -12.539 -21.516 1 91.44 139 LEU B N 1
ATOM 3712 C CA . LEU B 1 139 ? -8.703 -12.641 -21.891 1 91.44 139 LEU B CA 1
ATOM 3713 C C . LEU B 1 139 ? -8.445 -13.906 -22.703 1 91.44 139 LEU B C 1
ATOM 3715 O O . LEU B 1 139 ? -7.848 -13.844 -23.781 1 91.44 139 LEU B O 1
ATOM 3719 N N . LEU B 1 140 ? -8.891 -14.992 -22.188 1 94.31 140 LEU B N 1
ATOM 3720 C CA . LEU B 1 140 ? -8.586 -16.281 -22.812 1 94.31 140 LEU B CA 1
ATOM 3721 C C . LEU B 1 140 ? -9.32 -16.422 -24.141 1 94.31 140 LEU B C 1
ATOM 3723 O O . LEU B 1 140 ? -8.797 -17.016 -25.094 1 94.31 140 LEU B O 1
ATOM 3727 N N . LYS B 1 141 ? -10.484 -15.891 -24.25 1 94.06 141 LYS B N 1
ATOM 3728 C CA . LYS B 1 141 ? -11.195 -15.875 -25.516 1 94.06 141 LYS B CA 1
ATOM 3729 C C . LYS B 1 141 ? -10.484 -14.984 -26.531 1 94.06 141 LYS B C 1
ATOM 3731 O O . LYS B 1 141 ? -10.328 -15.359 -27.703 1 94.06 141 LYS B O 1
ATOM 3736 N N . HIS B 1 142 ? -10.086 -13.828 -26.047 1 89.25 142 HIS B N 1
ATOM 3737 C CA . HIS B 1 142 ? -9.367 -12.883 -26.906 1 89.25 142 HIS B CA 1
ATOM 3738 C C . HIS B 1 142 ? -8.102 -13.516 -27.484 1 89.25 142 HIS B C 1
ATOM 3740 O O . HIS B 1 142 ? -7.758 -13.266 -28.641 1 89.25 142 HIS B O 1
ATOM 3746 N N . CYS B 1 143 ? -7.48 -14.312 -26.75 1 91.25 143 CYS B N 1
ATOM 3747 C CA . CYS B 1 143 ? -6.223 -14.922 -27.172 1 91.25 143 CYS B CA 1
ATOM 3748 C C . CYS B 1 143 ? -6.461 -16.297 -27.781 1 91.25 143 CYS B C 1
ATOM 3750 O O . CYS B 1 143 ? -5.512 -17.047 -28.016 1 91.25 143 CYS B O 1
ATOM 3752 N N . ASN B 1 144 ? -7.629 -16.656 -27.969 1 93.44 144 ASN B N 1
ATOM 3753 C CA . ASN B 1 144 ? -8.031 -17.922 -28.547 1 93.44 144 ASN B CA 1
ATOM 3754 C C . ASN B 1 144 ? -7.457 -19.109 -27.766 1 93.44 144 ASN B C 1
ATOM 3756 O O . ASN B 1 144 ? -6.996 -20.078 -28.359 1 93.44 144 ASN B O 1
ATOM 3760 N N . ALA B 1 145 ? -7.398 -18.953 -26.484 1 95 145 ALA B N 1
ATOM 3761 C CA . ALA B 1 145 ? -6.934 -20 -25.578 1 95 145 ALA B CA 1
ATOM 3762 C C . ALA B 1 145 ? -8.109 -20.734 -24.938 1 95 145 ALA B C 1
ATOM 3764 O O . ALA B 1 145 ? -8.18 -20.844 -23.719 1 95 145 ALA B O 1
ATOM 3765 N N . LEU B 1 146 ? -8.891 -21.344 -25.734 1 97 146 LEU B N 1
ATOM 3766 C CA . LEU B 1 146 ? -10.156 -21.938 -25.312 1 97 146 LEU B CA 1
ATOM 3767 C C . LEU B 1 146 ? -9.914 -23.188 -24.484 1 97 146 LEU B C 1
ATOM 3769 O O . LEU B 1 146 ? -10.672 -23.5 -23.562 1 97 146 LEU B O 1
ATOM 3773 N N . GLU B 1 147 ? -8.891 -23.938 -24.828 1 96.81 147 GLU B N 1
ATOM 3774 C CA . GLU B 1 147 ? -8.555 -25.109 -24.047 1 96.81 147 GLU B CA 1
ATOM 3775 C C . GLU B 1 147 ? -8.227 -24.75 -22.594 1 96.81 147 GLU B C 1
ATOM 3777 O O . GLU B 1 147 ? -8.664 -25.422 -21.672 1 96.81 147 GLU B O 1
ATOM 3782 N N . LEU B 1 148 ? -7.512 -23.734 -22.5 1 96.06 148 LEU B N 1
ATOM 3783 C CA . LEU B 1 148 ? -7.16 -23.266 -21.156 1 96.06 148 LEU B CA 1
ATOM 3784 C C . LEU B 1 148 ? -8.398 -22.781 -20.422 1 96.06 148 LEU B C 1
ATOM 3786 O O . LEU B 1 148 ? -8.539 -23.016 -19.219 1 96.06 148 LEU B O 1
ATOM 3790 N N . LEU B 1 149 ? -9.281 -22.094 -21.047 1 97.75 149 LEU B N 1
ATOM 3791 C CA . LEU B 1 149 ? -10.547 -21.672 -20.469 1 97.75 149 LEU B CA 1
ATOM 3792 C C . LEU B 1 149 ? -11.312 -22.859 -19.891 1 97.75 149 LEU B C 1
ATOM 3794 O O . LEU B 1 149 ? -11.789 -22.812 -18.75 1 97.75 149 LEU B O 1
ATOM 3798 N N . ASN B 1 150 ? -11.383 -23.875 -20.656 1 98 150 ASN B N 1
ATOM 3799 C CA . ASN B 1 150 ? -12.062 -25.078 -20.203 1 98 150 ASN B CA 1
ATOM 3800 C C . ASN B 1 150 ? -11.391 -25.672 -18.969 1 98 150 ASN B C 1
ATOM 3802 O O . ASN B 1 150 ? -12.07 -26.141 -18.062 1 98 150 ASN B O 1
ATOM 3806 N N . LYS B 1 151 ? -10.148 -25.672 -18.984 1 97.62 151 LYS B N 1
ATOM 3807 C CA . LYS B 1 151 ? -9.406 -26.188 -17.828 1 97.62 151 LYS B CA 1
ATOM 3808 C C . LYS B 1 151 ? -9.695 -25.359 -16.578 1 97.62 151 LYS B C 1
ATOM 3810 O O . LYS B 1 151 ? -9.859 -25.922 -15.492 1 97.62 151 LYS B O 1
ATOM 3815 N N . PHE B 1 152 ? -9.711 -24.062 -16.703 1 97.69 152 PHE B N 1
ATOM 3816 C CA . PHE B 1 152 ? -10.039 -23.188 -15.57 1 97.69 152 PHE B CA 1
ATOM 3817 C C . PHE B 1 152 ? -11.422 -23.516 -15.016 1 97.69 152 PHE B C 1
ATOM 3819 O O . PHE B 1 152 ? -11.602 -23.625 -13.805 1 97.69 152 PHE B O 1
ATOM 3826 N N . GLU B 1 153 ? -12.359 -23.688 -15.93 1 97.94 153 GLU B N 1
ATOM 3827 C CA . GLU B 1 153 ? -13.719 -24.031 -15.516 1 97.94 153 GLU B CA 1
ATOM 3828 C C . GLU B 1 153 ? -13.766 -25.375 -14.812 1 97.94 153 GLU B C 1
ATOM 3830 O O . GLU B 1 153 ? -14.469 -25.547 -13.82 1 97.94 153 GLU B O 1
ATOM 3835 N N . LEU B 1 154 ? -13.016 -26.297 -15.336 1 98.19 154 LEU B N 1
ATOM 3836 C CA . LEU B 1 154 ? -12.961 -27.625 -14.734 1 98.19 154 LEU B CA 1
ATOM 3837 C C . LEU B 1 154 ? -12.352 -27.547 -13.336 1 98.19 154 LEU B C 1
ATOM 3839 O O . LEU B 1 154 ? -12.836 -28.219 -12.414 1 98.19 154 LEU B O 1
ATOM 3843 N N . ILE B 1 155 ? -11.281 -26.766 -13.188 1 98 155 ILE B N 1
ATOM 3844 C CA . ILE B 1 155 ? -10.648 -26.578 -11.891 1 98 155 ILE B CA 1
ATOM 3845 C C . ILE B 1 155 ? -11.672 -26.031 -10.898 1 98 155 ILE B C 1
ATOM 3847 O O . ILE B 1 155 ? -11.797 -26.531 -9.781 1 98 155 ILE B O 1
ATOM 3851 N N . MET B 1 156 ? -12.383 -25.016 -11.281 1 98 156 MET B N 1
ATOM 3852 C CA . MET B 1 156 ? -13.383 -24.406 -10.414 1 98 156 MET B CA 1
ATOM 3853 C C . MET B 1 156 ? -14.477 -25.406 -10.055 1 98 156 MET B C 1
ATOM 3855 O O . MET B 1 156 ? -14.898 -25.469 -8.898 1 98 156 MET B O 1
ATOM 3859 N N . GLU B 1 157 ? -14.914 -26.188 -11 1 97.69 157 GLU B N 1
ATOM 3860 C CA . GLU B 1 157 ? -15.961 -27.172 -10.766 1 97.69 157 GLU B CA 1
ATOM 3861 C C . GLU B 1 157 ? -15.5 -28.266 -9.797 1 97.69 157 GLU B C 1
ATOM 3863 O O . GLU B 1 157 ? -16.219 -28.609 -8.867 1 97.69 157 GLU B O 1
ATOM 3868 N N . GLN B 1 158 ? -14.352 -28.719 -9.938 1 96.69 158 GLN B N 1
ATOM 3869 C CA . GLN B 1 158 ? -13.836 -29.844 -9.148 1 96.69 158 GLN B CA 1
ATOM 3870 C C . GLN B 1 158 ? -13.594 -29.422 -7.703 1 96.69 158 GLN B C 1
ATOM 3872 O O . GLN B 1 158 ? -13.57 -30.25 -6.801 1 96.69 158 GLN B O 1
ATOM 3877 N N . THR B 1 159 ? -13.344 -28.156 -7.543 1 97.56 159 THR B N 1
ATOM 3878 C CA . THR B 1 159 ? -13 -27.703 -6.195 1 97.56 159 THR B CA 1
ATOM 3879 C C . THR B 1 159 ? -14.164 -26.953 -5.559 1 97.56 159 THR B C 1
ATOM 3881 O O . THR B 1 159 ? -14.047 -26.453 -4.441 1 97.56 159 THR B O 1
ATOM 3884 N N . LYS B 1 160 ? -15.328 -26.875 -6.172 1 96.56 160 LYS B N 1
ATOM 3885 C CA . LYS B 1 160 ? -16.453 -26.016 -5.789 1 96.56 160 LYS B CA 1
ATOM 3886 C C . LYS B 1 160 ? -16.984 -26.391 -4.41 1 96.56 160 LYS B C 1
ATOM 3888 O O . LYS B 1 160 ? -17.531 -25.562 -3.697 1 96.56 160 LYS B O 1
ATOM 3893 N N . ASN B 1 161 ? -16.797 -27.609 -3.971 1 95.44 161 ASN B N 1
ATOM 3894 C CA . ASN B 1 161 ? -17.375 -28.094 -2.717 1 95.44 161 ASN B CA 1
ATOM 3895 C C . ASN B 1 161 ? -16.359 -28.047 -1.581 1 95.44 161 ASN B C 1
ATOM 3897 O O . ASN B 1 161 ? -16.688 -28.359 -0.436 1 95.44 161 ASN B O 1
ATOM 3901 N N . ASN B 1 162 ? -15.133 -27.672 -1.909 1 95.44 162 ASN B N 1
ATOM 3902 C CA . ASN B 1 162 ? -14.156 -27.438 -0.847 1 95.44 162 ASN B CA 1
ATOM 3903 C C . ASN B 1 162 ? -14.461 -26.141 -0.084 1 95.44 162 ASN B C 1
ATOM 3905 O O . ASN B 1 162 ? -14.75 -25.109 -0.689 1 95.44 162 ASN B O 1
ATOM 3909 N N . THR B 1 163 ? -14.383 -26.172 1.273 1 92.31 163 THR B N 1
ATOM 3910 C CA . THR B 1 163 ? -14.883 -25.031 2.02 1 92.31 163 THR B CA 1
ATOM 3911 C C . THR B 1 163 ? -13.867 -24.578 3.059 1 92.31 163 THR B C 1
ATOM 3913 O O . THR B 1 163 ? -14.039 -23.531 3.686 1 92.31 163 THR B O 1
ATOM 3916 N N . ASN B 1 164 ? -12.805 -25.328 3.238 1 96 164 ASN B N 1
ATOM 3917 C CA . ASN B 1 164 ? -11.867 -24.969 4.297 1 96 164 ASN B CA 1
ATOM 3918 C C . ASN B 1 164 ? -11.07 -23.719 3.943 1 96 164 ASN B C 1
ATOM 3920 O O . ASN B 1 164 ? -10.859 -22.844 4.793 1 96 164 ASN B O 1
ATOM 3924 N N . HIS B 1 165 ? -10.586 -23.703 2.746 1 98 165 HIS B N 1
ATOM 3925 C CA . HIS B 1 165 ? -9.781 -22.594 2.248 1 98 165 HIS B CA 1
ATOM 3926 C C . HIS B 1 165 ? -10.227 -22.188 0.848 1 98 165 HIS B C 1
ATOM 3928 O O . HIS B 1 165 ? -10.734 -23 0.086 1 98 165 HIS B O 1
ATOM 3934 N N . THR B 1 166 ? -10.039 -20.922 0.513 1 98.19 166 THR B N 1
ATOM 3935 C CA . THR B 1 166 ? -10.383 -20.406 -0.809 1 98.19 166 THR B CA 1
ATOM 3936 C C . THR B 1 166 ? -9.219 -19.641 -1.421 1 98.19 166 THR B C 1
ATOM 3938 O O . THR B 1 166 ? -8.633 -18.766 -0.774 1 98.19 166 THR B O 1
ATOM 3941 N N . ILE B 1 167 ? -8.875 -20 -2.594 1 98.31 167 ILE B N 1
ATOM 3942 C CA . ILE B 1 167 ? -7.883 -19.266 -3.375 1 98.31 167 ILE B CA 1
ATOM 3943 C C . ILE B 1 167 ? -8.57 -18.547 -4.527 1 98.31 167 ILE B C 1
ATOM 3945 O O . ILE B 1 167 ? -9.281 -19.156 -5.324 1 98.31 167 ILE B O 1
ATOM 3949 N N . LEU B 1 168 ? -8.383 -17.25 -4.578 1 97.62 168 LEU B N 1
ATOM 3950 C CA . LEU B 1 168 ? -8.906 -16.406 -5.637 1 97.62 168 LEU B CA 1
ATOM 3951 C C . LEU B 1 168 ? -7.797 -15.984 -6.598 1 97.62 168 LEU B C 1
ATOM 3953 O O . LEU B 1 168 ? -6.895 -15.234 -6.219 1 97.62 168 LEU B O 1
ATOM 3957 N N . LEU B 1 169 ? -7.852 -16.438 -7.801 1 96.44 169 LEU B N 1
ATOM 3958 C CA . LEU B 1 169 ? -6.895 -16.078 -8.844 1 96.44 169 LEU B CA 1
ATOM 3959 C C . LEU B 1 169 ? -7.508 -15.086 -9.82 1 96.44 169 LEU B C 1
ATOM 3961 O O . LEU B 1 169 ? -8.438 -15.422 -10.555 1 96.44 169 LEU B O 1
ATOM 3965 N N . GLY B 1 170 ? -6.93 -13.844 -9.781 1 93.94 170 GLY B N 1
ATOM 3966 C CA . GLY B 1 170 ? -7.582 -12.781 -10.531 1 93.94 170 GLY B CA 1
ATOM 3967 C C . GLY B 1 170 ? -6.789 -12.344 -11.75 1 93.94 170 GLY B C 1
ATOM 3968 O O . GLY B 1 170 ? -5.57 -12.18 -11.68 1 93.94 170 GLY B O 1
ATOM 3969 N N . THR B 1 171 ? -7.547 -12.203 -12.852 1 89.19 171 THR B N 1
ATOM 3970 C CA . THR B 1 171 ? -6.973 -11.617 -14.055 1 89.19 171 THR B CA 1
ATOM 3971 C C . THR B 1 171 ? -7.711 -10.336 -14.438 1 89.19 171 THR B C 1
ATOM 3973 O O . THR B 1 171 ? -8.938 -10.328 -14.539 1 89.19 171 THR B O 1
ATOM 3976 N N . ASN B 1 172 ? -7 -9.289 -14.461 1 82.56 172 ASN B N 1
ATOM 3977 C CA . ASN B 1 172 ? -7.566 -8.031 -14.945 1 82.56 172 ASN B CA 1
ATOM 3978 C C . ASN B 1 172 ? -6.863 -7.555 -16.219 1 82.56 172 ASN B C 1
ATOM 3980 O O . ASN B 1 172 ? -5.633 -7.59 -16.297 1 82.56 172 ASN B O 1
ATOM 3984 N N . ILE B 1 173 ? -7.645 -7.172 -17.188 1 83.44 173 ILE B N 1
ATOM 3985 C CA . ILE B 1 173 ? -7.059 -6.715 -18.438 1 83.44 173 ILE B CA 1
ATOM 3986 C C . ILE B 1 173 ? -7.344 -5.227 -18.625 1 83.44 173 ILE B C 1
ATOM 3988 O O . ILE B 1 173 ? -6.949 -4.641 -19.641 1 83.44 173 ILE B O 1
ATOM 3992 N N . GLU B 1 174 ? -8.102 -4.656 -17.766 1 83.44 174 GLU B N 1
ATOM 3993 C CA . GLU B 1 174 ? -8.359 -3.221 -17.703 1 83.44 174 GLU B CA 1
ATOM 3994 C C . GLU B 1 174 ? -7.789 -2.604 -16.438 1 83.44 174 GLU B C 1
ATOM 3996 O O . GLU B 1 174 ? -7.453 -3.322 -15.484 1 83.44 174 GLU B O 1
ATOM 4001 N N . GLU B 1 175 ? -7.711 -1.321 -16.5 1 84.31 175 GLU B N 1
ATOM 4002 C CA . GLU B 1 175 ? -7.312 -0.639 -15.273 1 84.31 175 GLU B CA 1
ATOM 4003 C C . GLU B 1 175 ? -8.312 -0.889 -14.156 1 84.31 175 GLU B C 1
ATOM 4005 O O . GLU B 1 175 ? -9.523 -0.954 -14.398 1 84.31 175 GLU B O 1
ATOM 4010 N N . PRO B 1 176 ? -7.824 -0.989 -12.945 1 86.62 176 PRO B N 1
ATOM 4011 C CA . PRO B 1 176 ? -8.711 -1.314 -11.828 1 86.62 176 PRO B CA 1
ATOM 4012 C C . PRO B 1 176 ? -9.875 -0.337 -11.695 1 86.62 176 PRO B C 1
ATOM 4014 O O . PRO B 1 176 ? -11 -0.748 -11.391 1 86.62 176 PRO B O 1
ATOM 4017 N N . SER B 1 177 ? -9.609 0.933 -11.945 1 87 177 SER B N 1
ATOM 4018 C CA . SER B 1 177 ? -10.68 1.921 -11.852 1 87 177 SER B CA 1
ATOM 4019 C C . SER B 1 177 ? -11.781 1.64 -12.875 1 87 177 SER B C 1
ATOM 4021 O O . SER B 1 177 ? -12.969 1.739 -12.562 1 87 177 SER B O 1
ATOM 4023 N N . GLU B 1 178 ? -11.383 1.267 -14.016 1 88.44 178 GLU B N 1
ATOM 4024 C CA . GLU B 1 178 ? -12.352 0.94 -15.055 1 88.44 178 GLU B CA 1
ATOM 4025 C C . GLU B 1 178 ? -13.164 -0.294 -14.68 1 88.44 178 GLU B C 1
ATOM 4027 O O . GLU B 1 178 ? -14.383 -0.335 -14.906 1 88.44 178 GLU B O 1
ATOM 4032 N N . THR B 1 179 ? -12.477 -1.226 -14.148 1 87.56 179 THR B N 1
ATOM 4033 C CA . THR B 1 179 ? -13.148 -2.447 -13.719 1 87.56 179 THR B CA 1
ATOM 4034 C C . THR B 1 179 ? -14.203 -2.143 -12.656 1 87.56 179 THR B C 1
ATOM 4036 O O . THR B 1 179 ? -15.328 -2.637 -12.734 1 87.56 179 THR B O 1
ATOM 4039 N N . ILE B 1 180 ? -13.898 -1.351 -11.734 1 89.94 180 ILE B N 1
ATOM 4040 C CA . ILE B 1 180 ? -14.812 -1.011 -10.648 1 89.94 180 ILE B CA 1
ATOM 4041 C C . ILE B 1 180 ? -15.992 -0.216 -11.203 1 89.94 180 ILE B C 1
ATOM 4043 O O . ILE B 1 180 ? -17.141 -0.471 -10.844 1 89.94 180 ILE B O 1
ATOM 4047 N N . ILE B 1 181 ? -15.711 0.761 -12.062 1 93.56 181 ILE B N 1
ATOM 4048 C CA . ILE B 1 181 ? -16.766 1.558 -12.688 1 93.56 181 ILE B CA 1
ATOM 4049 C C . ILE B 1 181 ? -17.734 0.641 -13.43 1 93.56 181 ILE B C 1
ATOM 4051 O O . ILE B 1 181 ? -18.953 0.722 -13.227 1 93.56 181 ILE B O 1
ATOM 4055 N N . ASN B 1 182 ? -17.188 -0.278 -14.188 1 92.75 182 ASN B N 1
ATOM 4056 C CA . ASN B 1 182 ? -18 -1.213 -14.961 1 92.75 182 ASN B CA 1
ATOM 4057 C C . ASN B 1 182 ? -18.844 -2.094 -14.047 1 92.75 182 ASN B C 1
ATOM 4059 O O . ASN B 1 182 ? -20.031 -2.303 -14.32 1 92.75 182 ASN B O 1
ATOM 4063 N N . ASN B 1 183 ? -18.281 -2.562 -13.023 1 93.25 183 ASN B N 1
ATOM 4064 C CA . ASN B 1 183 ? -19 -3.447 -12.109 1 93.25 183 ASN B CA 1
ATOM 4065 C C . ASN B 1 183 ? -20.125 -2.717 -11.391 1 93.25 183 ASN B C 1
ATOM 4067 O O . ASN B 1 183 ? -21.219 -3.27 -11.219 1 93.25 183 ASN B O 1
ATOM 4071 N N . ILE B 1 184 ? -19.875 -1.513 -11 1 95.94 184 ILE B N 1
ATOM 4072 C CA . ILE B 1 184 ? -20.875 -0.731 -10.273 1 95.94 184 ILE B CA 1
ATOM 4073 C C . ILE B 1 184 ? -22.047 -0.405 -11.195 1 95.94 184 ILE B C 1
ATOM 4075 O O . ILE B 1 184 ? -23.203 -0.615 -10.828 1 95.94 184 ILE B O 1
ATOM 4079 N N . ILE B 1 185 ? -21.75 0.078 -12.359 1 96.5 185 ILE B N 1
ATOM 4080 C CA . ILE B 1 185 ? -22.781 0.466 -13.312 1 96.5 185 ILE B CA 1
ATOM 4081 C C . ILE B 1 185 ? -23.562 -0.769 -13.758 1 96.5 185 ILE B C 1
ATOM 4083 O O . ILE B 1 185 ? -24.797 -0.726 -13.875 1 96.5 185 ILE B O 1
ATOM 4087 N N . SER B 1 186 ? -22.828 -1.849 -14.016 1 95.56 186 SER B N 1
ATOM 4088 C CA . SER B 1 186 ? -23.5 -3.092 -14.391 1 95.56 186 SER B CA 1
ATOM 4089 C C . SER B 1 186 ? -24.484 -3.535 -13.32 1 95.56 186 SER B C 1
ATOM 4091 O O . SER B 1 186 ? -25.641 -3.857 -13.617 1 95.56 186 SER B O 1
ATOM 4093 N N . PHE B 1 187 ? -24.078 -3.559 -12.117 1 96.44 187 PHE B N 1
ATOM 4094 C CA . PHE B 1 187 ? -24.953 -3.924 -11.008 1 96.44 187 PHE B CA 1
ATOM 4095 C C . PHE B 1 187 ? -26.156 -2.984 -10.938 1 96.44 187 PHE B C 1
ATOM 4097 O O . PHE B 1 187 ? -27.297 -3.434 -10.805 1 96.44 187 PHE B O 1
ATOM 4104 N N . TYR B 1 188 ? -25.844 -1.695 -10.984 1 96.25 188 TYR B N 1
ATOM 4105 C CA . TYR B 1 188 ? -26.875 -0.659 -10.891 1 96.25 188 TYR B CA 1
ATOM 4106 C C . TYR B 1 188 ? -27.953 -0.862 -11.945 1 96.25 188 TYR B C 1
ATOM 4108 O O . TYR B 1 188 ? -29.141 -0.833 -11.633 1 96.25 188 TYR B O 1
ATOM 4116 N N . ASN B 1 189 ? -27.578 -1.145 -13.133 1 94.88 189 ASN B N 1
ATOM 4117 C CA . ASN B 1 189 ? -28.5 -1.324 -14.242 1 94.88 189 ASN B CA 1
ATOM 4118 C C . ASN B 1 189 ? -29.266 -2.643 -14.125 1 94.88 189 ASN B C 1
ATOM 4120 O O . ASN B 1 189 ? -30.469 -2.686 -14.352 1 94.88 189 ASN B O 1
ATOM 4124 N N . LEU B 1 190 ? -28.609 -3.688 -13.805 1 95.25 190 LEU B N 1
ATOM 4125 C CA . LEU B 1 190 ? -29.203 -5.023 -13.75 1 95.25 190 LEU B CA 1
ATOM 4126 C C . LEU B 1 190 ? -30.219 -5.133 -12.617 1 95.25 190 LEU B C 1
ATOM 4128 O O . LEU B 1 190 ? -31.125 -5.957 -12.672 1 95.25 190 LEU B O 1
ATOM 4132 N N . ASN B 1 191 ? -30.094 -4.332 -11.594 1 95.94 191 ASN B N 1
ATOM 4133 C CA . ASN B 1 191 ? -30.938 -4.457 -10.406 1 95.94 191 ASN B CA 1
ATOM 4134 C C . ASN B 1 191 ? -31.922 -3.305 -10.297 1 95.94 191 ASN B C 1
ATOM 4136 O O . ASN B 1 191 ? -32.281 -2.891 -9.188 1 95.94 191 ASN B O 1
ATOM 4140 N N . GLY B 1 192 ? -32.312 -2.674 -11.352 1 94.38 192 GLY B N 1
ATOM 4141 C CA . GLY B 1 192 ? -33.375 -1.67 -11.375 1 94.38 192 GLY B CA 1
ATOM 4142 C C . GLY B 1 192 ? -32.938 -0.336 -10.797 1 94.38 192 GLY B C 1
ATOM 4143 O O . GLY B 1 192 ? -33.688 0.312 -10.07 1 94.38 192 GLY B O 1
ATOM 4144 N N . ASN B 1 193 ? -31.719 -0.017 -10.977 1 93.88 193 ASN B N 1
ATOM 4145 C CA . ASN B 1 193 ? -31.172 1.269 -10.562 1 93.88 193 ASN B CA 1
ATOM 4146 C C . ASN B 1 193 ? -31.047 1.358 -9.047 1 93.88 193 ASN B C 1
ATOM 4148 O O . ASN B 1 193 ? -31.312 2.406 -8.453 1 93.88 193 ASN B O 1
ATOM 4152 N N . VAL B 1 194 ? -30.766 0.213 -8.508 1 95.62 194 VAL B N 1
ATOM 4153 C CA . VAL B 1 194 ? -30.484 0.168 -7.082 1 95.62 194 VAL B CA 1
ATOM 4154 C C . VAL B 1 194 ? -28.969 0.273 -6.855 1 95.62 194 VAL B C 1
ATOM 4156 O O . VAL B 1 194 ? -28.188 -0.461 -7.465 1 95.62 194 VAL B O 1
ATOM 4159 N N . LYS B 1 195 ? -28.609 1.174 -6.102 1 95.5 195 LYS B N 1
ATOM 4160 C CA . LYS B 1 195 ? -27.203 1.36 -5.758 1 95.5 195 LYS B CA 1
ATOM 4161 C C . LYS B 1 195 ? -26.656 0.134 -5.043 1 95.5 195 LYS B C 1
ATOM 4163 O O . LYS B 1 195 ? -27.234 -0.337 -4.062 1 95.5 195 LYS B O 1
ATOM 4168 N N . PRO B 1 196 ? -25.516 -0.393 -5.512 1 96.44 196 PRO B N 1
ATOM 4169 C CA . PRO B 1 196 ? -24.922 -1.547 -4.824 1 96.44 196 PRO B CA 1
ATOM 4170 C C . PRO B 1 196 ? -24.25 -1.171 -3.506 1 96.44 196 PRO B C 1
ATOM 4172 O O . PRO B 1 196 ? -23.75 -0.054 -3.361 1 96.44 196 PRO B O 1
ATOM 4175 N N . THR B 1 197 ? -24.266 -2.094 -2.588 1 93.81 197 THR B N 1
ATOM 4176 C CA . THR B 1 197 ? -23.375 -2.031 -1.432 1 93.81 197 THR B CA 1
ATOM 4177 C C . THR B 1 197 ? -22.016 -2.631 -1.761 1 93.81 197 THR B C 1
ATOM 4179 O O . THR B 1 197 ? -21.844 -3.279 -2.797 1 93.81 197 THR B O 1
ATOM 4182 N N . SER B 1 198 ? -21.094 -2.375 -0.901 1 91.94 198 SER B N 1
ATOM 4183 C CA . SER B 1 198 ? -19.797 -3.004 -1.075 1 91.94 198 SER B CA 1
ATOM 4184 C C . SER B 1 198 ? -19.906 -4.523 -1.088 1 91.94 198 SER B C 1
ATOM 4186 O O . SER B 1 198 ? -19.219 -5.199 -1.857 1 91.94 198 SER B O 1
ATOM 4188 N N . ILE B 1 199 ? -20.797 -5.027 -0.3 1 93.88 199 ILE B N 1
ATOM 4189 C CA . ILE B 1 199 ? -21 -6.469 -0.196 1 93.88 199 ILE B CA 1
ATOM 4190 C C . ILE B 1 199 ? -21.562 -7.004 -1.511 1 93.88 199 ILE B C 1
ATOM 4192 O O . ILE B 1 199 ? -21.141 -8.055 -1.993 1 93.88 199 ILE B O 1
ATOM 4196 N N . ASP B 1 200 ? -22.469 -6.262 -2.098 1 96.31 200 ASP B N 1
ATOM 4197 C CA . ASP B 1 200 ? -23.031 -6.645 -3.387 1 96.31 200 ASP B CA 1
ATOM 4198 C C . ASP B 1 200 ? -21.938 -6.754 -4.453 1 96.31 200 ASP B C 1
ATOM 4200 O O . ASP B 1 200 ? -21.906 -7.727 -5.207 1 96.31 200 ASP B O 1
ATOM 4204 N N . LEU B 1 201 ? -21.094 -5.812 -4.465 1 96.06 201 LEU B N 1
ATOM 4205 C CA . LEU B 1 201 ? -20.031 -5.758 -5.473 1 96.06 201 LEU B CA 1
ATOM 4206 C C . LEU B 1 201 ? -19.031 -6.891 -5.27 1 96.06 201 LEU B C 1
ATOM 4208 O O . LEU B 1 201 ? -18.562 -7.492 -6.238 1 96.06 201 LEU B O 1
ATOM 4212 N N . ILE B 1 202 ? -18.703 -7.133 -4.035 1 95.69 202 ILE B N 1
ATOM 4213 C CA . ILE B 1 202 ? -17.766 -8.211 -3.715 1 95.69 202 ILE B CA 1
ATOM 4214 C C . ILE B 1 202 ? -18.328 -9.539 -4.195 1 95.69 202 ILE B C 1
ATOM 4216 O O . ILE B 1 202 ? -17.656 -10.297 -4.895 1 95.69 202 ILE B O 1
ATOM 4220 N N . LYS B 1 203 ? -19.547 -9.805 -3.91 1 96.12 203 LYS B N 1
ATOM 4221 C CA . LYS B 1 203 ? -20.188 -11.055 -4.324 1 96.12 203 LYS B CA 1
ATOM 4222 C C . LYS B 1 203 ? -20.266 -11.156 -5.844 1 96.12 203 LYS B C 1
ATOM 4224 O O . LYS B 1 203 ? -20.031 -12.219 -6.414 1 96.12 203 LYS B O 1
ATOM 4229 N N . GLN B 1 204 ? -20.594 -10.109 -6.414 1 95.12 204 GLN B N 1
ATOM 4230 C CA . GLN B 1 204 ? -20.688 -10.086 -7.867 1 95.12 204 GLN B CA 1
ATOM 4231 C C . GLN B 1 204 ? -19.328 -10.344 -8.516 1 95.12 204 GLN B C 1
ATOM 4233 O O . GLN B 1 204 ? -19.234 -11.094 -9.484 1 95.12 204 GLN B O 1
ATOM 4238 N N . TYR B 1 205 ? -18.328 -9.742 -7.984 1 94.81 205 TYR B N 1
ATOM 4239 C CA . TYR B 1 205 ? -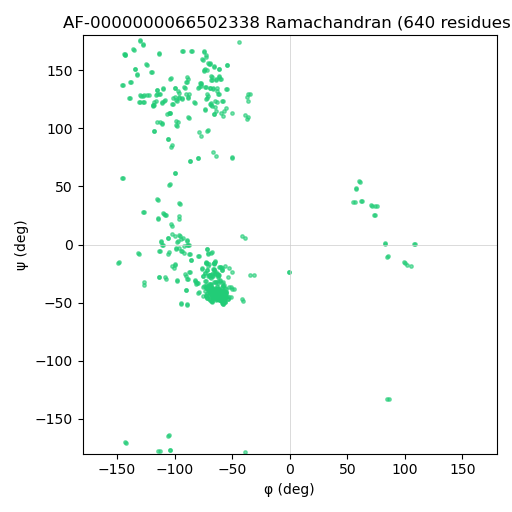17.016 -9.742 -8.617 1 94.81 205 TYR B CA 1
ATOM 4240 C C . TYR B 1 205 ? -16.281 -11.055 -8.375 1 94.81 205 TYR B C 1
ATOM 4242 O O . TYR B 1 205 ? -15.695 -11.625 -9.297 1 94.81 205 TYR B O 1
ATOM 4250 N N . TYR B 1 206 ? -16.375 -11.562 -7.18 1 95.12 206 TYR B N 1
ATOM 4251 C CA . TYR B 1 206 ? -15.594 -12.75 -6.816 1 95.12 206 TYR B CA 1
ATOM 4252 C C . TYR B 1 206 ? -16.453 -14 -6.895 1 95.12 206 TYR B C 1
ATOM 4254 O O . TYR B 1 206 ? -15.93 -15.117 -6.883 1 95.12 206 TYR B O 1
ATOM 4262 N N . GLY B 1 207 ? -17.75 -13.859 -6.91 1 94 207 GLY B N 1
ATOM 4263 C CA . GLY B 1 207 ? -18.656 -14.984 -6.926 1 94 207 GLY B CA 1
ATOM 4264 C C . GLY B 1 207 ? -18.953 -15.531 -5.543 1 94 207 GLY B C 1
ATOM 4265 O O . GLY B 1 207 ? -19.797 -16.422 -5.391 1 94 207 GLY B O 1
ATOM 4266 N N . VAL B 1 208 ? -18.234 -15.086 -4.547 1 95.12 208 VAL B N 1
ATOM 4267 C CA . VAL B 1 208 ? -18.406 -15.469 -3.15 1 95.12 208 VAL B CA 1
ATOM 4268 C C . VAL B 1 208 ? -18.156 -14.266 -2.244 1 95.12 208 VAL B C 1
ATOM 4270 O O . VAL B 1 208 ? -17.625 -13.25 -2.684 1 95.12 208 VAL B O 1
ATOM 4273 N N . MET B 1 209 ? -18.625 -14.398 -1.013 1 94.44 209 MET B N 1
ATOM 4274 C CA . MET B 1 209 ? -18.266 -13.367 -0.031 1 94.44 209 MET B CA 1
ATOM 4275 C C . MET B 1 209 ? -16.797 -13.461 0.348 1 94.44 209 MET B C 1
ATOM 4277 O O . MET B 1 209 ? -16.281 -14.547 0.621 1 94.44 209 MET B O 1
ATOM 4281 N N . VAL B 1 210 ? -16.125 -12.398 0.26 1 95.81 210 VAL B N 1
ATOM 4282 C CA . VAL B 1 210 ? -14.719 -12.297 0.652 1 95.81 210 VAL B CA 1
ATOM 4283 C C . VAL B 1 210 ? -14.555 -11.211 1.714 1 95.81 210 VAL B C 1
ATOM 4285 O O . VAL B 1 210 ? -15.023 -10.086 1.535 1 95.81 210 VAL B O 1
ATOM 4288 N N . ASP B 1 211 ? -13.914 -11.562 2.781 1 94.56 211 ASP B N 1
ATOM 4289 C CA . ASP B 1 211 ? -13.672 -10.602 3.857 1 94.56 211 ASP B CA 1
ATOM 4290 C C . ASP B 1 211 ? -12.578 -9.609 3.479 1 94.56 211 ASP B C 1
ATOM 4292 O O . ASP B 1 211 ? -11.82 -9.844 2.529 1 94.56 211 ASP B O 1
ATOM 4296 N N . GLN B 1 212 ? -12.523 -8.578 4.27 1 94.25 212 GLN B N 1
ATOM 4297 C CA . GLN B 1 212 ? -11.461 -7.594 4.113 1 94.25 212 GLN B CA 1
ATOM 4298 C C . GLN B 1 212 ? -10.094 -8.234 4.328 1 94.25 212 GLN B C 1
ATOM 4300 O O . GLN B 1 212 ? -9.953 -9.188 5.098 1 94.25 212 GLN B O 1
ATOM 4305 N N . VAL B 1 213 ? -9.125 -7.676 3.684 1 96.25 213 VAL B N 1
ATOM 4306 C CA . VAL B 1 213 ? -7.77 -8.211 3.732 1 96.25 213 VAL B CA 1
ATOM 4307 C C . VAL B 1 213 ? -7.094 -7.785 5.035 1 96.25 213 VAL B C 1
ATOM 4309 O O . VAL B 1 213 ? -7.168 -6.617 5.426 1 96.25 213 VAL B O 1
ATOM 4312 N N . SER B 1 214 ? -6.445 -8.719 5.652 1 95.62 214 SER B N 1
ATOM 4313 C CA . SER B 1 214 ? -5.734 -8.438 6.898 1 95.62 214 SER B CA 1
ATOM 4314 C C . SER B 1 214 ? -4.254 -8.195 6.645 1 95.62 214 SER B C 1
ATOM 4316 O O . SER B 1 214 ? -3.604 -7.457 7.391 1 95.62 214 SER B O 1
ATOM 4318 N N . LEU B 1 215 ? -3.766 -8.844 5.648 1 95.94 215 LEU B N 1
ATOM 4319 C CA . LEU B 1 215 ? -2.336 -8.758 5.379 1 95.94 215 LEU B CA 1
ATOM 4320 C C . LEU B 1 215 ? -2.061 -8.797 3.879 1 95.94 215 LEU B C 1
ATOM 4322 O O . LEU B 1 215 ? -2.711 -9.547 3.145 1 95.94 215 LEU B O 1
ATOM 4326 N N . TYR B 1 216 ? -1.185 -7.973 3.434 1 97 216 TYR B N 1
ATOM 4327 C CA . TYR B 1 216 ? -0.692 -7.922 2.061 1 97 216 TYR B CA 1
ATOM 4328 C C . TYR B 1 216 ? 0.765 -8.367 1.988 1 97 216 TYR B C 1
ATOM 4330 O O . TYR B 1 216 ? 1.62 -7.82 2.691 1 97 216 TYR B O 1
ATOM 4338 N N . LEU B 1 217 ? 1.025 -9.359 1.218 1 97.19 217 LEU B N 1
ATOM 4339 C CA . LEU B 1 217 ? 2.385 -9.844 1.005 1 97.19 217 LEU B CA 1
ATOM 4340 C C . LEU B 1 217 ? 2.848 -9.555 -0.421 1 97.19 217 LEU B C 1
ATOM 4342 O O . LEU B 1 217 ? 2.424 -10.234 -1.361 1 97.19 217 LEU B O 1
ATOM 4346 N N . GLY B 1 218 ? 3.697 -8.539 -0.511 1 95 218 GLY B N 1
ATOM 4347 C CA . GLY B 1 218 ? 4.246 -8.148 -1.8 1 95 218 GLY B CA 1
ATOM 4348 C C . GLY B 1 218 ? 5.684 -8.586 -1.994 1 95 218 GLY B C 1
ATOM 4349 O O . GLY B 1 218 ? 6.23 -9.328 -1.175 1 95 218 GLY B O 1
ATOM 4350 N N . SER B 1 219 ? 6.266 -8.195 -3.127 1 90.31 219 SER B N 1
ATOM 4351 C CA . SER B 1 219 ? 7.633 -8.578 -3.469 1 90.31 219 SER B CA 1
ATOM 4352 C C . SER B 1 219 ? 8.586 -7.398 -3.295 1 90.31 219 SER B C 1
ATOM 4354 O O . SER B 1 219 ? 8.25 -6.406 -2.648 1 90.31 219 SER B O 1
ATOM 4356 N N . HIS B 1 220 ? 9.758 -7.512 -3.859 1 85.44 220 HIS B N 1
ATOM 4357 C CA . HIS B 1 220 ? 10.867 -6.574 -3.719 1 85.44 220 HIS B CA 1
ATOM 4358 C C . HIS B 1 220 ? 10.547 -5.242 -4.391 1 85.44 220 HIS B C 1
ATOM 4360 O O . HIS B 1 220 ? 11.25 -4.25 -4.176 1 85.44 220 HIS B O 1
ATOM 4366 N N . LYS B 1 221 ? 9.477 -5.102 -5.09 1 83.44 221 LYS B N 1
ATOM 4367 C CA . LYS B 1 221 ? 9.141 -3.859 -5.773 1 83.44 221 LYS B CA 1
ATOM 4368 C C . LYS B 1 221 ? 8.617 -2.814 -4.793 1 83.44 221 LYS B C 1
ATOM 4370 O O . LYS B 1 221 ? 8.625 -1.617 -5.082 1 83.44 221 LYS B O 1
ATOM 4375 N N . PHE B 1 222 ? 8.164 -3.148 -3.689 1 90.19 222 PHE B N 1
ATOM 4376 C CA . PHE B 1 222 ? 7.715 -2.289 -2.602 1 90.19 222 PHE B CA 1
ATOM 4377 C C . PHE B 1 222 ? 6.605 -1.355 -3.07 1 90.19 222 PHE B C 1
ATOM 4379 O O . PHE B 1 222 ? 6.688 -0.139 -2.887 1 90.19 222 PHE B O 1
ATOM 4386 N N . THR B 1 223 ? 5.652 -1.859 -3.717 1 92.56 223 THR B N 1
ATOM 4387 C CA . THR B 1 223 ? 4.402 -1.256 -4.168 1 92.56 223 THR B CA 1
ATOM 4388 C C . THR B 1 223 ? 3.209 -2.123 -3.771 1 92.56 223 THR B C 1
ATOM 4390 O O . THR B 1 223 ? 3.377 -3.17 -3.143 1 92.56 223 THR B O 1
ATOM 4393 N N . THR B 1 224 ? 2.078 -1.647 -4.055 1 92.94 224 THR B N 1
ATOM 4394 C CA . THR B 1 224 ? 0.894 -2.473 -3.838 1 92.94 224 THR B CA 1
ATOM 4395 C C . THR B 1 224 ? 0.212 -2.799 -5.164 1 92.94 224 THR B C 1
ATOM 4397 O O . THR B 1 224 ? -1.018 -2.807 -5.25 1 92.94 224 THR B O 1
ATOM 4400 N N . GLN B 1 225 ? 1.021 -3.027 -6.086 1 86.94 225 GLN B N 1
ATOM 4401 C CA . GLN B 1 225 ? 0.487 -3.389 -7.395 1 86.94 225 GLN B CA 1
ATOM 4402 C C . GLN B 1 225 ? -0.449 -4.59 -7.293 1 86.94 225 GLN B C 1
ATOM 4404 O O . GLN B 1 225 ? -0.137 -5.57 -6.617 1 86.94 225 GLN B O 1
ATOM 4409 N N . GLY B 1 226 ? -1.593 -4.469 -7.941 1 81.38 226 GLY B N 1
ATOM 4410 C CA . GLY B 1 226 ? -2.549 -5.562 -7.965 1 81.38 226 GLY B CA 1
ATOM 4411 C C . GLY B 1 226 ? -3.43 -5.617 -6.73 1 81.38 226 GLY B C 1
ATOM 4412 O O . GLY B 1 226 ? -4.27 -6.508 -6.602 1 81.38 226 GLY B O 1
ATOM 4413 N N . ARG B 1 227 ? -3.238 -4.699 -5.832 1 88.94 227 ARG B N 1
ATOM 4414 C CA . ARG B 1 227 ? -4.066 -4.66 -4.633 1 88.94 227 ARG B CA 1
ATOM 4415 C C . ARG B 1 227 ? -5.547 -4.539 -4.992 1 88.94 227 ARG B C 1
ATOM 4417 O O . ARG B 1 227 ? -5.945 -3.6 -5.684 1 88.94 227 ARG B O 1
ATOM 4424 N N . PRO B 1 228 ? -6.328 -5.438 -4.531 1 90.31 228 PRO B N 1
ATOM 4425 C CA . PRO B 1 228 ? -7.75 -5.391 -4.883 1 90.31 228 PRO B CA 1
ATOM 4426 C C . PRO B 1 228 ? -8.5 -4.273 -4.168 1 90.31 228 PRO B C 1
ATOM 4428 O O . PRO B 1 228 ? -8.617 -4.289 -2.939 1 90.31 228 PRO B O 1
ATOM 4431 N N . ILE B 1 229 ? -9.109 -3.504 -4.859 1 88 229 ILE B N 1
ATOM 4432 C CA . ILE B 1 229 ? -9.688 -2.273 -4.332 1 88 229 ILE B CA 1
ATOM 4433 C C . ILE B 1 229 ? -10.891 -2.605 -3.449 1 88 229 ILE B C 1
ATOM 4435 O O . ILE B 1 229 ? -11.078 -2 -2.391 1 88 229 ILE B O 1
ATOM 4439 N N . LEU B 1 230 ? -11.695 -3.578 -3.766 1 90.31 230 LEU B N 1
ATOM 4440 C CA . LEU B 1 230 ? -12.961 -3.846 -3.086 1 90.31 230 LEU B CA 1
ATOM 4441 C C . LEU B 1 230 ? -12.719 -4.426 -1.696 1 90.31 230 LEU B C 1
ATOM 4443 O O . LEU B 1 230 ? -13.508 -4.203 -0.779 1 90.31 230 LEU B O 1
ATOM 4447 N N . ILE B 1 231 ? -11.648 -5.145 -1.569 1 93.69 231 ILE B N 1
ATOM 4448 C CA . ILE B 1 231 ? -11.453 -5.828 -0.295 1 93.69 231 ILE B CA 1
ATOM 4449 C C . ILE B 1 231 ? -10.266 -5.215 0.44 1 93.69 231 ILE B C 1
ATOM 4451 O O . ILE B 1 231 ? -9.867 -5.699 1.504 1 93.69 231 ILE B O 1
ATOM 4455 N N . CYS B 1 232 ? -9.664 -4.176 -0.133 1 92.75 232 CYS B N 1
ATOM 4456 C CA . CYS B 1 232 ? -8.594 -3.41 0.492 1 92.75 232 CYS B CA 1
ATOM 4457 C C . CYS B 1 232 ? -8.906 -1.919 0.476 1 92.75 232 CYS B C 1
ATOM 4459 O O . CYS B 1 232 ? -8 -1.09 0.376 1 92.75 232 CYS B O 1
ATOM 4461 N N . ASP B 1 233 ? -10.141 -1.558 0.478 1 88.44 233 ASP B N 1
ATOM 4462 C CA . ASP B 1 233 ? -10.539 -0.176 0.223 1 88.44 233 ASP B CA 1
ATOM 4463 C C . ASP B 1 233 ? -10.07 0.745 1.349 1 88.44 233 ASP B C 1
ATOM 4465 O O . ASP B 1 233 ? -9.727 1.903 1.107 1 88.44 233 ASP B O 1
ATOM 4469 N N . LYS B 1 234 ? -9.906 0.247 2.512 1 86.81 234 LYS B N 1
ATOM 4470 C CA . LYS B 1 234 ? -9.523 1.083 3.645 1 86.81 234 LYS B CA 1
ATOM 4471 C C . LYS B 1 234 ? -8 1.218 3.73 1 86.81 234 LYS B C 1
ATOM 4473 O O . LYS B 1 234 ? -7.492 2.121 4.398 1 86.81 234 LYS B O 1
ATOM 4478 N N . GLY B 1 235 ? -7.324 0.258 3.164 1 90.5 235 GLY B N 1
ATOM 4479 C CA . GLY B 1 235 ? -5.871 0.283 3.203 1 90.5 235 GLY B CA 1
ATOM 4480 C C . GLY B 1 235 ? -5.309 -0.06 4.57 1 90.5 235 GLY B C 1
ATOM 4481 O O . GLY B 1 235 ? -4.188 0.337 4.902 1 90.5 235 GLY B O 1
ATOM 4482 N N . ASN B 1 236 ? -6.031 -0.812 5.418 1 89.25 236 ASN B N 1
ATOM 4483 C CA . ASN B 1 236 ? -5.625 -1.083 6.793 1 89.25 236 ASN B CA 1
ATOM 4484 C C . ASN B 1 236 ? -4.816 -2.373 6.895 1 89.25 236 ASN B C 1
ATOM 4486 O O . ASN B 1 236 ? -4.309 -2.709 7.965 1 89.25 236 ASN B O 1
ATOM 4490 N N . GLU B 1 237 ? -4.734 -3.086 5.816 1 94.19 237 GLU B N 1
ATOM 4491 C CA . GLU B 1 237 ? -3.986 -4.34 5.883 1 94.19 237 GLU B CA 1
ATOM 4492 C C . GLU B 1 237 ? -2.512 -4.086 6.184 1 94.19 237 GLU B C 1
ATOM 4494 O O . GLU B 1 237 ? -1.938 -3.102 5.711 1 94.19 237 GLU B O 1
ATOM 4499 N N . ASP B 1 238 ? -1.944 -4.977 7.004 1 95.19 238 ASP B N 1
ATOM 4500 C CA . ASP B 1 238 ? -0.511 -4.906 7.27 1 95.19 238 ASP B CA 1
ATOM 4501 C C . ASP B 1 238 ? 0.295 -5.281 6.027 1 95.19 238 ASP B C 1
ATOM 4503 O O . ASP B 1 238 ? -0.029 -6.254 5.34 1 95.19 238 ASP B O 1
ATOM 4507 N N . LEU B 1 239 ? 1.29 -4.504 5.762 1 96.44 239 LEU B N 1
ATOM 4508 C CA . LEU B 1 239 ? 2.078 -4.734 4.555 1 96.44 239 LEU B CA 1
ATOM 4509 C C . LEU B 1 239 ? 3.365 -5.484 4.879 1 96.44 239 LEU B C 1
ATOM 4511 O O . LEU B 1 239 ? 4.043 -5.164 5.855 1 96.44 239 LEU B O 1
ATOM 4515 N N . TYR B 1 240 ? 3.658 -6.465 4.098 1 96.62 240 TYR B N 1
ATOM 4516 C CA . TYR B 1 240 ? 4.906 -7.215 4.141 1 96.62 240 TYR B CA 1
ATOM 4517 C C . TYR B 1 240 ? 5.496 -7.383 2.746 1 96.62 240 TYR B C 1
ATOM 4519 O O . TYR B 1 240 ? 4.758 -7.562 1.773 1 96.62 240 TYR B O 1
ATOM 4527 N N . TYR B 1 241 ? 6.816 -7.391 2.713 1 95.12 241 TYR B N 1
ATOM 4528 C CA . TYR B 1 241 ? 7.484 -7.504 1.423 1 95.12 241 TYR B CA 1
ATOM 4529 C C . TYR B 1 241 ? 8.695 -8.43 1.515 1 95.12 241 TYR B C 1
ATOM 4531 O O . TYR B 1 241 ? 9.57 -8.234 2.361 1 95.12 241 TYR B O 1
ATOM 4539 N N . SER B 1 242 ? 8.703 -9.391 0.651 1 93.44 242 SER B N 1
ATOM 4540 C CA . SER B 1 242 ? 9.945 -10.141 0.514 1 93.44 242 SER B CA 1
ATOM 4541 C C . SER B 1 242 ? 11.062 -9.258 -0.046 1 93.44 242 SER B C 1
ATOM 4543 O O . SER B 1 242 ? 10.797 -8.305 -0.781 1 93.44 242 SER B O 1
ATOM 4545 N N . ILE B 1 243 ? 12.227 -9.648 0.305 1 90.88 243 ILE B N 1
ATOM 4546 C CA . ILE B 1 243 ? 13.367 -8.875 -0.18 1 90.88 243 ILE B CA 1
ATOM 4547 C C . ILE B 1 243 ? 13.609 -9.188 -1.654 1 90.88 243 ILE B C 1
ATOM 4549 O O . ILE B 1 243 ? 14 -8.305 -2.426 1 90.88 243 ILE B O 1
ATOM 4553 N N . GLY B 1 244 ? 13.414 -10.391 -2.02 1 85.81 244 GLY B N 1
ATOM 4554 C CA . GLY B 1 244 ? 13.5 -10.82 -3.406 1 85.81 244 GLY B CA 1
ATOM 4555 C C . GLY B 1 244 ? 12.164 -11.25 -3.979 1 85.81 244 GLY B C 1
ATOM 4556 O O . GLY B 1 244 ? 11.117 -11.062 -3.348 1 85.81 244 GLY B O 1
ATOM 4557 N N . SER B 1 245 ? 12.242 -11.68 -5.176 1 85.5 245 SER B N 1
ATOM 4558 C CA . SER B 1 245 ? 11.031 -12.25 -5.766 1 85.5 245 SER B CA 1
ATOM 4559 C C . SER B 1 245 ? 10.469 -13.367 -4.898 1 85.5 245 SER B C 1
ATOM 4561 O O . SER B 1 245 ? 11.188 -13.953 -4.09 1 85.5 245 SER B O 1
ATOM 4563 N N . HIS B 1 246 ? 9.211 -13.586 -5.02 1 89.56 246 HIS B N 1
ATOM 4564 C CA . HIS B 1 246 ? 8.523 -14.531 -4.148 1 89.56 246 HIS B CA 1
ATOM 4565 C C . HIS B 1 246 ? 9.016 -15.953 -4.398 1 89.56 246 HIS B C 1
ATOM 4567 O O . HIS B 1 246 ? 8.789 -16.844 -3.574 1 89.56 246 HIS B O 1
ATOM 4573 N N . GLU B 1 247 ? 9.648 -16.156 -5.441 1 85.56 247 GLU B N 1
ATOM 4574 C CA . GLU B 1 247 ? 10.242 -17.469 -5.695 1 85.56 247 GLU B CA 1
ATOM 4575 C C . GLU B 1 247 ? 11.234 -17.844 -4.602 1 85.56 247 GLU B C 1
ATOM 4577 O O . GLU B 1 247 ? 11.508 -19.016 -4.383 1 85.56 247 GLU B O 1
ATOM 4582 N N . TYR B 1 248 ? 11.695 -16.922 -3.918 1 87.69 248 TYR B N 1
ATOM 4583 C CA . TYR B 1 248 ? 12.727 -17.156 -2.912 1 87.69 248 TYR B CA 1
ATOM 4584 C C . TYR B 1 248 ? 12.141 -17.109 -1.508 1 87.69 248 TYR B C 1
ATOM 4586 O O . TYR B 1 248 ? 12.844 -17.344 -0.524 1 87.69 248 TYR B O 1
ATOM 4594 N N . LEU B 1 249 ? 10.914 -16.75 -1.428 1 91.19 249 LEU B N 1
ATOM 4595 C CA . LEU B 1 249 ? 10.297 -16.703 -0.109 1 91.19 249 LEU B CA 1
ATOM 4596 C C . LEU B 1 249 ? 10.227 -18.109 0.503 1 91.19 249 LEU B C 1
ATOM 4598 O O . LEU B 1 249 ? 9.648 -19.016 -0.089 1 91.19 249 LEU B O 1
ATOM 4602 N N . SER B 1 250 ? 10.773 -18.281 1.642 1 94.44 250 SER B N 1
ATOM 4603 C CA . SER B 1 250 ? 10.781 -19.578 2.314 1 94.44 250 SER B CA 1
ATOM 4604 C C . SER B 1 250 ? 9.602 -19.703 3.271 1 94.44 250 SER B C 1
ATOM 4606 O O . SER B 1 250 ? 8.945 -18.719 3.596 1 94.44 250 SER B O 1
ATOM 4608 N N . LYS B 1 251 ? 9.406 -20.938 3.688 1 96.69 251 LYS B N 1
ATOM 4609 C CA . LYS B 1 251 ? 8.406 -21.203 4.719 1 96.69 251 LYS B CA 1
ATOM 4610 C C . LYS B 1 251 ? 8.703 -20.422 5.992 1 96.69 251 LYS B C 1
ATOM 4612 O O . LYS B 1 251 ? 7.793 -19.859 6.605 1 96.69 251 LYS B O 1
ATOM 4617 N N . ASN B 1 252 ? 9.969 -20.375 6.289 1 96.12 252 ASN B N 1
ATOM 4618 C CA . ASN B 1 252 ? 10.375 -19.625 7.477 1 96.12 252 ASN B CA 1
ATOM 4619 C C . ASN B 1 252 ? 10.078 -18.125 7.324 1 96.12 252 ASN B C 1
ATOM 4621 O O . ASN B 1 252 ? 9.672 -17.469 8.281 1 96.12 252 ASN B O 1
ATOM 4625 N N . GLY B 1 253 ? 10.328 -17.625 6.156 1 95.81 253 GLY B N 1
ATOM 4626 C CA . GLY B 1 253 ? 9.969 -16.234 5.895 1 95.81 253 GLY B CA 1
ATOM 4627 C C . GLY B 1 253 ? 8.492 -15.953 6.105 1 95.81 253 GLY B C 1
ATOM 4628 O O . GLY B 1 253 ? 8.125 -14.953 6.723 1 95.81 253 GLY B O 1
ATOM 4629 N N . PHE B 1 254 ? 7.664 -16.891 5.652 1 97.88 254 PHE B N 1
ATOM 4630 C CA . PHE B 1 254 ? 6.227 -16.719 5.82 1 97.88 254 PHE B CA 1
ATOM 4631 C C . PHE B 1 254 ? 5.836 -16.828 7.293 1 97.88 254 PHE B C 1
ATOM 4633 O O . PHE B 1 254 ? 4.984 -16.078 7.77 1 97.88 254 PHE B O 1
ATOM 4640 N N . ARG B 1 255 ? 6.449 -17.688 7.988 1 97.94 255 ARG B N 1
ATOM 4641 C CA . ARG B 1 255 ? 6.164 -17.828 9.414 1 97.94 255 ARG B CA 1
ATOM 4642 C C . ARG B 1 255 ? 6.566 -16.578 10.18 1 97.94 255 ARG B C 1
ATOM 4644 O O . ARG B 1 255 ? 5.918 -16.203 11.164 1 97.94 255 ARG B O 1
ATOM 4651 N N . LYS B 1 256 ? 7.605 -15.883 9.758 1 96.94 256 LYS B N 1
ATOM 4652 C CA . LYS B 1 256 ? 7.961 -14.602 10.359 1 96.94 256 LYS B CA 1
ATOM 4653 C C . LYS B 1 256 ? 6.844 -13.578 10.18 1 96.94 256 LYS B C 1
ATOM 4655 O O . LYS B 1 256 ? 6.523 -12.836 11.102 1 96.94 256 LYS B O 1
ATOM 4660 N N . VAL B 1 257 ? 6.309 -13.555 8.984 1 97.31 257 VAL B N 1
ATOM 4661 C CA . VAL B 1 257 ? 5.188 -12.672 8.695 1 97.31 257 VAL B CA 1
ATOM 4662 C C . VAL B 1 257 ? 4.027 -12.984 9.633 1 97.31 257 VAL B C 1
ATOM 4664 O O . VAL B 1 257 ? 3.469 -12.086 10.266 1 97.31 257 VAL B O 1
ATOM 4667 N N . LEU B 1 258 ? 3.717 -14.258 9.75 1 97.44 258 LEU B N 1
ATOM 4668 C CA . LEU B 1 258 ? 2.611 -14.672 10.609 1 97.44 258 LEU B CA 1
ATOM 4669 C C . LEU B 1 258 ? 2.871 -14.289 12.062 1 97.44 258 LEU B C 1
ATOM 4671 O O . LEU B 1 258 ? 1.976 -13.789 12.742 1 97.44 258 LEU B O 1
ATOM 4675 N N . PHE B 1 259 ? 4.051 -14.523 12.484 1 96.5 259 PHE B N 1
ATOM 4676 C CA . PHE B 1 259 ? 4.383 -14.219 13.867 1 96.5 259 PHE B CA 1
ATOM 4677 C C . PHE B 1 259 ? 4.211 -12.734 14.156 1 96.5 259 PHE B C 1
ATOM 4679 O O . PHE B 1 259 ? 3.627 -12.352 15.172 1 96.5 259 PHE B O 1
ATOM 4686 N N . ASP B 1 260 ? 4.734 -11.914 13.305 1 95.69 260 ASP B N 1
ATOM 4687 C CA . ASP B 1 260 ? 4.566 -10.477 13.484 1 95.69 260 ASP B CA 1
ATOM 4688 C C . ASP B 1 260 ? 3.088 -10.094 13.508 1 95.69 260 ASP B C 1
ATOM 4690 O O . ASP B 1 260 ? 2.633 -9.414 14.43 1 95.69 260 ASP B O 1
ATOM 4694 N N . LYS B 1 261 ? 2.344 -10.555 12.531 1 95.25 261 LYS B N 1
ATOM 4695 C CA . LYS B 1 261 ? 0.924 -10.25 12.383 1 95.25 261 LYS B CA 1
ATOM 4696 C C . LYS B 1 261 ? 0.145 -10.625 13.641 1 95.25 261 LYS B C 1
ATOM 4698 O O . LYS B 1 261 ? -0.71 -9.867 14.102 1 95.25 261 LYS B O 1
ATOM 4703 N N . LEU B 1 262 ? 0.482 -11.727 14.188 1 94.44 262 LEU B N 1
ATOM 4704 C CA . LEU B 1 262 ? -0.339 -12.312 15.242 1 94.44 262 LEU B CA 1
ATOM 4705 C C . LEU B 1 262 ? 0.083 -11.789 16.609 1 94.44 262 LEU B C 1
ATOM 4707 O O . LEU B 1 262 ? -0.747 -11.656 17.516 1 94.44 262 LEU B O 1
ATOM 4711 N N . PHE B 1 263 ? 1.347 -11.453 16.75 1 91.81 263 PHE B N 1
ATOM 4712 C CA . PHE B 1 263 ? 1.823 -11.242 18.109 1 91.81 263 PHE B CA 1
ATOM 4713 C C . PHE B 1 263 ? 2.479 -9.875 18.234 1 91.81 263 PHE B C 1
ATOM 4715 O O . PHE B 1 263 ? 2.393 -9.234 19.297 1 91.81 263 PHE B O 1
ATOM 4722 N N . CYS B 1 264 ? 3.154 -9.375 17.219 1 91.12 264 CYS B N 1
ATOM 4723 C CA . CYS B 1 264 ? 3.941 -8.156 17.391 1 91.12 264 CYS B CA 1
ATOM 4724 C C . CYS B 1 264 ? 3.133 -6.93 16.984 1 91.12 264 CYS B C 1
ATOM 4726 O O . CYS B 1 264 ? 3.055 -5.961 17.75 1 91.12 264 CYS B O 1
ATOM 4728 N N . ARG B 1 265 ? 2.525 -6.926 15.773 1 87.19 265 ARG B N 1
ATOM 4729 C CA . ARG B 1 265 ? 1.839 -5.773 15.195 1 87.19 265 ARG B CA 1
ATOM 4730 C C . ARG B 1 265 ? 0.676 -5.332 16.078 1 87.19 265 ARG B C 1
ATOM 4732 O O . ARG B 1 265 ? 0.313 -4.152 16.094 1 87.19 265 ARG B O 1
ATOM 4739 N N . LYS B 1 266 ? 0.077 -6.152 16.75 1 71.25 266 LYS B N 1
ATOM 4740 C CA . LYS B 1 266 ? -1.1 -5.859 17.562 1 71.25 266 LYS B CA 1
ATOM 4741 C C . LYS B 1 266 ? -0.773 -4.848 18.656 1 71.25 266 LYS B C 1
ATOM 4743 O O . LYS B 1 266 ? -1.623 -4.039 19.031 1 71.25 266 LYS B O 1
ATOM 4748 N N . VAL B 1 267 ? 0.455 -4.82 19.094 1 59.47 267 VAL B N 1
ATOM 4749 C CA . VAL B 1 267 ? 0.88 -3.91 20.156 1 59.47 267 VAL B CA 1
ATOM 4750 C C . VAL B 1 267 ? 0.946 -2.484 19.609 1 59.47 267 VAL B C 1
ATOM 4752 O O . VAL B 1 267 ? 0.574 -1.533 20.312 1 59.47 267 VAL B O 1
ATOM 4755 N N . ALA B 1 268 ? 1.499 -2.385 18.406 1 55.03 268 ALA B N 1
ATOM 4756 C CA . ALA B 1 268 ? 1.621 -1.076 17.766 1 55.03 268 ALA B CA 1
ATOM 4757 C C . ALA B 1 268 ? 0.272 -0.364 17.719 1 55.03 268 ALA B C 1
ATOM 4759 O O . ALA B 1 268 ? 0.212 0.867 17.75 1 55.03 268 ALA B O 1
ATOM 4760 N N . ASN B 1 269 ? -0.657 -1.24 17.688 1 54.88 269 ASN B N 1
ATOM 4761 C CA . ASN B 1 269 ? -2 -0.679 17.578 1 54.88 269 ASN B CA 1
ATOM 4762 C C . ASN B 1 269 ? -2.586 -0.367 18.953 1 54.88 269 ASN B C 1
ATOM 4764 O O . ASN B 1 269 ? -3.734 0.068 19.062 1 54.88 269 ASN B O 1
ATOM 4768 N N . ALA B 1 270 ? -1.732 -0.697 19.938 1 52.47 270 ALA B N 1
ATOM 4769 C CA . ALA B 1 270 ? -2.236 -0.381 21.266 1 52.47 270 ALA B CA 1
ATOM 4770 C C . ALA B 1 270 ? -2.426 1.124 21.438 1 52.47 270 ALA B C 1
ATOM 4772 O O . ALA B 1 270 ? -1.655 1.919 20.891 1 52.47 270 ALA B O 1
ATOM 4773 N N . LYS B 1 271 ? -3.549 1.408 21.984 1 57.75 271 LYS B N 1
ATOM 4774 C CA . LYS B 1 271 ? -4.051 2.764 22.188 1 57.75 271 LYS B CA 1
ATOM 4775 C C . LYS B 1 271 ? -3.1 3.578 23.062 1 57.75 271 LYS B C 1
ATOM 4777 O O . LYS B 1 271 ? -2.646 3.104 24.094 1 57.75 271 LYS B O 1
ATOM 4782 N N . GLU B 1 272 ? -2.521 4.539 22.469 1 57 272 GLU B N 1
ATOM 4783 C CA . GLU B 1 272 ? -1.594 5.488 23.078 1 57 272 GLU B CA 1
ATOM 4784 C C . GLU B 1 272 ? -1.984 5.793 24.516 1 57 272 GLU B C 1
ATOM 4786 O O . GLU B 1 272 ? -1.118 5.973 25.375 1 57 272 GLU B O 1
ATOM 4791 N N . TYR B 1 273 ? -3.27 5.613 24.703 1 58.34 273 TYR B N 1
ATOM 4792 C CA . TYR B 1 273 ? -3.73 6.039 26.031 1 58.34 273 TYR B CA 1
ATOM 4793 C C . TYR B 1 273 ? -3.391 4.992 27.078 1 58.34 273 TYR B C 1
ATOM 4795 O O . TYR B 1 273 ? -3.443 5.277 28.281 1 58.34 273 TYR B O 1
ATOM 4803 N N . GLN B 1 274 ? -2.977 3.898 26.609 1 65.38 274 GLN B N 1
ATOM 4804 C CA . GLN B 1 274 ? -2.65 2.846 27.562 1 65.38 274 GLN B CA 1
ATOM 4805 C C . GLN B 1 274 ? -1.154 2.814 27.859 1 65.38 274 GLN B C 1
ATOM 4807 O O . GLN B 1 274 ? -0.702 2.062 28.719 1 65.38 274 GLN B O 1
ATOM 4812 N N . LEU B 1 275 ? -0.563 3.766 27.25 1 71.31 275 LEU B N 1
ATOM 4813 C CA . LEU B 1 275 ? 0.885 3.744 27.422 1 71.31 275 LEU B CA 1
ATOM 4814 C C . LEU B 1 275 ? 1.302 4.551 28.641 1 71.31 275 LEU B C 1
ATOM 4816 O O . LEU B 1 275 ? 0.689 5.574 28.953 1 71.31 275 LEU B O 1
ATOM 4820 N N . LYS B 1 276 ? 2.25 4.07 29.391 1 75.06 276 LYS B N 1
ATOM 4821 C CA . LYS B 1 276 ? 2.84 4.777 30.516 1 75.06 276 LYS B CA 1
ATOM 4822 C C . LYS B 1 276 ? 3.801 5.867 30.047 1 75.06 276 LYS B C 1
ATOM 4824 O O . LYS B 1 276 ? 4.262 5.844 28.906 1 75.06 276 LYS B O 1
ATOM 4829 N N . ILE B 1 277 ? 4.02 6.738 30.906 1 76.38 277 ILE B N 1
ATOM 4830 C CA . ILE B 1 277 ?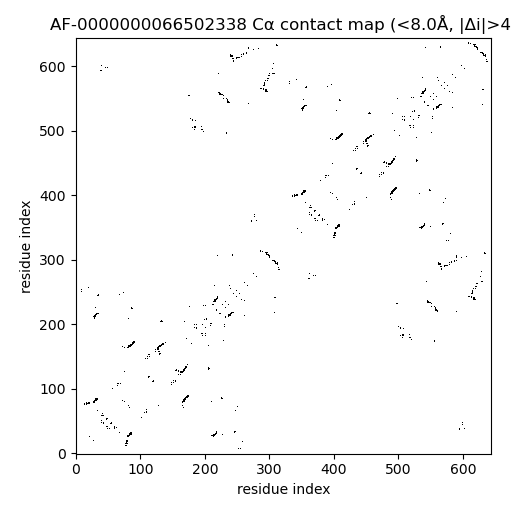 4.895 7.863 30.594 1 76.38 277 ILE B CA 1
ATOM 4831 C C . ILE B 1 277 ? 6.262 7.348 30.156 1 76.38 277 ILE B C 1
ATOM 4833 O O . ILE B 1 277 ? 6.859 7.875 29.203 1 76.38 277 ILE B O 1
ATOM 4837 N N . HIS B 1 278 ? 6.68 6.352 30.859 1 80.69 278 HIS B N 1
ATOM 4838 C CA . HIS B 1 278 ? 7.977 5.77 30.516 1 80.69 278 HIS B CA 1
ATOM 4839 C C . HIS B 1 278 ? 7.98 5.223 29.094 1 80.69 278 HIS B C 1
ATOM 4841 O O . HIS B 1 278 ? 8.938 5.43 28.344 1 80.69 278 HIS B O 1
ATOM 4847 N N . ASP B 1 279 ? 6.934 4.555 28.672 1 79.69 279 ASP B N 1
ATOM 4848 C CA . ASP B 1 279 ? 6.809 3.992 27.328 1 79.69 279 ASP B CA 1
ATOM 4849 C C . ASP B 1 279 ? 6.82 5.094 26.266 1 79.69 279 ASP B C 1
ATOM 4851 O O . ASP B 1 279 ? 7.484 4.957 25.234 1 79.69 279 ASP B O 1
ATOM 4855 N N . ILE B 1 280 ? 6.246 6.145 26.594 1 80.31 280 ILE B N 1
ATOM 4856 C CA . ILE B 1 280 ? 6.145 7.27 25.672 1 80.31 280 ILE B CA 1
ATOM 4857 C C . ILE B 1 280 ? 7.523 7.898 25.469 1 80.31 280 ILE B C 1
ATOM 4859 O O . ILE B 1 280 ? 7.898 8.234 24.344 1 80.31 280 ILE B O 1
ATOM 4863 N N . LYS B 1 281 ? 8.219 8.055 26.578 1 83.56 281 LYS B N 1
ATOM 4864 C CA . LYS B 1 281 ? 9.555 8.633 26.484 1 83.56 281 LYS B CA 1
ATOM 4865 C C . LYS B 1 281 ? 10.477 7.766 25.625 1 83.56 281 LYS B C 1
ATOM 4867 O O . LYS B 1 281 ? 11.227 8.281 24.797 1 83.56 281 LYS B O 1
ATOM 4872 N N . MET B 1 282 ? 10.383 6.52 25.797 1 84.94 282 MET B N 1
ATOM 4873 C CA . MET B 1 282 ? 11.211 5.594 25.016 1 84.94 282 MET B CA 1
ATOM 4874 C C . MET B 1 282 ? 10.82 5.621 23.547 1 84.94 282 MET B C 1
ATOM 4876 O O . MET B 1 282 ? 11.688 5.586 22.672 1 84.94 282 MET B O 1
ATOM 4880 N N . MET B 1 283 ? 9.609 5.688 23.328 1 85.5 283 MET B N 1
ATOM 4881 C CA . MET B 1 283 ? 9.117 5.754 21.953 1 85.5 283 MET B CA 1
ATOM 4882 C C . MET B 1 283 ? 9.586 7.031 21.266 1 85.5 283 MET B C 1
ATOM 4884 O O . MET B 1 283 ? 10.031 7 20.125 1 85.5 283 MET B O 1
ATOM 4888 N N . LYS B 1 284 ? 9.469 8.102 21.984 1 84.94 284 LYS B N 1
ATOM 4889 C CA . LYS B 1 284 ? 9.906 9.383 21.453 1 84.94 284 LYS B CA 1
ATOM 4890 C C . LYS B 1 284 ? 11.391 9.344 21.094 1 84.94 284 LYS B C 1
ATOM 4892 O O . LYS B 1 284 ? 11.797 9.812 20.031 1 84.94 284 LYS B O 1
ATOM 4897 N N . GLN B 1 285 ? 12.156 8.828 22.016 1 88.44 285 GLN B N 1
ATOM 4898 C CA . GLN B 1 285 ? 13.594 8.727 21.766 1 88.44 285 GLN B CA 1
ATOM 4899 C C . GLN B 1 285 ? 13.891 7.855 20.547 1 88.44 285 GLN B C 1
ATOM 4901 O O . GLN B 1 285 ? 14.758 8.18 19.734 1 88.44 285 GLN B O 1
ATOM 4906 N N . PHE B 1 286 ? 13.18 6.844 20.453 1 89.69 286 PHE B N 1
ATOM 4907 C CA . PHE B 1 286 ? 13.328 5.961 19.297 1 89.69 286 PHE B CA 1
ATOM 4908 C C . PHE B 1 286 ? 12.992 6.695 18 1 89.69 286 PHE B C 1
ATOM 4910 O O . PHE B 1 286 ? 13.727 6.594 17.016 1 89.69 286 PHE B O 1
ATOM 4917 N N . TYR B 1 287 ? 11.867 7.418 18 1 88.19 287 TYR B N 1
ATOM 4918 C CA . TYR B 1 287 ? 11.453 8.164 16.812 1 88.19 287 TYR B CA 1
ATOM 4919 C C . TYR B 1 287 ? 12.469 9.242 16.453 1 88.19 287 TYR B C 1
ATOM 4921 O O . TYR B 1 287 ? 12.789 9.438 15.289 1 88.19 287 TYR B O 1
ATOM 4929 N N . LEU B 1 288 ? 13.023 9.867 17.469 1 91.06 288 LEU B N 1
ATOM 4930 C CA . LEU B 1 288 ? 14.016 10.914 17.234 1 91.06 288 LEU B CA 1
ATOM 4931 C C . LEU B 1 288 ? 15.297 10.328 16.656 1 91.06 288 LEU B C 1
ATOM 4933 O O . LEU B 1 288 ? 15.875 10.891 15.719 1 91.06 288 LEU B O 1
ATOM 4937 N N . ASN B 1 289 ? 15.695 9.148 17.156 1 92.75 289 ASN B N 1
ATOM 4938 C CA . ASN B 1 289 ? 16.891 8.484 16.656 1 92.75 289 ASN B CA 1
ATOM 4939 C C . ASN B 1 289 ? 16.734 8.047 15.203 1 92.75 289 ASN B C 1
ATOM 4941 O O . ASN B 1 289 ? 17.719 7.84 14.5 1 92.75 289 ASN B O 1
ATOM 4945 N N . ASN B 1 290 ? 15.477 7.918 14.797 1 94.19 290 ASN B N 1
ATOM 4946 C CA . ASN B 1 290 ? 15.211 7.418 13.445 1 94.19 290 ASN B CA 1
ATOM 4947 C C . ASN B 1 290 ? 14.562 8.484 12.57 1 94.19 290 ASN B C 1
ATOM 4949 O O . ASN B 1 290 ? 13.891 8.164 11.594 1 94.19 290 ASN B O 1
ATOM 4953 N N . CYS B 1 291 ? 14.75 9.742 12.945 1 93.06 291 CYS B N 1
ATOM 4954 C CA . CYS B 1 291 ? 14.055 10.836 12.273 1 93.06 291 CYS B CA 1
ATOM 4955 C C . CYS B 1 291 ? 14.516 10.969 10.828 1 93.06 291 CYS B C 1
ATOM 4957 O O . CYS B 1 291 ? 13.836 11.578 10 1 93.06 291 CYS B O 1
ATOM 4959 N N . GLU B 1 292 ? 15.672 10.344 10.469 1 93.19 292 GLU B N 1
ATOM 4960 C CA . GLU B 1 292 ? 16.203 10.438 9.109 1 93.19 292 GLU B CA 1
ATOM 4961 C C . GLU B 1 292 ? 16.094 9.094 8.391 1 93.19 292 GLU B C 1
ATOM 4963 O O . GLU B 1 292 ? 16.5 8.977 7.227 1 93.19 292 GLU B O 1
ATOM 4968 N N . ASN B 1 293 ? 15.586 8.125 9.07 1 92.62 293 ASN B N 1
ATOM 4969 C CA . ASN B 1 293 ? 15.461 6.797 8.492 1 92.62 293 ASN B CA 1
ATOM 4970 C C . ASN B 1 293 ? 14.062 6.566 7.918 1 92.62 293 ASN B C 1
ATOM 4972 O O . ASN B 1 293 ? 13.062 6.922 8.547 1 92.62 293 ASN B O 1
ATOM 4976 N N . VAL B 1 294 ? 14.07 6.113 6.719 1 94.44 294 VAL B N 1
ATOM 4977 C CA . VAL B 1 294 ? 12.812 5.875 6.02 1 94.44 294 VAL B CA 1
ATOM 4978 C C . VAL B 1 294 ? 12.812 4.473 5.418 1 94.44 294 VAL B C 1
ATOM 4980 O O . VAL B 1 294 ? 13.695 4.133 4.621 1 94.44 294 VAL B O 1
ATOM 4983 N N . MET B 1 295 ? 11.82 3.664 5.801 1 93.19 295 MET B N 1
ATOM 4984 C CA . MET B 1 295 ? 11.648 2.361 5.164 1 93.19 295 MET B CA 1
ATOM 4985 C C . MET B 1 295 ? 11.227 2.52 3.705 1 93.19 295 MET B C 1
ATOM 4987 O O . MET B 1 295 ? 10.375 3.352 3.389 1 93.19 295 MET B O 1
ATOM 4991 N N . GLY B 1 296 ? 11.773 1.649 2.85 1 92.94 296 GLY B N 1
ATOM 4992 C CA . GLY B 1 296 ? 11.5 1.726 1.423 1 92.94 296 GLY B CA 1
ATOM 4993 C C . GLY B 1 296 ? 12.602 2.406 0.638 1 92.94 296 GLY B C 1
ATOM 4994 O O . GLY B 1 296 ? 12.625 2.35 -0.594 1 92.94 296 GLY B O 1
ATOM 4995 N N . VAL B 1 297 ? 13.469 3.1 1.387 1 94.06 297 VAL B N 1
ATOM 4996 C CA . VAL B 1 297 ? 14.656 3.66 0.742 1 94.06 297 VAL B CA 1
ATOM 4997 C C . VAL B 1 297 ? 15.68 2.559 0.504 1 94.06 297 VAL B C 1
ATOM 4999 O O . VAL B 1 297 ? 15.867 1.681 1.351 1 94.06 297 VAL B O 1
ATOM 5002 N N . GLY B 1 298 ? 16.25 2.594 -0.651 1 92.31 298 GLY B N 1
ATOM 5003 C CA . GLY B 1 298 ? 17.266 1.599 -0.981 1 92.31 298 GLY B CA 1
ATOM 5004 C C . GLY B 1 298 ? 18.406 2.16 -1.799 1 92.31 298 GLY B C 1
ATOM 5005 O O . GLY B 1 298 ? 18.641 3.371 -1.805 1 92.31 298 GLY B O 1
ATOM 5006 N N . ASN B 1 299 ? 19.203 1.241 -2.252 1 89.88 299 ASN B N 1
ATOM 5007 C CA . ASN B 1 299 ? 20.375 1.562 -3.062 1 89.88 299 ASN B CA 1
ATOM 5008 C C . ASN B 1 299 ? 20.484 0.63 -4.266 1 89.88 299 ASN B C 1
ATOM 5010 O O . ASN B 1 299 ? 19.75 -0.358 -4.367 1 89.88 299 ASN B O 1
ATOM 5014 N N . VAL B 1 300 ? 21.328 1.028 -5.113 1 88 300 VAL B N 1
ATOM 5015 C CA . VAL B 1 300 ? 21.641 0.208 -6.285 1 88 300 VAL B CA 1
ATOM 5016 C C . VAL B 1 300 ? 22.938 -0.554 -6.059 1 88 300 VAL B C 1
ATOM 5018 O O . VAL B 1 300 ? 23.953 0.033 -5.656 1 88 300 VAL B O 1
ATOM 5021 N N . ASN B 1 301 ? 22.828 -1.812 -6.254 1 85.44 301 ASN B N 1
ATOM 5022 C CA . ASN B 1 301 ? 24.062 -2.58 -6.184 1 85.44 301 ASN B CA 1
ATOM 5023 C C . ASN B 1 301 ? 24.984 -2.279 -7.367 1 85.44 301 ASN B C 1
ATOM 5025 O O . ASN B 1 301 ? 24.625 -2.533 -8.516 1 85.44 301 ASN B O 1
ATOM 5029 N N . PRO B 1 302 ? 26.125 -1.836 -7.09 1 79.69 302 PRO B N 1
ATOM 5030 C CA . PRO B 1 302 ? 27 -1.466 -8.203 1 79.69 302 PRO B CA 1
ATOM 5031 C C . PRO B 1 302 ? 27.484 -2.674 -9 1 79.69 302 PRO B C 1
ATOM 5033 O O . PRO B 1 302 ? 27.875 -2.537 -10.164 1 79.69 302 PRO B O 1
ATOM 5036 N N . ASN B 1 303 ? 27.578 -3.865 -8.422 1 77.12 303 ASN B N 1
ATOM 5037 C CA . ASN B 1 303 ? 28.078 -5.062 -9.086 1 77.12 303 ASN B CA 1
ATOM 5038 C C . ASN B 1 303 ? 26.938 -5.891 -9.68 1 77.12 303 ASN B C 1
ATOM 5040 O O . ASN B 1 303 ? 27.188 -6.867 -10.391 1 77.12 303 ASN B O 1
ATOM 5044 N N . GLY B 1 304 ? 25.766 -5.484 -9.656 1 76.06 304 GLY B N 1
ATOM 5045 C CA . GLY B 1 304 ? 24.656 -6.273 -10.164 1 76.06 304 GLY B CA 1
ATOM 5046 C C . GLY B 1 304 ? 23.547 -5.426 -10.75 1 76.06 304 GLY B C 1
ATOM 5047 O O . GLY B 1 304 ? 22.641 -5.945 -11.422 1 76.06 304 GLY B O 1
ATOM 5048 N N . ASN B 1 305 ? 23.625 -4.172 -10.43 1 80.88 305 ASN B N 1
ATOM 5049 C CA . ASN B 1 305 ? 22.719 -3.186 -11.016 1 80.88 305 ASN B CA 1
ATOM 5050 C C . ASN B 1 305 ? 21.266 -3.473 -10.641 1 80.88 305 ASN B C 1
ATOM 5052 O O . ASN B 1 305 ? 20.391 -3.5 -11.508 1 80.88 305 ASN B O 1
ATOM 5056 N N . TYR B 1 306 ? 21.047 -3.912 -9.469 1 80.94 306 TYR B N 1
ATOM 5057 C CA . TYR B 1 306 ? 19.703 -4.094 -8.953 1 80.94 306 TYR B CA 1
ATOM 5058 C C . TYR B 1 306 ? 19.484 -3.26 -7.695 1 80.94 306 TYR B C 1
ATOM 5060 O O . TYR B 1 306 ? 20.438 -2.945 -6.977 1 80.94 306 TYR B O 1
ATOM 5068 N N . TRP B 1 307 ? 18.281 -2.844 -7.543 1 87.81 307 TRP B N 1
ATOM 5069 C CA . TRP B 1 307 ? 17.891 -2.102 -6.352 1 87.81 307 TRP B CA 1
ATOM 5070 C C . TRP B 1 307 ? 17.703 -3.035 -5.16 1 87.81 307 TRP B C 1
ATOM 5072 O O . TRP B 1 307 ? 17.172 -4.137 -5.305 1 87.81 307 TRP B O 1
ATOM 5082 N N . TYR B 1 308 ? 18.141 -2.654 -4.004 1 88.12 308 TYR B N 1
ATOM 5083 C CA . TYR B 1 308 ? 17.891 -3.359 -2.754 1 88.12 308 TYR B CA 1
ATOM 5084 C C . TYR B 1 308 ? 17.562 -2.379 -1.63 1 88.12 308 TYR B C 1
ATOM 5086 O O . TYR B 1 308 ? 18.109 -1.273 -1.588 1 88.12 308 TYR B O 1
ATOM 5094 N N . PRO B 1 309 ? 16.609 -2.727 -0.8 1 89.75 309 PRO B N 1
ATOM 5095 C CA . PRO B 1 309 ? 16.281 -1.853 0.329 1 89.75 309 PRO B CA 1
ATOM 5096 C C . PRO B 1 309 ? 17.406 -1.786 1.367 1 89.75 309 PRO B C 1
ATOM 5098 O O . PRO B 1 309 ? 18.062 -2.795 1.638 1 89.75 309 PRO B O 1
ATOM 5101 N N . ASP B 1 310 ? 17.609 -0.64 1.961 1 88.75 310 ASP B N 1
ATOM 5102 C CA . ASP B 1 310 ? 18.578 -0.455 3.033 1 88.75 310 ASP B CA 1
ATOM 5103 C C . ASP B 1 310 ? 17.953 -0.742 4.398 1 88.75 310 ASP B C 1
ATOM 5105 O O . ASP B 1 310 ? 16.766 -0.495 4.605 1 88.75 310 ASP B O 1
ATOM 5109 N N . PRO B 1 311 ? 18.797 -1.348 5.23 1 84.25 311 PRO B N 1
ATOM 5110 C CA . PRO B 1 311 ? 18.297 -1.426 6.605 1 84.25 311 PRO B CA 1
ATOM 5111 C C . PRO B 1 311 ? 18.297 -0.07 7.309 1 84.25 311 PRO B C 1
ATOM 5113 O O . PRO B 1 311 ? 19.328 0.367 7.824 1 84.25 311 PRO B O 1
ATOM 5116 N N . GLN B 1 312 ? 17.266 0.688 7.414 1 77.88 312 GLN B N 1
ATOM 5117 C CA . GLN B 1 312 ? 17.172 2.092 7.797 1 77.88 312 GLN B CA 1
ATOM 5118 C C . GLN B 1 312 ? 16.672 2.24 9.234 1 77.88 312 GLN B C 1
ATOM 5120 O O . GLN B 1 312 ? 16.188 3.305 9.617 1 77.88 312 GLN B O 1
ATOM 5125 N N . VAL B 1 313 ? 16.734 1.229 10.008 1 85.38 313 VAL B N 1
ATOM 5126 C CA . VAL B 1 313 ? 16.188 1.384 11.352 1 85.38 313 VAL B CA 1
ATOM 5127 C C . VAL B 1 313 ? 17.297 1.237 12.383 1 85.38 313 VAL B C 1
ATOM 5129 O O . VAL B 1 313 ? 18.062 0.268 12.352 1 85.38 313 VAL B O 1
ATOM 5132 N N . ILE B 1 314 ? 17.438 2.229 13.18 1 86.06 314 ILE B N 1
ATOM 5133 C CA . ILE B 1 314 ? 18.266 2.119 14.383 1 86.06 314 ILE B CA 1
ATOM 5134 C C . ILE B 1 314 ? 17.438 1.488 15.508 1 86.06 314 ILE B C 1
ATOM 5136 O O . ILE B 1 314 ? 16.406 2.027 15.906 1 86.06 314 ILE B O 1
ATOM 5140 N N . LEU B 1 315 ? 17.922 0.437 16 1 86.31 315 LEU B N 1
ATOM 5141 C CA . LEU B 1 315 ? 17.172 -0.326 17 1 86.31 315 LEU B CA 1
ATOM 5142 C C . LEU B 1 315 ? 17.172 0.396 18.344 1 86.31 315 LEU B C 1
ATOM 5144 O O . LEU B 1 315 ? 18.062 1.191 18.625 1 86.31 315 LEU B O 1
ATOM 5148 N N . PRO B 1 316 ? 16.141 0.163 19.047 1 83.5 316 PRO B N 1
ATOM 5149 C CA . PRO B 1 316 ? 16.109 0.771 20.391 1 83.5 316 PRO B CA 1
ATOM 5150 C C . PRO B 1 316 ? 17.266 0.31 21.266 1 83.5 316 PRO B C 1
ATOM 5152 O O . PRO B 1 316 ? 17.75 -0.813 21.109 1 83.5 316 PRO B O 1
ATOM 5155 N N . SER B 1 317 ? 17.844 1.338 22.141 1 72.38 317 SER B N 1
ATOM 5156 C CA . SER B 1 317 ? 18.922 1.001 23.062 1 72.38 317 SER B CA 1
ATOM 5157 C C . SER B 1 317 ? 18.438 0.013 24.125 1 72.38 317 SER B C 1
ATOM 5159 O O . SER B 1 317 ? 17.312 0.109 24.609 1 72.38 317 SER B O 1
ATOM 5161 N N . VAL B 1 318 ? 19 -1.192 24.203 1 62.25 318 VAL B N 1
ATOM 5162 C CA . VAL B 1 318 ? 18.719 -2.125 25.281 1 62.25 318 VAL B CA 1
ATOM 5163 C C . VAL B 1 318 ? 19.25 -1.56 26.594 1 62.25 318 VAL B C 1
ATOM 5165 O O . VAL B 1 318 ? 20.438 -1.241 26.703 1 62.25 318 VAL B O 1
ATOM 5168 N N . ASP B 1 319 ? 18.766 -0.701 27.359 1 51.97 319 ASP B N 1
ATOM 5169 C CA . ASP B 1 319 ? 19.328 -0.479 28.688 1 51.97 319 ASP B CA 1
ATOM 5170 C C . ASP B 1 319 ? 19.797 -1.791 29.312 1 51.97 319 ASP B C 1
ATOM 5172 O O . ASP B 1 319 ? 19.188 -2.844 29.078 1 51.97 319 ASP B O 1
ATOM 5176 N N . GLY B 1 320 ? 21.125 -1.932 29.875 1 36.25 320 GLY B N 1
ATOM 5177 C CA . GLY B 1 320 ? 21.688 -2.939 30.75 1 36.25 320 GLY B CA 1
ATOM 5178 C C . GLY B 1 320 ? 20.703 -3.438 31.797 1 36.25 320 GLY B C 1
ATOM 5179 O O . GLY B 1 320 ? 20.016 -2.643 32.438 1 36.25 320 GLY B O 1
ATOM 5180 N N . ALA B 1 321 ? 20.438 -4.723 31.984 1 29.62 321 ALA B N 1
ATOM 5181 C CA . ALA B 1 321 ? 20.297 -5.516 33.219 1 29.62 321 ALA B CA 1
ATOM 5182 C C . ALA B 1 321 ? 21.359 -5.121 34.219 1 29.62 321 ALA B C 1
ATOM 5184 O O . ALA B 1 321 ? 21.516 -5.789 35.25 1 29.62 321 ALA B O 1
ATOM 5185 N N . ASN B 1 322 ? 22.172 -4.07 34 1 25.03 322 ASN B N 1
ATOM 5186 C CA . ASN B 1 322 ? 22.75 -4.066 35.344 1 25.03 322 ASN B CA 1
ATOM 5187 C C . ASN B 1 322 ? 21.781 -3.521 36.375 1 25.03 322 ASN B C 1
ATOM 5189 O O . ASN B 1 322 ? 21.125 -2.5 36.156 1 25.03 322 ASN B O 1
#

Radius of gyration: 24.93 Å; Cα contacts (8 Å, |Δi|>4): 1120; chains: 2; bounding box: 75×71×64 Å

pLDDT: mean 86.28, std 15.06, range [25.03, 98.56]

Secondary structure (DSSP, 8-state):
---SHHHHHTS-HHHHHHHHHHHTTT--EEEE------TGGG---HHHHHTTTTS-TTTHHHHHHHHHHHHHHHHHHTT--EEEEEEE---GGGS-HHHHHHHHHHHHGGGHHHH-HHHHHHHHHTTEEEEEEESHHHHHHHTT-HHHHHHHHHHHHHHTT--SEEEEEEEE-S-HHHHHHHHHHHHHHHTTSPPPPHHHHHHHHHSS--PPPSEEEE-TT-S-TT--TTTSTT--SEEEEESS-GGG--HHHHHHHHHIIIIIHHHHTS-GGG--HHHHHHHHHHHHHTTT-EET-EEE-TTT--EEE----PPP------/---SHHHHHHS-HHHHHHHHHHHTTT--EEEE------TGGG---HHHHHTTTTS-TTTHHHHHHHHHHHHHHHHHHTT--EEEEEEE---GGGS-HHHHHHHHHHHHGGGHHHH-HHHHHHHHHTTEEEEEEESHHHHHHHTT-HHHHHHHHHHHHHHTT--SEEEEEEEE-S-HHHHHHHHHHHHHHHTTSPPPPHHHHHHHHHSS--PPPSEEEE-TT-S-TT--TTTSTT--SEEEEESS-GGG--HHHHHHHHHIIIIIHHHHTS-GGG--HHHHHHHHHHHHHTTT-EET-EEE-TTT--EEE----PPPP-----

Sequence (644 aa):
MVTSFENFNKLSDKEISEIVIEKLSGNNTIVYAFDGSTFKLNSNNENDMENIDQCSTAMAPNVSINKLLYDLVMMCQHGIKTICVPMWCDKIEDKSSDYLSYFIQYLQGLSELLENEQLVKMYKETNIRVIFYGDFKLLLKHCNALELLNKFELIMEQTKNNTNHTILLGTNIEEPSETIINNIISFYNLNGNVKPTSIDLIKQYYGVMVDQVSLYLGSHKFTTQGRPILICDKGNEDLYYSIGSHEYLSKNGFRKVLFDKLFCRKVANAKEYQLKIHDIKMMKQFYLNNCENVMGVGNVNPNGNYWYPDPQVILPSVDGANMVTSFENFNKLSDKEISEIVIEKLSGNNTIVYAFDGSTFKLNSNNENDMENIDQCSTAMAPNVSINKLLYDLVMMCQHGIKTICVPMWCDKIEDKSSDYLSYFIQYLQGLSELLENEQLVKMYKETNIRVIFYGDFKLLLKHCNALELLNKFELIMEQTKNNTNHTILLGTNIEEPSETIINNIISFYNLNGNVKPTSIDLIKQYYGVMVDQVSLYLGSHKFTTQGRPILICDKGNEDLYYSIGSHEYLSKNGFRKVLFDKLFCRKVANAKEYQLKIHDIKMMKQFYLNNCENVMGVGNVNPNGNYWYPDPQVILPSVDGAN

Solvent-accessible surface area (backbone atoms only — not comparable to full-atom values): 33824 Å² total; per-residue (Å²): 132,83,86,45,65,71,63,52,70,69,48,51,53,65,56,43,12,53,51,40,44,61,73,32,60,89,37,45,19,33,34,44,36,67,47,60,79,56,40,72,73,62,52,83,44,68,69,38,59,75,38,44,91,66,34,63,75,70,56,36,32,38,55,39,38,48,47,48,55,52,49,52,52,53,44,40,52,37,30,46,30,32,40,38,30,41,46,72,39,67,45,52,87,77,47,50,71,66,54,51,51,49,50,51,53,29,55,53,37,60,51,39,64,78,69,34,66,69,55,35,48,52,40,55,76,62,25,42,15,46,42,80,25,70,36,48,67,60,52,28,56,74,66,68,35,55,70,58,49,50,50,53,52,50,49,28,59,75,17,63,83,32,76,69,18,40,38,37,43,28,26,37,47,52,52,55,58,55,50,50,51,51,51,51,51,50,49,17,61,76,57,76,68,39,81,73,50,71,66,55,49,41,29,67,54,62,72,42,88,70,61,48,39,42,33,36,39,32,25,52,77,46,43,47,49,54,57,53,58,87,42,43,41,61,20,73,26,41,43,32,22,33,61,23,51,50,83,42,56,36,72,66,21,50,48,48,48,50,46,18,63,72,66,23,52,58,39,56,64,48,58,73,83,75,52,49,70,65,18,48,52,48,48,50,51,43,26,58,74,20,20,60,23,35,43,67,33,42,40,58,39,86,82,35,61,38,46,44,66,50,63,44,54,70,73,74,81,74,76,73,91,113,131,82,86,43,63,72,62,51,68,68,48,50,53,64,60,44,12,53,51,40,44,60,73,32,60,92,39,45,19,33,36,43,35,68,48,59,77,55,42,72,74,63,50,83,43,68,69,38,59,73,36,44,92,66,36,62,74,69,55,38,30,38,54,39,39,49,47,48,56,53,48,51,52,52,45,40,52,38,30,46,31,32,40,38,29,42,47,70,39,67,45,50,87,76,47,50,71,66,55,50,53,48,50,50,52,30,55,53,36,60,49,38,63,78,69,33,66,68,53,34,49,51,38,55,76,62,25,41,16,46,41,80,26,72,38,46,67,60,50,28,57,73,67,66,34,55,70,57,49,52,49,54,52,48,49,29,60,75,18,63,82,33,76,68,19,41,38,37,43,30,28,39,47,53,53,53,58,56,50,50,52,50,53,51,52,49,48,18,61,76,56,75,68,39,82,72,50,71,66,54,50,40,29,67,55,63,72,43,87,69,62,49,38,43,34,35,39,32,26,54,78,45,42,47,50,54,57,53,56,88,41,42,42,60,21,74,27,41,42,33,22,33,62,24,51,48,83,41,56,37,72,66,20,51,49,48,49,49,45,19,62,72,64,23,52,58,42,51,66,48,57,72,83,75,54,48,70,64,18,48,53,47,47,50,52,42,25,59,72,20,19,60,24,36,44,67,32,42,41,57,38,88,81,35,62,37,48,45,65,49,62,44,54,70,75,74,83,75,77,76,90,114

Foldseek 3Di:
DPPDLVVLVPDDLQVLQVLLCVQCPQALEEEEAADLPPQLVPPPDPVLNVVVVPSPLQCSLLLSVVLVLVVVLSVLSSNRAEYEYQPEDEALVPDDPVVLVSSVSSLLSVLCCVVVPVSVVSCVVSLEAEFEFECVVVSCVVNVVVVSVVSNVVSNVVSVPRRRHYYYYYYYNYDLVVRQVVLQVVVCVVVVNDGDDLQRSCCVGRVDGDAAHAAYEEELVPDCPSPHCSRCVVVNHHYHYYQHRCSPQDSSNVSVVVCCSRPPVVVVPPDPVPDDPVRVVQVVVQCVVLVPFDWPDWDADPVPGDTTTDPRGDDGDPPDPD/DCPDLVVLVPDDLQVLQVLLCVQCPQALEEEEAADLPPQLVPPPDPVLNVVVVVNPLQCSLLLSVVLVLVVVLSVLSSNRAEYEYQPEDEALVPDDPVVLVSSVSSLLSVLCCVVVPVSVVSCVVSLEAEFEFECVVVSCVVNVVVVSVVSNVVSNVVSVPRRRHYYYYYYYNYDLVVRQVVLQVVVCVVVVNDGDDLQRSCCVGRVDGDAAHAAYEEELVPDCPSPHCSRCVVVNHHYHYYQHRCSPQDSSNVSVVVCCSRPPVVVVPPDPVPDDPVRVVQVVVQCVVLVPFDWPDWDADPVPGDTTTDPRGDDGDPPDPD